Protein AF-0000000087600897 (afdb_homodimer)

InterPro domains:
  IPR027417 P-loop containing nucleoside triphosphate hydrolase [G3DSA:3.40.50.300] (1-191)
  IPR027417 P-loop containing nucleoside triphosphate hydrolase [SSF52540] (1-180)
  IPR048444 Deoxynucleotide monophosphate kinase [PF21448] (4-45)
  IPR048444 Deoxynucleotide monophosphate kinase [PF21448] (94-173)

Sequence (384 aa):
MIFGITGRKRSGKDTVADHLIGHHGFTKYQIASPLKQAVHALYGWDMDKLETDDKEIHDDTYGISPRQAMQFMGAEFNKYMSQHFPQYAEVTNTKLYMMRMLEYIKLHPDQDIAIPDVRMPFTAKAIRDIGGVMVRVERGTNPTGDQHDTERFVDTMDVDVVIRNDGTLEDLFAATESALQGLRDKEKERECMIFGITGRKRSGKDTVADHLIGHHGFTKYQIASPLKQAVHALYGWDMDKLETDDKEIHDDTYGISPRQAMQFMGAEFNKYMSQHFPQYAEVTNTKLYMMRMLEYIKLHPDQDIAIPDVRMPFTAKAIRDIGGVMVRVERGTNPTGDQHDTERFVDTMDVDVVIRNDGTLEDLFAATESALQGLRDKEKEREC

pLDDT: mean 86.99, std 11.9, range [47.41, 97.5]

Structure (mmCIF, N/CA/C/O backbone):
data_AF-0000000087600897-model_v1
#
loop_
_entity.id
_entity.type
_entity.pdbx_description
1 polymer 'Higher eukaryotic phosphomevalonate kinase'
#
loop_
_atom_site.group_PDB
_atom_site.id
_atom_site.type_symbol
_atom_site.label_atom_id
_atom_site.label_alt_id
_atom_site.label_comp_id
_atom_site.label_asym_id
_atom_site.label_entity_id
_atom_site.label_seq_id
_atom_site.pdbx_PDB_ins_code
_atom_site.Cartn_x
_atom_site.Cartn_y
_atom_site.Cartn_z
_atom_site.occupancy
_atom_site.B_iso_or_equiv
_atom_site.auth_seq_id
_atom_site.auth_comp_id
_atom_site.auth_asym_id
_atom_site.auth_atom_id
_atom_site.pdbx_PDB_model_num
ATOM 1 N N . MET A 1 1 ? -8.703 17.969 21.344 1 91.88 1 MET A N 1
ATOM 2 C CA . MET A 1 1 ? -8.25 19.031 20.469 1 91.88 1 MET A CA 1
ATOM 3 C C . MET A 1 1 ? -7.477 18.484 19.281 1 91.88 1 MET A C 1
ATOM 5 O O . MET A 1 1 ? -6.68 17.547 19.438 1 91.88 1 MET A O 1
ATOM 9 N N . ILE A 1 2 ? -7.727 19 18.078 1 94.94 2 ILE A N 1
ATOM 10 C CA . ILE A 1 2 ? -7.027 18.641 16.859 1 94.94 2 ILE A CA 1
ATOM 11 C C . ILE A 1 2 ? -6.16 19.797 16.391 1 94.94 2 ILE A C 1
ATOM 13 O O . ILE A 1 2 ? -6.664 20.906 16.141 1 94.94 2 ILE A O 1
ATOM 17 N N . PHE A 1 3 ? -4.852 19.578 16.359 1 95.12 3 PHE A N 1
ATOM 18 C CA . PHE A 1 3 ? -3.85 20.594 16.016 1 95.12 3 PHE A CA 1
ATOM 19 C C . PHE A 1 3 ? -3.195 20.281 14.68 1 95.12 3 PHE A C 1
ATOM 21 O O . PHE A 1 3 ? -2.252 19.484 14.609 1 95.12 3 PHE A O 1
ATOM 28 N N . GLY A 1 4 ? -3.736 20.891 13.602 1 96.44 4 GLY A N 1
ATOM 29 C CA . GLY A 1 4 ? -3.105 20.781 12.289 1 96.44 4 GLY A CA 1
ATOM 30 C C . GLY A 1 4 ? -1.948 21.75 12.109 1 96.44 4 GLY A C 1
ATOM 31 O O . GLY A 1 4 ? -2.049 22.922 12.461 1 96.44 4 GLY A O 1
ATOM 32 N N . ILE A 1 5 ? -0.835 21.234 11.609 1 96.19 5 ILE A N 1
ATOM 33 C CA . ILE A 1 5 ? 0.356 22.062 11.445 1 96.19 5 ILE A CA 1
ATOM 34 C C . ILE A 1 5 ? 0.804 22.047 9.992 1 96.19 5 ILE A C 1
ATOM 36 O O . ILE A 1 5 ? 0.884 20.984 9.375 1 96.19 5 ILE A O 1
ATOM 40 N N . THR A 1 6 ? 0.962 23.203 9.438 1 95.31 6 THR A N 1
ATOM 41 C CA . THR A 1 6 ? 1.526 23.375 8.102 1 95.31 6 THR A CA 1
ATOM 42 C C . THR A 1 6 ? 2.768 24.266 8.141 1 95.31 6 THR A C 1
ATOM 44 O O . THR A 1 6 ? 3.008 24.953 9.133 1 95.31 6 THR A O 1
ATOM 47 N N . GLY A 1 7 ? 3.596 24.125 7.184 1 92.69 7 GLY A N 1
ATOM 48 C CA . GLY A 1 7 ? 4.848 24.859 7.09 1 92.69 7 GLY A CA 1
ATOM 49 C C . GLY A 1 7 ? 5.812 24.266 6.082 1 92.69 7 GLY A C 1
ATOM 50 O O . GLY A 1 7 ? 5.758 23.062 5.797 1 92.69 7 GLY A O 1
ATOM 51 N N . ARG A 1 8 ? 6.664 25.078 5.57 1 87.94 8 ARG A N 1
ATOM 52 C CA . ARG A 1 8 ? 7.645 24.609 4.594 1 87.94 8 ARG A CA 1
ATOM 53 C C . ARG A 1 8 ? 8.633 23.641 5.23 1 87.94 8 ARG A C 1
ATOM 55 O O . ARG A 1 8 ? 8.703 23.531 6.457 1 87.94 8 ARG A O 1
ATOM 62 N N . LYS A 1 9 ? 9.305 22.875 4.285 1 82.62 9 LYS A N 1
ATOM 63 C CA . LYS A 1 9 ? 10.375 22 4.773 1 82.62 9 LYS A CA 1
ATOM 64 C C . LYS A 1 9 ? 11.391 22.797 5.602 1 82.62 9 LYS A C 1
ATOM 66 O O . LYS A 1 9 ? 11.773 23.906 5.227 1 82.62 9 LYS A O 1
ATOM 71 N N . ARG A 1 10 ? 11.703 22.328 6.781 1 85.25 10 ARG A N 1
ATOM 72 C CA . ARG A 1 10 ? 12.711 22.891 7.676 1 85.25 10 ARG A CA 1
ATOM 73 C C . ARG A 1 10 ? 12.188 24.141 8.375 1 85.25 10 ARG A C 1
ATOM 75 O O . ARG A 1 10 ? 12.969 24.969 8.844 1 85.25 10 ARG A O 1
ATOM 82 N N . SER A 1 11 ? 10.883 24.328 8.398 1 89.75 11 SER A N 1
ATOM 83 C CA . SER A 1 11 ? 10.289 25.469 9.086 1 89.75 11 SER A CA 1
ATOM 84 C C . SER A 1 11 ? 10.273 25.266 10.594 1 89.75 11 SER A C 1
ATOM 86 O O . SER A 1 11 ? 10.125 26.219 11.359 1 89.75 11 SER A O 1
ATOM 88 N N . GLY A 1 12 ? 10.383 24 11.039 1 91.38 12 GLY A N 1
ATOM 89 C CA . GLY A 1 12 ? 10.297 23.656 12.453 1 91.38 12 GLY A CA 1
ATOM 90 C C . GLY A 1 12 ? 8.977 23.016 12.844 1 91.38 12 GLY A C 1
ATOM 91 O O . GLY A 1 12 ? 8.68 22.875 14.023 1 91.38 12 GLY A O 1
ATOM 92 N N . LYS A 1 13 ? 8.18 22.734 11.844 1 91.94 13 LYS A N 1
ATOM 93 C CA . LYS A 1 13 ? 6.855 22.172 12.109 1 91.94 13 LYS A CA 1
ATOM 94 C C . LYS A 1 13 ? 6.961 20.859 12.883 1 91.94 13 LYS A C 1
ATOM 96 O O . LYS A 1 13 ? 6.152 20.609 13.781 1 91.94 13 LYS A O 1
ATOM 101 N N . ASP A 1 14 ? 7.969 20.047 12.602 1 91.06 14 ASP A N 1
ATOM 102 C CA . ASP A 1 14 ? 8.133 18.781 13.328 1 91.06 14 ASP A CA 1
ATOM 103 C C . ASP A 1 14 ? 8.547 19.031 14.773 1 91.06 14 ASP A C 1
ATOM 105 O O . ASP A 1 14 ? 8.141 18.297 15.68 1 91.06 14 ASP A O 1
ATOM 109 N N . THR A 1 15 ? 9.336 20.047 14.938 1 93.44 15 THR A N 1
ATOM 110 C CA . THR A 1 15 ? 9.75 20.422 16.281 1 93.44 15 THR A CA 1
ATOM 111 C C . THR A 1 15 ? 8.547 20.844 17.125 1 93.44 15 THR A C 1
ATOM 113 O O . THR A 1 15 ? 8.422 20.453 18.281 1 93.44 15 THR A O 1
ATOM 116 N N . VAL A 1 16 ? 7.727 21.609 16.516 1 95.25 16 VAL A N 1
ATOM 117 C CA . VAL A 1 16 ? 6.508 22.062 17.172 1 95.25 16 VAL A CA 1
ATOM 118 C C . VAL A 1 16 ? 5.641 20.859 17.531 1 95.25 16 VAL A C 1
ATOM 120 O O . VAL A 1 16 ? 5.172 20.734 18.672 1 95.25 16 VAL A O 1
ATOM 123 N N . ALA A 1 17 ? 5.41 19.953 16.609 1 95.75 17 ALA A N 1
ATOM 124 C CA . ALA A 1 17 ? 4.602 18.766 16.844 1 95.75 17 ALA A CA 1
ATOM 125 C C . ALA A 1 17 ? 5.195 17.922 17.969 1 95.75 17 ALA A C 1
ATOM 127 O O . ALA A 1 17 ? 4.473 17.469 18.859 1 95.75 17 ALA A O 1
ATOM 128 N N . ASP A 1 18 ? 6.469 17.781 17.922 1 95.25 18 ASP A N 1
ATOM 129 C CA . ASP A 1 18 ? 7.148 16.969 18.938 1 95.25 18 ASP A CA 1
ATOM 130 C C . ASP A 1 18 ? 6.977 17.578 20.328 1 95.25 18 ASP A C 1
ATOM 132 O O . ASP A 1 18 ? 6.859 16.859 21.312 1 95.25 18 ASP A O 1
ATOM 136 N N . HIS A 1 19 ? 7.035 18.859 20.391 1 95.44 19 HIS A N 1
ATOM 137 C CA . HIS A 1 19 ? 6.828 19.547 21.656 1 95.44 19 HIS A CA 1
ATOM 138 C C . HIS A 1 19 ? 5.441 19.266 22.219 1 95.44 19 HIS A C 1
ATOM 140 O O . HIS A 1 19 ? 5.297 18.984 23.422 1 95.44 19 HIS A O 1
ATOM 146 N N . LEU A 1 20 ? 4.41 19.266 21.406 1 95.25 20 LEU A N 1
ATOM 147 C CA . LEU A 1 20 ? 3.041 18.984 21.812 1 95.25 20 LEU A CA 1
ATOM 148 C C . LEU A 1 20 ? 2.908 17.547 22.312 1 95.25 20 LEU A C 1
ATOM 150 O O . LEU A 1 20 ? 2.246 17.297 23.312 1 95.25 20 LEU A O 1
ATOM 154 N N . ILE A 1 21 ? 3.535 16.656 21.594 1 95.5 21 ILE A N 1
ATOM 155 C CA . ILE A 1 21 ? 3.475 15.242 21.938 1 95.5 21 ILE A CA 1
ATOM 156 C C . ILE A 1 21 ? 4.199 15 23.266 1 95.5 21 ILE A C 1
ATOM 158 O O . ILE A 1 21 ? 3.652 14.367 24.172 1 95.5 21 ILE A O 1
ATOM 162 N N . GLY A 1 22 ? 5.309 15.539 23.391 1 95.56 22 GLY A N 1
ATOM 163 C CA . GLY A 1 22 ? 6.156 15.281 24.547 1 95.56 22 GLY A CA 1
ATOM 164 C C . GLY A 1 22 ? 5.691 15.984 25.812 1 95.56 22 GLY A C 1
ATOM 165 O O . GLY A 1 22 ? 5.848 15.461 26.906 1 95.56 22 GLY A O 1
ATOM 166 N N . HIS A 1 23 ? 5.094 17.156 25.688 1 95.12 23 HIS A N 1
ATOM 167 C CA . HIS A 1 23 ? 4.852 17.984 26.859 1 95.12 23 HIS A CA 1
ATOM 168 C C . HIS A 1 23 ? 3.357 18.156 27.125 1 95.12 23 HIS A C 1
ATOM 170 O O . HIS A 1 23 ? 2.953 18.578 28.203 1 95.12 23 HIS A O 1
ATOM 176 N N . HIS A 1 24 ? 2.52 17.797 26.203 1 94.88 24 HIS A N 1
ATOM 177 C CA . HIS A 1 24 ? 1.095 18.062 26.375 1 94.88 24 HIS A CA 1
ATOM 178 C C . HIS A 1 24 ? 0.271 16.812 26.078 1 94.88 24 HIS A C 1
ATOM 180 O O . HIS A 1 24 ? -0.958 16.875 26.016 1 94.88 24 HIS A O 1
ATOM 186 N N . GLY A 1 25 ? 0.942 15.695 25.719 1 94.75 25 GLY A N 1
ATOM 187 C CA . GLY A 1 25 ? 0.263 14.414 25.594 1 94.75 25 GLY A CA 1
ATOM 188 C C . GLY A 1 25 ? -0.474 14.266 24.266 1 94.75 25 GLY A C 1
ATOM 189 O O . GLY A 1 25 ? -1.38 13.438 24.156 1 94.75 25 GLY A O 1
ATOM 190 N N . PHE A 1 26 ? -0.203 15.031 23.328 1 96.69 26 PHE A N 1
ATOM 191 C CA . PHE A 1 26 ? -0.804 14.867 22 1 96.69 26 PHE A CA 1
ATOM 192 C C . PHE A 1 26 ? -0.363 13.547 21.375 1 96.69 26 PHE A C 1
ATOM 194 O O . PHE A 1 26 ? 0.727 13.047 21.656 1 96.69 26 PHE A O 1
ATOM 201 N N . THR A 1 27 ? -1.232 13.023 20.594 1 97.44 27 THR A N 1
ATOM 202 C CA . THR A 1 27 ? -0.879 11.914 19.719 1 97.44 27 THR A CA 1
ATOM 203 C C . THR A 1 27 ? -0.578 12.422 18.297 1 97.44 27 THR A C 1
ATOM 205 O O . THR A 1 27 ? -1.274 13.305 17.797 1 97.44 27 THR A O 1
ATOM 208 N N . LYS A 1 28 ? 0.465 11.836 17.781 1 96.69 28 LYS A N 1
ATOM 209 C CA . LYS A 1 28 ? 0.85 12.242 16.422 1 96.69 28 LYS A CA 1
ATOM 210 C C . LYS A 1 28 ? 0.103 11.43 15.375 1 96.69 28 LYS A C 1
ATOM 212 O O . LYS A 1 28 ? 0.027 10.203 15.469 1 96.69 28 LYS A O 1
ATOM 217 N N . TYR A 1 29 ? -0.49 12.062 14.461 1 97.12 29 TYR A N 1
ATOM 218 C CA . TYR A 1 29 ? -1.015 11.43 13.258 1 97.12 29 TYR A CA 1
ATOM 219 C C . TYR A 1 29 ? -0.398 12.047 12.008 1 97.12 29 TYR A C 1
ATOM 221 O O . TYR A 1 29 ? -0.478 13.258 11.797 1 97.12 29 TYR A O 1
ATOM 229 N N . GLN A 1 30 ? 0.198 11.266 11.211 1 95.81 30 GLN A N 1
ATOM 230 C CA . GLN A 1 30 ? 0.773 11.734 9.953 1 95.81 30 GLN A CA 1
ATOM 231 C C . GLN A 1 30 ? -0.131 11.383 8.773 1 95.81 30 GLN A C 1
ATOM 233 O O . GLN A 1 30 ? -0.445 10.219 8.547 1 95.81 30 GLN A O 1
ATOM 238 N N . ILE A 1 31 ? -0.47 12.375 8.008 1 94.38 31 ILE A N 1
ATOM 239 C CA . ILE A 1 31 ? -1.347 12.203 6.855 1 94.38 31 ILE A CA 1
ATOM 240 C C . ILE A 1 31 ? -0.697 11.25 5.852 1 94.38 31 ILE A C 1
ATOM 242 O O . ILE A 1 31 ? -1.385 10.461 5.199 1 94.38 31 ILE A O 1
ATOM 246 N N . ALA A 1 32 ? 0.608 11.234 5.762 1 92.62 32 ALA A N 1
ATOM 247 C CA . ALA A 1 32 ? 1.35 10.43 4.797 1 92.62 32 ALA A CA 1
ATOM 248 C C . ALA A 1 32 ? 1.506 8.992 5.281 1 92.62 32 ALA A C 1
ATOM 250 O O . ALA A 1 32 ? 1.988 8.133 4.543 1 92.62 32 ALA A O 1
ATOM 251 N N . SER A 1 33 ? 1.104 8.672 6.477 1 94.19 33 SER A N 1
ATOM 252 C CA . SER A 1 33 ? 1.367 7.371 7.086 1 94.19 33 SER A CA 1
ATOM 253 C C . SER A 1 33 ? 0.771 6.242 6.254 1 94.19 33 SER A C 1
ATOM 255 O O . SER A 1 33 ? 1.444 5.246 5.973 1 94.19 33 SER A O 1
ATOM 257 N N . PRO A 1 34 ? -0.525 6.383 5.82 1 94.25 34 PRO A N 1
ATOM 258 C CA . PRO A 1 34 ? -1.065 5.301 4.996 1 94.25 34 PRO A CA 1
ATOM 259 C C . PRO A 1 34 ? -0.25 5.062 3.725 1 94.25 34 PRO A C 1
ATOM 261 O O . PRO A 1 34 ? -0.049 3.916 3.32 1 94.25 34 PRO A O 1
ATOM 264 N N . LEU A 1 35 ? 0.196 6.086 3.117 1 93.44 35 LEU A N 1
ATOM 265 C CA . LEU A 1 35 ? 1.02 5.969 1.919 1 93.44 35 LEU A CA 1
ATOM 266 C C . LEU A 1 35 ? 2.336 5.266 2.23 1 93.44 35 LEU A C 1
ATOM 268 O O . LEU A 1 35 ? 2.775 4.398 1.473 1 93.44 35 LEU A O 1
ATOM 272 N N . LYS A 1 36 ? 2.975 5.664 3.346 1 95.5 36 LYS A N 1
ATOM 273 C CA . LYS A 1 36 ? 4.227 5.031 3.746 1 95.5 36 LYS A CA 1
ATOM 274 C C . LYS A 1 36 ? 4.027 3.539 4.004 1 95.5 36 LYS A C 1
ATOM 276 O O . LYS A 1 36 ? 4.859 2.721 3.6 1 95.5 36 LYS A O 1
ATOM 281 N N . GLN A 1 37 ? 2.971 3.24 4.621 1 96.25 37 GLN A N 1
ATOM 282 C CA . GLN A 1 37 ? 2.658 1.841 4.895 1 96.25 37 GLN A CA 1
ATOM 283 C C . GLN A 1 37 ? 2.412 1.069 3.6 1 96.25 37 GLN A C 1
ATOM 285 O O . GLN A 1 37 ? 2.791 -0.098 3.486 1 96.25 37 GLN A O 1
ATOM 290 N N . ALA A 1 38 ? 1.729 1.72 2.695 1 94.06 38 ALA A N 1
ATOM 291 C CA . ALA A 1 38 ? 1.474 1.078 1.408 1 94.06 38 ALA A CA 1
ATOM 292 C C . ALA A 1 38 ? 2.777 0.805 0.664 1 94.06 38 ALA A C 1
ATOM 294 O O . ALA A 1 38 ? 2.977 -0.289 0.131 1 94.06 38 ALA A O 1
ATOM 295 N N . VAL A 1 39 ? 3.641 1.769 0.652 1 93.44 39 VAL A N 1
ATOM 296 C CA . VAL A 1 39 ? 4.926 1.628 -0.022 1 93.44 39 VAL A CA 1
ATOM 297 C C . VAL A 1 39 ? 5.762 0.559 0.679 1 93.44 39 VAL A C 1
ATOM 299 O O . VAL A 1 39 ? 6.445 -0.232 0.024 1 93.44 39 VAL A O 1
ATOM 302 N N . HIS A 1 40 ? 5.699 0.535 1.979 1 96.44 40 HIS A N 1
ATOM 303 C CA . HIS A 1 40 ? 6.34 -0.528 2.746 1 96.44 40 HIS A CA 1
ATOM 304 C C . HIS A 1 40 ? 5.844 -1.901 2.307 1 96.44 40 HIS A C 1
ATOM 306 O O . HIS A 1 40 ? 6.645 -2.818 2.104 1 96.44 40 HIS A O 1
ATOM 312 N N . ALA A 1 41 ? 4.594 -2.014 2.162 1 94.62 41 ALA A N 1
ATOM 313 C CA . ALA A 1 41 ? 3.979 -3.289 1.798 1 94.62 41 ALA A CA 1
ATOM 314 C C . ALA A 1 41 ? 4.395 -3.715 0.392 1 94.62 41 ALA A C 1
ATOM 316 O O . ALA A 1 41 ? 4.652 -4.895 0.146 1 94.62 41 ALA A O 1
ATOM 317 N N . LEU A 1 42 ? 4.504 -2.818 -0.483 1 91.75 42 LEU A N 1
ATOM 318 C CA . LEU A 1 42 ? 4.777 -3.123 -1.884 1 91.75 42 LEU A CA 1
ATOM 319 C C . LEU A 1 42 ? 6.25 -3.461 -2.088 1 91.75 42 LEU A C 1
ATOM 321 O O . LEU A 1 42 ? 6.578 -4.461 -2.732 1 91.75 42 LEU A O 1
ATOM 325 N N . TYR A 1 43 ? 7.109 -2.686 -1.494 1 91.75 43 TYR A N 1
ATOM 326 C CA . TYR A 1 43 ? 8.523 -2.779 -1.848 1 91.75 43 TYR A CA 1
ATOM 327 C C . TYR A 1 43 ? 9.297 -3.545 -0.784 1 91.75 43 TYR A C 1
ATOM 329 O O . TYR A 1 43 ? 10.43 -3.979 -1.024 1 91.75 43 TYR A O 1
ATOM 337 N N . GLY A 1 44 ? 8.734 -3.619 0.403 1 93.06 44 GLY A N 1
ATOM 338 C CA . GLY A 1 44 ? 9.391 -4.363 1.466 1 93.06 44 GLY A CA 1
ATOM 339 C C . GLY A 1 44 ? 10.422 -3.545 2.225 1 93.06 44 GLY A C 1
ATOM 340 O O . GLY A 1 44 ? 11.18 -4.082 3.033 1 93.06 44 GLY A O 1
ATOM 341 N N . TRP A 1 45 ? 10.484 -2.303 1.94 1 95.12 45 TRP A N 1
ATOM 342 C CA . TRP A 1 45 ? 11.391 -1.43 2.674 1 95.12 45 TRP A CA 1
ATOM 343 C C . TRP A 1 45 ? 10.977 -1.312 4.137 1 95.12 45 TRP A C 1
ATOM 345 O O . TRP A 1 45 ? 9.781 -1.231 4.441 1 95.12 45 TRP A O 1
ATOM 355 N N . ASP A 1 46 ? 11.938 -1.274 5.012 1 95.69 46 ASP A N 1
ATOM 356 C CA . ASP A 1 46 ? 11.648 -1.06 6.426 1 95.69 46 ASP A CA 1
ATOM 357 C C . ASP A 1 46 ? 11.031 0.317 6.656 1 95.69 46 ASP A C 1
ATOM 359 O O . ASP A 1 46 ? 11.438 1.299 6.035 1 95.69 46 ASP A O 1
ATOM 363 N N . MET A 1 47 ? 10.133 0.357 7.645 1 95.75 47 MET A N 1
ATOM 364 C CA . MET A 1 47 ? 9.461 1.617 7.957 1 95.75 47 MET A CA 1
ATOM 365 C C . MET A 1 47 ? 10.477 2.678 8.375 1 95.75 47 MET A C 1
ATOM 367 O O . MET A 1 47 ? 10.297 3.863 8.094 1 95.75 47 MET A O 1
ATOM 371 N N . ASP A 1 48 ? 11.484 2.279 9.055 1 94.62 48 ASP A N 1
ATOM 372 C CA . ASP A 1 48 ? 12.516 3.225 9.477 1 94.62 48 ASP A CA 1
ATOM 373 C C . ASP A 1 48 ? 13.125 3.936 8.266 1 94.62 48 ASP A C 1
ATOM 375 O O . ASP A 1 48 ? 13.391 5.141 8.32 1 94.62 48 ASP A O 1
ATOM 379 N N . LYS A 1 49 ? 13.391 3.168 7.219 1 94.12 49 LYS A N 1
ATOM 380 C CA . LYS A 1 49 ? 13.922 3.74 5.988 1 94.12 49 LYS A CA 1
ATOM 381 C C . LYS A 1 49 ? 12.969 4.773 5.402 1 94.12 49 LYS A C 1
ATOM 383 O O . LYS A 1 49 ? 13.398 5.797 4.863 1 94.12 49 LYS A O 1
ATOM 388 N N . LEU A 1 50 ? 11.656 4.543 5.527 1 95.5 50 LEU A N 1
ATOM 389 C CA . LEU A 1 50 ? 10.641 5.406 4.941 1 95.5 50 LEU A CA 1
ATOM 390 C C . LEU A 1 50 ? 10.43 6.652 5.793 1 95.5 50 LEU A C 1
ATOM 392 O O . LEU A 1 50 ? 9.891 7.656 5.316 1 95.5 50 LEU A O 1
ATOM 396 N N . GLU A 1 51 ? 10.859 6.633 7.051 1 92 51 GLU A N 1
ATOM 397 C CA . GLU A 1 51 ? 10.586 7.715 7.988 1 92 51 GLU A CA 1
ATOM 398 C C . GLU A 1 51 ? 11.82 8.578 8.211 1 92 51 GLU A C 1
ATOM 400 O O . GLU A 1 51 ? 11.75 9.609 8.883 1 92 51 GLU A O 1
ATOM 405 N N . THR A 1 52 ? 12.93 8.141 7.727 1 91.94 52 THR A N 1
ATOM 406 C CA . THR A 1 52 ? 14.18 8.867 7.914 1 91.94 52 THR A CA 1
ATOM 407 C C . THR A 1 52 ? 14.703 9.383 6.578 1 91.94 52 THR A C 1
ATOM 409 O O . THR A 1 52 ? 14.078 9.188 5.535 1 91.94 52 THR A O 1
ATOM 412 N N . ASP A 1 53 ? 15.805 9.992 6.68 1 90.69 53 ASP A N 1
ATOM 413 C CA . ASP A 1 53 ? 16.406 10.555 5.473 1 90.69 53 ASP A CA 1
ATOM 414 C C . ASP A 1 53 ? 16.875 9.453 4.527 1 90.69 53 ASP A C 1
ATOM 416 O O . ASP A 1 53 ? 17.156 9.719 3.354 1 90.69 53 ASP A O 1
ATOM 420 N N . ASP A 1 54 ? 16.875 8.289 4.992 1 94.12 54 ASP A N 1
ATOM 421 C CA . ASP A 1 54 ? 17.25 7.16 4.152 1 94.12 54 ASP A CA 1
ATOM 422 C C . ASP A 1 54 ? 16.281 6.977 2.998 1 94.12 54 ASP A C 1
ATOM 424 O O . ASP A 1 54 ? 16.578 6.285 2.023 1 94.12 54 ASP A O 1
ATOM 428 N N . LYS A 1 55 ? 15.148 7.625 3.098 1 94.12 55 LYS A N 1
ATOM 429 C CA . LYS A 1 55 ? 14.148 7.508 2.039 1 94.12 55 LYS A CA 1
ATOM 430 C C . LYS A 1 55 ? 14.633 8.164 0.75 1 94.12 55 LYS A C 1
ATOM 432 O O . LYS A 1 55 ? 14.078 7.922 -0.324 1 94.12 55 LYS A O 1
ATOM 437 N N . GLU A 1 56 ? 15.648 8.969 0.887 1 93.94 56 GLU A N 1
ATOM 438 C CA . GLU A 1 56 ? 16.188 9.672 -0.277 1 93.94 56 GLU A CA 1
ATOM 439 C C . GLU A 1 56 ? 17.156 8.781 -1.053 1 93.94 56 GLU A C 1
ATOM 441 O O . GLU A 1 56 ? 17.5 9.078 -2.199 1 93.94 56 GLU A O 1
ATOM 446 N N . ILE A 1 57 ? 17.609 7.773 -0.434 1 94.81 57 ILE A N 1
ATOM 447 C CA . ILE A 1 57 ? 18.672 6.949 -1.006 1 94.81 57 ILE A CA 1
ATOM 448 C C . ILE A 1 57 ? 18.078 6.039 -2.086 1 94.81 57 ILE A C 1
ATOM 450 O O . ILE A 1 57 ? 17.109 5.32 -1.845 1 94.81 57 ILE A O 1
ATOM 454 N N . HIS A 1 58 ? 18.766 6.043 -3.217 1 92.75 58 HIS A N 1
ATOM 455 C CA . HIS A 1 58 ? 18.391 5.203 -4.348 1 92.75 58 HIS A CA 1
ATOM 456 C C . HIS A 1 58 ? 18.531 3.725 -4.008 1 92.75 58 HIS A C 1
ATOM 458 O O . HIS A 1 58 ? 19.531 3.32 -3.395 1 92.75 58 HIS A O 1
ATOM 464 N N . ASP A 1 59 ? 17.5 2.934 -4.371 1 90.44 59 ASP A N 1
ATOM 465 C CA . ASP A 1 59 ? 17.562 1.484 -4.223 1 90.44 59 ASP A CA 1
ATOM 466 C C . ASP A 1 59 ? 17.859 0.804 -5.555 1 90.44 59 ASP A C 1
ATOM 468 O O . ASP A 1 59 ? 17.062 0.883 -6.488 1 90.44 59 ASP A O 1
ATOM 472 N N . ASP A 1 60 ? 18.922 0.058 -5.645 1 86.62 60 ASP A N 1
ATOM 473 C CA . ASP A 1 60 ? 19.359 -0.561 -6.891 1 86.62 60 ASP A CA 1
ATOM 474 C C . ASP A 1 60 ? 18.438 -1.713 -7.289 1 86.62 60 ASP A C 1
ATOM 476 O O . ASP A 1 60 ? 18.297 -2.016 -8.477 1 86.62 60 ASP A O 1
ATOM 480 N N . THR A 1 61 ? 17.859 -2.271 -6.32 1 83.88 61 THR A N 1
ATOM 481 C CA . THR A 1 61 ? 17 -3.406 -6.605 1 83.88 61 THR A CA 1
ATOM 482 C C . THR A 1 61 ? 15.766 -2.963 -7.402 1 83.88 61 THR A C 1
ATOM 484 O O . THR A 1 61 ? 15.383 -3.617 -8.375 1 83.88 61 THR A O 1
ATOM 487 N N . TYR A 1 62 ? 15.25 -1.8 -7.023 1 85.19 62 TYR A N 1
ATOM 488 C CA . TYR A 1 62 ? 14.008 -1.36 -7.648 1 85.19 62 TYR A CA 1
ATOM 489 C C . TYR A 1 62 ? 14.258 -0.209 -8.617 1 85.19 62 TYR A C 1
ATOM 491 O O . TYR A 1 62 ? 13.375 0.166 -9.383 1 85.19 62 TYR A O 1
ATOM 499 N N . GLY A 1 63 ? 15.383 0.406 -8.547 1 84.31 63 GLY A N 1
ATOM 500 C CA . GLY A 1 63 ? 15.742 1.463 -9.477 1 84.31 63 GLY A CA 1
ATOM 501 C C . GLY A 1 63 ? 15.172 2.814 -9.102 1 84.31 63 GLY A C 1
ATOM 502 O O . GLY A 1 63 ? 15.141 3.734 -9.922 1 84.31 63 GLY A O 1
ATOM 503 N N . ILE A 1 64 ? 14.602 2.879 -7.875 1 88 64 ILE A N 1
ATOM 504 C CA . ILE A 1 64 ? 14.039 4.133 -7.375 1 88 64 ILE A CA 1
ATOM 505 C C . ILE A 1 64 ? 14.289 4.246 -5.875 1 88 64 ILE A C 1
ATOM 507 O O . ILE A 1 64 ? 14.602 3.256 -5.211 1 88 64 ILE A O 1
ATOM 511 N N . SER A 1 65 ? 14.18 5.488 -5.398 1 92.06 65 SER A N 1
ATOM 512 C CA . SER A 1 65 ? 14.242 5.699 -3.957 1 92.06 65 SER A CA 1
ATOM 513 C C . SER A 1 65 ? 12.859 5.598 -3.326 1 92.06 65 SER A C 1
ATOM 515 O O . SER A 1 65 ? 11.844 5.734 -4.012 1 92.06 65 SER A O 1
ATOM 517 N N . PRO A 1 66 ? 12.852 5.312 -1.98 1 93.62 66 PRO A N 1
ATOM 518 C CA . PRO A 1 66 ? 11.555 5.34 -1.296 1 93.62 66 PRO A CA 1
ATOM 519 C C . PRO A 1 66 ? 10.812 6.664 -1.489 1 93.62 66 PRO A C 1
ATOM 521 O O . PRO A 1 66 ? 9.594 6.672 -1.662 1 93.62 66 PRO A O 1
ATOM 524 N N . ARG A 1 67 ? 11.508 7.754 -1.524 1 92.5 67 ARG A N 1
ATOM 525 C CA . ARG A 1 67 ? 10.891 9.047 -1.793 1 92.5 67 ARG A CA 1
ATOM 526 C C . ARG A 1 67 ? 10.203 9.055 -3.156 1 92.5 67 ARG A C 1
ATOM 528 O O . ARG A 1 67 ? 9.055 9.477 -3.279 1 92.5 67 ARG A O 1
ATOM 535 N N . GLN A 1 68 ? 10.859 8.594 -4.105 1 89.31 68 GLN A N 1
ATOM 536 C CA . GLN A 1 68 ? 10.305 8.547 -5.453 1 89.31 68 GLN A CA 1
ATOM 537 C C . GLN A 1 68 ? 9.086 7.633 -5.52 1 89.31 68 GLN A C 1
ATOM 539 O O . GLN A 1 68 ? 8.094 7.961 -6.172 1 89.31 68 GLN A O 1
ATOM 544 N N . ALA A 1 69 ? 9.164 6.488 -4.852 1 89.25 69 ALA A N 1
ATOM 545 C CA . ALA A 1 69 ? 8.039 5.562 -4.824 1 89.25 69 ALA A CA 1
ATOM 546 C C . ALA A 1 69 ? 6.797 6.227 -4.234 1 89.25 69 ALA A C 1
ATOM 548 O O . ALA A 1 69 ? 5.691 6.078 -4.762 1 89.25 69 ALA A O 1
ATOM 549 N N . MET A 1 70 ? 7.008 6.969 -3.191 1 91.12 70 MET A N 1
ATOM 550 C CA . MET A 1 70 ? 5.898 7.664 -2.541 1 91.12 70 MET A CA 1
ATOM 551 C C . MET A 1 70 ? 5.328 8.75 -3.449 1 91.12 70 MET A C 1
ATOM 553 O O . MET A 1 70 ? 4.113 8.938 -3.504 1 91.12 70 MET A O 1
ATOM 557 N N . GLN A 1 71 ? 6.164 9.383 -4.121 1 86.75 71 GLN A N 1
ATOM 558 C CA . GLN A 1 71 ? 5.711 10.414 -5.055 1 86.75 71 GLN A CA 1
ATOM 559 C C . GLN A 1 71 ? 4.902 9.805 -6.199 1 86.75 71 GLN A C 1
ATOM 561 O O . GLN A 1 71 ? 3.865 10.344 -6.586 1 86.75 71 GLN A O 1
ATOM 566 N N . PHE A 1 72 ? 5.402 8.75 -6.711 1 85.62 72 PHE A N 1
ATOM 567 C CA . PHE A 1 72 ? 4.707 8.086 -7.809 1 85.62 72 PHE A CA 1
ATOM 568 C C . PHE A 1 72 ? 3.342 7.586 -7.359 1 85.62 72 PHE A C 1
ATOM 570 O O . PHE A 1 72 ? 2.33 7.859 -8.008 1 85.62 72 PHE A O 1
ATOM 577 N N . MET A 1 73 ? 3.316 6.941 -6.254 1 85.75 73 MET A N 1
ATOM 578 C CA . MET A 1 73 ? 2.068 6.344 -5.789 1 85.75 73 MET A CA 1
ATOM 579 C C . MET A 1 73 ? 1.121 7.41 -5.254 1 85.75 73 MET A C 1
ATOM 581 O O . MET A 1 73 ? -0.099 7.273 -5.359 1 85.75 73 MET A O 1
ATOM 585 N N . GLY A 1 74 ? 1.632 8.375 -4.645 1 84.12 74 GLY A N 1
ATOM 586 C CA . GLY A 1 74 ? 0.823 9.414 -4.031 1 84.12 74 GLY A CA 1
ATOM 587 C C . GLY A 1 74 ? 0.383 10.484 -5.016 1 84.12 74 GLY A C 1
ATOM 588 O O . GLY A 1 74 ? -0.809 10.617 -5.301 1 84.12 74 GLY A O 1
ATOM 589 N N . ALA A 1 75 ? 1.31 11.148 -5.664 1 78.81 75 ALA A N 1
ATOM 590 C CA . ALA A 1 75 ? 1.006 12.305 -6.5 1 78.81 75 ALA A CA 1
ATOM 591 C C . ALA A 1 75 ? 0.702 11.883 -7.934 1 78.81 75 ALA A C 1
ATOM 593 O O . ALA A 1 75 ? -0.323 12.273 -8.5 1 78.81 75 ALA A O 1
ATOM 594 N N . GLU A 1 76 ? 1.518 11.047 -8.5 1 78.06 76 GLU A N 1
ATOM 595 C CA . GLU A 1 76 ? 1.377 10.695 -9.906 1 78.06 76 GLU A CA 1
ATOM 596 C C . GLU A 1 76 ? 0.156 9.812 -10.141 1 78.06 76 GLU A C 1
ATOM 598 O O . GLU A 1 76 ? -0.569 9.984 -11.117 1 78.06 76 GLU A O 1
ATOM 603 N N . PHE A 1 77 ? 0.028 8.914 -9.258 1 75.88 77 PHE A N 1
ATOM 604 C CA . PHE A 1 77 ? -1.141 8.047 -9.359 1 75.88 77 PHE A CA 1
ATOM 605 C C . PHE A 1 77 ? -2.426 8.859 -9.242 1 75.88 77 PHE A C 1
ATOM 607 O O . PHE A 1 77 ? -3.381 8.625 -9.992 1 75.88 77 PHE A O 1
ATOM 614 N N . ASN A 1 78 ? -2.42 9.742 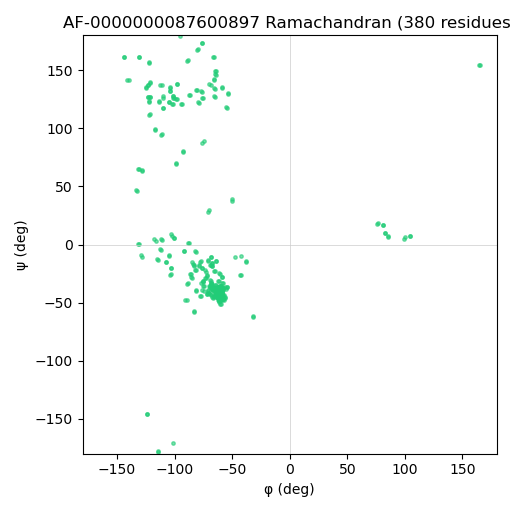-8.383 1 76.81 78 ASN A N 1
ATOM 615 C CA . ASN A 1 78 ? -3.582 10.609 -8.227 1 76.81 78 ASN A CA 1
ATOM 616 C C . ASN A 1 78 ? -3.863 11.414 -9.492 1 76.81 78 ASN A C 1
ATOM 618 O O . ASN A 1 78 ? -5.02 11.562 -9.898 1 76.81 78 ASN A O 1
ATOM 622 N N . LYS A 1 79 ? -2.846 11.961 -9.984 1 77.25 79 LYS A N 1
ATOM 623 C CA . LYS A 1 79 ? -2.984 12.711 -11.227 1 77.25 79 LYS A CA 1
ATOM 624 C C . LYS A 1 79 ? -3.549 11.828 -12.336 1 77.25 79 LYS A C 1
ATOM 626 O O . LYS A 1 79 ? -4.473 12.234 -13.047 1 77.25 79 LYS A O 1
ATOM 631 N N . TYR A 1 80 ? -3.059 10.711 -12.484 1 78.19 80 TYR A N 1
ATOM 632 C CA . TYR A 1 80 ? -3.502 9.758 -13.5 1 78.19 80 TYR A CA 1
ATOM 633 C C . TYR A 1 80 ? -4.973 9.406 -13.312 1 78.19 80 TYR A C 1
ATOM 635 O O . TYR A 1 80 ? -5.75 9.43 -14.266 1 78.19 80 TYR A O 1
ATOM 643 N N . MET A 1 81 ? -5.32 9.023 -12.109 1 79.31 81 MET A N 1
ATOM 644 C CA . MET A 1 81 ? -6.699 8.633 -11.82 1 79.31 81 MET A CA 1
ATOM 645 C C . MET A 1 81 ? -7.656 9.781 -12.117 1 79.31 81 MET A C 1
ATOM 647 O O . MET A 1 81 ? -8.742 9.57 -12.656 1 79.31 81 MET A O 1
ATOM 651 N N . SER A 1 82 ? -7.242 10.945 -11.781 1 78.19 82 SER A N 1
ATOM 652 C CA . SER A 1 82 ? -8.078 12.117 -12.023 1 78.19 82 SER A CA 1
ATOM 653 C C . SER A 1 82 ? -8.273 12.352 -13.516 1 78.19 82 SER A C 1
ATOM 655 O O . SER A 1 82 ? -9.344 12.805 -13.945 1 78.19 82 SER A O 1
ATOM 657 N N . GLN A 1 83 ? -7.273 12.055 -14.242 1 79.38 83 GLN A N 1
ATOM 658 C CA . GLN A 1 83 ? -7.305 12.32 -15.68 1 79.38 83 GLN A CA 1
ATOM 659 C C . GLN A 1 83 ? -8.062 11.219 -16.422 1 79.38 83 GLN A C 1
ATOM 661 O O . GLN A 1 83 ? -8.812 11.5 -17.359 1 79.38 83 GLN A O 1
ATOM 666 N N . HIS A 1 84 ? -7.891 10.023 -16.047 1 78.88 84 HIS A N 1
ATOM 667 C CA . HIS A 1 84 ? -8.375 8.906 -16.844 1 78.88 84 HIS A CA 1
ATOM 668 C C . HIS A 1 84 ? -9.648 8.305 -16.25 1 78.88 84 HIS A C 1
ATOM 670 O O . HIS A 1 84 ? -10.422 7.656 -16.969 1 78.88 84 HIS A O 1
ATOM 676 N N . PHE A 1 85 ? -9.797 8.484 -14.938 1 80.31 85 PHE A N 1
ATOM 677 C CA . PHE A 1 85 ? -10.977 7.965 -14.25 1 80.31 85 PHE A CA 1
ATOM 678 C C . PHE A 1 85 ? -11.594 9.031 -13.359 1 80.31 85 PHE A C 1
ATOM 680 O O . PHE A 1 85 ? -11.703 8.844 -12.141 1 80.31 85 PHE A O 1
ATOM 687 N N . PRO A 1 86 ? -12.086 10.078 -13.977 1 78.06 86 PRO A N 1
ATOM 688 C CA . PRO A 1 86 ? -12.586 11.227 -13.203 1 78.06 86 PRO A CA 1
ATOM 689 C C . PRO A 1 86 ? -13.703 10.844 -12.242 1 78.06 86 PRO A C 1
ATOM 691 O O . PRO A 1 86 ? -13.852 11.461 -11.18 1 78.06 86 PRO A O 1
ATOM 694 N N . GLN A 1 87 ? -14.43 9.828 -12.594 1 78.06 87 GLN A N 1
ATOM 695 C CA . GLN A 1 87 ? -15.539 9.406 -11.734 1 78.06 87 GLN A CA 1
ATOM 696 C C . GLN A 1 87 ? -15.023 8.836 -10.414 1 78.06 87 GLN A C 1
ATOM 698 O O . GLN A 1 87 ? -15.766 8.766 -9.438 1 78.06 87 GLN A O 1
ATOM 703 N N . TYR A 1 88 ? -13.719 8.484 -10.477 1 73.81 88 TYR A N 1
ATOM 704 C CA . TYR A 1 88 ? -13.117 7.918 -9.273 1 73.81 88 TYR A CA 1
ATOM 705 C C . TYR A 1 88 ? -12.094 8.875 -8.672 1 73.81 88 TYR A C 1
ATOM 707 O O . TYR A 1 88 ? -11.383 8.516 -7.727 1 73.81 88 TYR A O 1
ATOM 715 N N . ALA A 1 89 ? -12 10.031 -9.273 1 66 89 ALA A N 1
ATOM 716 C CA . ALA A 1 89 ? -10.938 10.969 -8.938 1 66 89 ALA A CA 1
ATOM 717 C C . ALA A 1 89 ? -10.977 11.344 -7.457 1 66 89 ALA A C 1
ATOM 719 O O . ALA A 1 89 ? -9.93 11.516 -6.824 1 66 89 ALA A O 1
ATOM 720 N N . GLU A 1 90 ? -12.133 11.383 -6.918 1 61.03 90 GLU A N 1
ATOM 721 C CA . GLU A 1 90 ? -12.242 11.844 -5.539 1 61.03 90 GLU A CA 1
ATOM 722 C C . GLU A 1 90 ? -11.695 10.805 -4.562 1 61.03 90 GLU A C 1
ATOM 724 O O . GLU A 1 90 ? -11.234 11.156 -3.475 1 61.03 90 GLU A O 1
ATOM 729 N N . VAL A 1 91 ? -11.805 9.484 -5.027 1 57.53 91 VAL A N 1
ATOM 730 C CA . VAL A 1 91 ? -11.484 8.398 -4.113 1 57.53 91 VAL A CA 1
ATOM 731 C C . VAL A 1 91 ? -9.984 8.109 -4.168 1 57.53 91 VAL A C 1
ATOM 733 O O . VAL A 1 91 ? -9.453 7.402 -3.309 1 57.53 91 VAL A O 1
ATOM 736 N N . THR A 1 92 ? -9.32 8.406 -5.219 1 57.16 92 THR A N 1
ATOM 737 C CA . THR A 1 92 ? -7.902 8.117 -5.355 1 57.16 92 THR A CA 1
ATOM 738 C C . THR A 1 92 ? -7.059 9.297 -4.891 1 57.16 92 THR A C 1
ATOM 740 O O . THR A 1 92 ? -5.848 9.172 -4.703 1 57.16 92 THR A O 1
ATOM 743 N N . ASN A 1 93 ? -7.672 10.367 -4.578 1 58.66 93 ASN A N 1
ATOM 744 C CA . ASN A 1 93 ? -7.008 11.656 -4.387 1 58.66 93 ASN A CA 1
ATOM 745 C C . ASN A 1 93 ? -6.695 11.906 -2.916 1 58.66 93 ASN A C 1
ATOM 747 O O . ASN A 1 93 ? -6.984 11.07 -2.061 1 58.66 93 ASN A O 1
ATOM 751 N N . THR A 1 94 ? -6.098 13.062 -2.83 1 61.06 94 THR A N 1
ATOM 752 C CA . THR A 1 94 ? -5.816 13.812 -1.614 1 61.06 94 THR A CA 1
ATOM 753 C C . THR A 1 94 ? -7.008 13.773 -0.663 1 61.06 94 THR A C 1
ATOM 755 O O . THR A 1 94 ? -6.836 13.773 0.558 1 61.06 94 THR A O 1
ATOM 758 N N . LYS A 1 95 ? -8.023 13.258 -1.26 1 77.69 95 LYS A N 1
ATOM 759 C CA . LYS A 1 95 ? -9.195 13.164 -0.395 1 77.69 95 LYS A CA 1
ATOM 760 C C . LYS A 1 95 ? -9.156 11.883 0.435 1 77.69 95 LYS A C 1
ATOM 762 O O . LYS A 1 95 ? -9.656 11.852 1.562 1 77.69 95 LYS A O 1
ATOM 767 N N . LEU A 1 96 ? -8.484 10.914 -0.209 1 86.31 96 LEU A N 1
ATOM 768 C CA . LEU A 1 96 ? -8.344 9.648 0.502 1 86.31 96 LEU A CA 1
ATOM 769 C C . LEU A 1 96 ? -7.609 9.844 1.823 1 86.31 96 LEU A C 1
ATOM 771 O O . LEU A 1 96 ? -8.062 9.375 2.869 1 86.31 96 LEU A O 1
ATOM 775 N N . TYR A 1 97 ? -6.586 10.586 1.751 1 89.81 97 TYR A N 1
ATOM 776 C CA . TYR A 1 97 ? -5.773 10.789 2.947 1 89.81 97 TYR A CA 1
ATOM 777 C C . TYR A 1 97 ? -6.527 11.625 3.979 1 89.81 97 TYR A C 1
ATOM 779 O O . TYR A 1 97 ? -6.406 11.383 5.184 1 89.81 97 TYR A O 1
ATOM 787 N N . MET A 1 98 ? -7.25 12.547 3.471 1 91.06 98 MET A N 1
ATOM 788 C CA . MET A 1 98 ? -8.086 13.336 4.367 1 91.06 98 MET A CA 1
ATOM 789 C C . MET A 1 98 ? -9.141 12.461 5.039 1 91.06 98 MET A C 1
ATOM 791 O O . MET A 1 98 ? -9.375 12.578 6.246 1 91.06 98 MET A O 1
ATOM 795 N N . MET A 1 99 ? -9.75 11.602 4.254 1 90.88 99 MET A N 1
ATOM 796 C CA . MET A 1 99 ? -10.789 10.719 4.793 1 90.88 99 MET A CA 1
ATOM 797 C C . MET A 1 99 ? -10.211 9.797 5.855 1 90.88 99 MET A C 1
ATOM 799 O O . MET A 1 99 ? -10.844 9.57 6.895 1 90.88 99 MET A O 1
ATOM 803 N N . ARG A 1 100 ? -9.078 9.281 5.562 1 93.25 100 ARG A N 1
ATOM 804 C CA . ARG A 1 100 ? -8.414 8.414 6.531 1 93.25 100 ARG A CA 1
ATOM 805 C C . ARG A 1 100 ? -8.094 9.18 7.812 1 93.25 100 ARG A C 1
ATOM 807 O O . ARG A 1 100 ? -8.242 8.641 8.914 1 93.25 100 ARG A O 1
ATOM 814 N N . MET A 1 101 ? -7.652 10.398 7.66 1 95.69 101 MET A N 1
ATOM 815 C CA . MET A 1 101 ? -7.367 11.25 8.812 1 95.69 101 MET A CA 1
ATOM 816 C C . MET A 1 101 ? -8.625 11.469 9.648 1 95.69 101 MET A C 1
ATOM 818 O O . MET A 1 101 ? -8.602 11.289 10.867 1 95.69 101 MET A O 1
ATOM 822 N N . LEU A 1 102 ? -9.695 11.805 9.008 1 95.06 102 LEU A N 1
ATOM 823 C CA . LEU A 1 102 ? -10.953 12.07 9.703 1 95.06 102 LEU A CA 1
ATOM 824 C C . LEU A 1 102 ? -11.461 10.82 10.398 1 95.06 102 LEU A C 1
ATOM 826 O O . LEU A 1 102 ? -11.992 10.891 11.516 1 95.06 102 LEU A O 1
ATOM 830 N N . GLU A 1 103 ? -11.32 9.734 9.742 1 94.44 103 GLU A N 1
ATOM 831 C CA . GLU A 1 103 ? -11.711 8.469 10.359 1 94.44 103 GLU A CA 1
ATOM 832 C C . GLU A 1 103 ? -10.906 8.203 11.633 1 94.44 103 GLU A C 1
ATOM 834 O O . GLU A 1 103 ? -11.461 7.781 12.648 1 94.44 103 GLU A O 1
ATOM 839 N N . TYR A 1 104 ? -9.656 8.438 11.547 1 96.31 104 TYR A N 1
ATOM 840 C CA . TYR A 1 104 ? -8.797 8.25 12.719 1 96.31 104 TYR A CA 1
ATOM 841 C C . TYR A 1 104 ? -9.25 9.133 13.867 1 96.31 104 TYR A C 1
ATOM 843 O O . TYR A 1 104 ? -9.352 8.672 15.008 1 96.31 104 TYR A O 1
ATOM 851 N N . ILE A 1 105 ? -9.5 10.383 13.562 1 96.94 105 ILE A N 1
ATOM 852 C CA . ILE A 1 105 ? -9.922 11.344 14.578 1 96.94 105 ILE A CA 1
ATOM 853 C C . ILE A 1 105 ? -11.234 10.891 15.211 1 96.94 105 ILE A C 1
ATOM 855 O O . ILE A 1 105 ? -11.391 10.914 16.438 1 96.94 105 ILE A O 1
ATOM 859 N N . LYS A 1 106 ? -12.141 10.422 14.391 1 96 106 LYS A N 1
ATOM 860 C CA . LYS A 1 106 ? -13.445 9.953 14.859 1 96 106 LYS A CA 1
ATOM 861 C C . LYS A 1 106 ? -13.297 8.758 15.797 1 96 106 LYS A C 1
ATOM 863 O O . LYS A 1 106 ? -14.039 8.633 16.766 1 96 106 LYS A O 1
ATOM 868 N N . LEU A 1 107 ? -12.398 7.93 15.523 1 95.5 107 LEU A N 1
ATOM 869 C CA . LEU A 1 107 ? -12.203 6.711 16.297 1 95.5 107 LEU A CA 1
ATOM 870 C C . LEU A 1 107 ? -11.5 7.008 17.609 1 95.5 107 LEU A C 1
ATOM 872 O O . LEU A 1 107 ? -11.484 6.168 18.516 1 95.5 107 LEU A O 1
ATOM 876 N N . HIS A 1 108 ? -10.93 8.195 17.703 1 96.56 108 HIS A N 1
ATOM 877 C CA . HIS A 1 108 ? -10.188 8.578 18.891 1 96.56 108 HIS A CA 1
ATOM 878 C C . HIS A 1 108 ? -10.656 9.922 19.438 1 96.56 108 HIS A C 1
ATOM 880 O O . HIS A 1 108 ? -9.859 10.859 19.578 1 96.56 108 HIS A O 1
ATOM 886 N N . PRO A 1 109 ? -11.906 9.977 19.859 1 93.69 109 PRO A N 1
ATOM 887 C CA . PRO A 1 109 ? -12.516 11.25 20.25 1 93.69 109 PRO A CA 1
ATOM 888 C C . PRO A 1 109 ? -11.891 11.844 21.516 1 93.69 109 PRO A C 1
ATOM 890 O O . PRO A 1 109 ? -11.969 13.055 21.734 1 93.69 109 PRO A O 1
ATOM 893 N N . ASP A 1 110 ? -11.211 11.055 22.266 1 94.44 110 ASP A N 1
ATOM 894 C CA . ASP A 1 110 ? -10.703 11.531 23.547 1 94.44 110 ASP A CA 1
ATOM 895 C C . ASP A 1 110 ? -9.227 11.906 23.453 1 94.44 110 ASP A C 1
ATOM 897 O O . ASP A 1 110 ? -8.609 12.273 24.453 1 94.44 110 ASP A O 1
ATOM 901 N N . GLN A 1 111 ? -8.695 11.867 22.281 1 95.94 111 GLN A N 1
ATOM 902 C CA . GLN A 1 111 ? -7.273 12.141 22.109 1 95.94 111 GLN A CA 1
ATOM 903 C C . GLN A 1 111 ? -7.047 13.539 21.531 1 95.94 111 GLN A C 1
ATOM 905 O O . GLN A 1 111 ? -7.793 13.984 20.656 1 95.94 111 GLN A O 1
ATOM 910 N N . ASP A 1 112 ? -6.078 14.211 22.156 1 95.94 112 ASP A N 1
ATOM 911 C CA . ASP A 1 112 ? -5.504 15.367 21.453 1 95.94 112 ASP A CA 1
ATOM 912 C C . ASP A 1 112 ? -4.566 14.914 20.344 1 95.94 112 ASP A C 1
ATOM 914 O O . ASP A 1 112 ? -3.66 14.109 20.562 1 95.94 112 ASP A O 1
ATOM 918 N N . ILE A 1 113 ? -4.812 15.406 19.141 1 97.12 113 ILE A N 1
ATOM 919 C CA . ILE A 1 113 ? -4.082 14.898 17.984 1 97.12 113 ILE A CA 1
ATOM 920 C C . ILE A 1 113 ? -3.332 16.047 17.297 1 97.12 113 ILE A C 1
ATOM 922 O O . ILE A 1 113 ? -3.902 17.109 17.062 1 97.12 113 ILE A O 1
ATOM 926 N N . ALA A 1 114 ? -2.016 15.852 17.109 1 97.19 114 ALA A N 1
ATOM 927 C CA . ALA A 1 114 ? -1.195 16.75 16.312 1 97.19 114 ALA A CA 1
ATOM 928 C C . ALA A 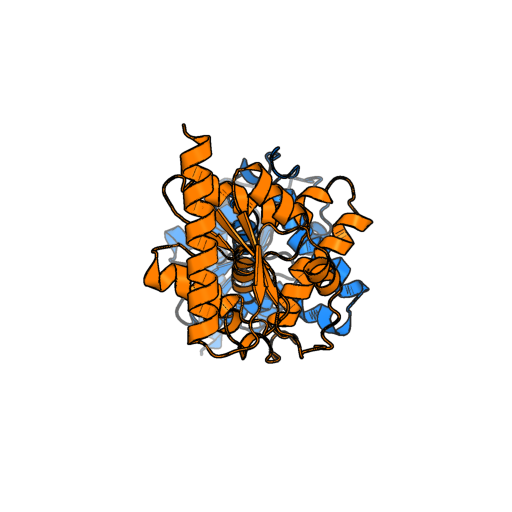1 114 ? -0.932 16.188 14.93 1 97.19 114 ALA A C 1
ATOM 930 O O . ALA A 1 114 ? -0.485 15.039 14.797 1 97.19 114 ALA A O 1
ATOM 931 N N . ILE A 1 115 ? -1.203 16.953 13.875 1 97.31 115 ILE A N 1
ATOM 932 C CA . ILE A 1 115 ? -1.021 16.547 12.484 1 97.31 115 ILE A CA 1
ATOM 933 C C . ILE A 1 115 ? 0.018 17.453 11.82 1 97.31 115 ILE A C 1
ATOM 935 O O . ILE A 1 115 ? -0.31 18.547 11.344 1 97.31 115 ILE A O 1
ATOM 939 N N . PRO A 1 116 ? 1.246 17.016 11.719 1 96.31 116 PRO A N 1
ATOM 940 C CA . PRO A 1 116 ? 2.355 17.906 11.398 1 96.31 116 PRO A CA 1
ATOM 941 C C . PRO A 1 116 ? 2.568 18.078 9.898 1 96.31 116 PRO A C 1
ATOM 943 O O . PRO A 1 116 ? 3.451 18.828 9.477 1 96.31 116 PRO A O 1
ATOM 946 N N . ASP A 1 117 ? 1.695 17.406 9.078 1 94.12 117 ASP A N 1
ATOM 947 C CA . ASP A 1 117 ? 2.023 17.391 7.656 1 94.12 117 ASP A CA 1
ATOM 948 C C . ASP A 1 117 ? 0.801 17.734 6.809 1 94.12 117 ASP A C 1
ATOM 950 O O . ASP A 1 117 ? 0.572 17.125 5.762 1 94.12 117 ASP A O 1
ATOM 954 N N . VAL A 1 118 ? 0.131 18.797 7.262 1 94.06 118 VAL A N 1
ATOM 955 C CA . VAL A 1 118 ? -0.974 19.297 6.453 1 94.06 118 VAL A CA 1
ATOM 956 C C . VAL A 1 118 ? -0.428 20.141 5.309 1 94.06 118 VAL A C 1
ATOM 958 O O . VAL A 1 118 ? 0.241 21.156 5.539 1 94.06 118 VAL A O 1
ATOM 961 N N . ARG A 1 119 ? -0.783 19.734 4.059 1 89 119 ARG A N 1
ATOM 962 C CA . ARG A 1 119 ? -0.203 20.469 2.938 1 89 119 ARG A CA 1
ATOM 963 C C . ARG A 1 119 ? -1.282 20.906 1.956 1 89 119 ARG A C 1
ATOM 965 O O . ARG A 1 119 ? -1.017 21.703 1.051 1 89 119 ARG A O 1
ATOM 972 N N . MET A 1 120 ? -2.5 20.406 2.162 1 87.62 120 MET A N 1
ATOM 973 C CA . MET A 1 120 ? -3.574 20.719 1.227 1 87.62 120 MET A CA 1
ATOM 974 C C . MET A 1 120 ? -4.629 21.594 1.887 1 87.62 120 MET A C 1
ATOM 976 O O . MET A 1 120 ? -5.047 21.328 3.016 1 87.62 120 MET A O 1
ATOM 980 N N . PRO A 1 121 ? -5.074 22.609 1.124 1 89.88 121 PRO A N 1
ATOM 981 C CA . PRO A 1 121 ? -6.082 23.516 1.685 1 89.88 121 PRO A CA 1
ATOM 982 C C . PRO A 1 121 ? -7.367 22.781 2.082 1 89.88 121 PRO A C 1
ATOM 984 O O . PRO A 1 121 ? -7.98 23.125 3.1 1 89.88 121 PRO A O 1
ATOM 987 N N . PHE A 1 122 ? -7.75 21.859 1.321 1 88.19 122 PHE A N 1
ATOM 988 C CA . PHE A 1 122 ? -9 21.172 1.637 1 88.19 122 PHE A CA 1
ATOM 989 C C . PHE A 1 122 ? -8.852 20.344 2.904 1 88.19 122 PHE A C 1
ATOM 991 O O . PHE A 1 122 ? -9.82 20.156 3.645 1 88.19 122 PHE A O 1
ATOM 998 N N . THR A 1 123 ? -7.742 19.859 3.146 1 92.62 123 THR A N 1
ATOM 999 C CA . THR A 1 123 ? -7.484 19.141 4.391 1 92.62 123 THR A CA 1
ATOM 1000 C C . THR A 1 123 ? -7.52 20.094 5.582 1 92.62 123 THR A C 1
ATOM 1002 O O . THR A 1 123 ? -8.102 19.781 6.621 1 92.62 123 THR A O 1
ATOM 1005 N N . ALA A 1 124 ? -6.91 21.234 5.395 1 94 124 ALA A N 1
ATOM 1006 C CA . ALA A 1 124 ? -6.945 22.266 6.43 1 94 124 ALA A CA 1
ATOM 1007 C C . ALA A 1 124 ? -8.383 22.641 6.773 1 94 124 ALA A C 1
ATOM 1009 O O . ALA A 1 124 ? -8.742 22.75 7.949 1 94 124 ALA A O 1
ATOM 1010 N N . LYS A 1 125 ? -9.117 22.859 5.754 1 93.94 125 LYS A N 1
ATOM 1011 C CA . LYS A 1 125 ? -10.523 23.188 5.945 1 93.94 125 LYS A CA 1
ATOM 1012 C C . LYS A 1 125 ? -11.266 22.078 6.691 1 93.94 125 LYS A C 1
ATOM 1014 O O . LYS A 1 125 ? -12.086 22.359 7.566 1 93.94 125 LYS A O 1
ATOM 1019 N N . ALA A 1 126 ? -11.016 20.875 6.34 1 94 126 ALA A N 1
ATOM 1020 C CA . ALA A 1 126 ? -11.656 19.734 6.996 1 94 126 ALA A CA 1
ATOM 1021 C C . ALA A 1 126 ? -11.328 19.703 8.484 1 94 126 ALA A C 1
ATOM 1023 O O . ALA A 1 126 ? -12.195 19.406 9.312 1 94 126 ALA A O 1
ATOM 1024 N N . ILE A 1 127 ? -10.094 19.969 8.812 1 95.88 127 ILE A N 1
ATOM 1025 C CA . ILE A 1 127 ? -9.672 20 10.203 1 95.88 127 ILE A CA 1
ATOM 1026 C C . ILE A 1 127 ? -10.445 21.094 10.945 1 95.88 127 ILE A C 1
ATOM 1028 O O . ILE A 1 127 ? -10.984 20.844 12.023 1 95.88 127 ILE A O 1
ATOM 1032 N N . ARG A 1 128 ? -10.547 22.188 10.375 1 94.25 128 ARG A N 1
ATOM 1033 C CA . ARG A 1 128 ? -11.242 23.312 10.992 1 94.25 128 ARG A CA 1
ATOM 1034 C C . ARG A 1 128 ? -12.734 23.031 11.117 1 94.25 128 ARG A C 1
ATOM 1036 O O . ARG A 1 128 ? -13.359 23.391 12.117 1 94.25 128 ARG A O 1
ATOM 1043 N N . ASP A 1 129 ? -13.289 22.391 10.133 1 95 129 ASP A N 1
ATOM 1044 C CA . ASP A 1 129 ? -14.719 22.062 10.102 1 95 129 ASP A CA 1
ATOM 1045 C C . ASP A 1 129 ? -15.109 21.172 11.273 1 95 129 ASP A C 1
ATOM 1047 O O . ASP A 1 129 ? -16.25 21.219 11.75 1 95 129 ASP A O 1
ATOM 1051 N N . ILE A 1 130 ? -14.227 20.469 11.773 1 94.31 130 ILE A N 1
ATOM 1052 C CA . ILE A 1 130 ? -14.57 19.562 12.867 1 94.31 130 ILE A CA 1
ATOM 1053 C C . ILE A 1 130 ? -14.102 20.172 14.195 1 94.31 130 ILE A C 1
ATOM 1055 O O . ILE A 1 130 ? -14.039 19.469 15.211 1 94.31 130 ILE A O 1
ATOM 1059 N N . GLY A 1 131 ? -13.664 21.344 14.125 1 91.38 131 GLY A N 1
ATOM 1060 C CA . GLY A 1 131 ? -13.359 22.078 15.344 1 91.38 131 GLY A CA 1
ATOM 1061 C C . GLY A 1 131 ? -11.875 22.094 15.672 1 91.38 131 GLY A C 1
ATOM 1062 O O . GLY A 1 131 ? -11.477 22.547 16.75 1 91.38 131 GLY A O 1
ATOM 1063 N N . GLY A 1 132 ? -11.109 21.562 14.742 1 94.06 132 GLY A N 1
ATOM 1064 C CA . GLY A 1 132 ? -9.672 21.641 14.93 1 94.06 132 GLY A CA 1
ATOM 1065 C C . GLY A 1 132 ? -9.102 23.016 14.633 1 94.06 132 GLY A C 1
ATOM 1066 O O . GLY A 1 132 ? -9.828 23.906 14.211 1 94.06 132 GLY A O 1
ATOM 1067 N N . VAL A 1 133 ? -7.805 23.156 14.922 1 94 133 VAL A N 1
ATOM 1068 C CA . VAL A 1 133 ? -7.121 24.422 14.711 1 94 133 VAL A CA 1
ATOM 1069 C C . VAL A 1 133 ? -5.945 24.234 13.758 1 94 133 VAL A C 1
ATOM 1071 O O . VAL A 1 133 ? -5.223 23.234 13.852 1 94 133 VAL A O 1
ATOM 1074 N N . MET A 1 134 ? -5.766 25.156 12.883 1 95.62 134 MET A N 1
ATOM 1075 C CA . MET A 1 134 ? -4.652 25.125 11.938 1 95.62 134 MET A CA 1
ATOM 1076 C C . MET A 1 134 ? -3.568 26.109 12.336 1 95.62 134 MET A C 1
ATOM 1078 O O . MET A 1 134 ? -3.854 27.281 12.594 1 95.62 134 MET A O 1
ATOM 1082 N N . VAL A 1 135 ? -2.359 25.625 12.336 1 95.25 135 VAL A N 1
ATOM 1083 C CA . VAL A 1 135 ? -1.199 26.438 12.688 1 95.25 135 VAL A CA 1
ATOM 1084 C C . VAL A 1 135 ? -0.173 26.391 11.555 1 95.25 135 VAL A C 1
ATOM 1086 O O . VAL A 1 135 ? 0.077 25.328 10.977 1 95.25 135 VAL A O 1
ATOM 1089 N N . ARG A 1 136 ? 0.38 27.516 11.203 1 95.44 136 ARG A N 1
ATOM 1090 C CA . ARG A 1 136 ? 1.482 27.594 10.25 1 95.44 136 ARG A CA 1
ATOM 1091 C C . ARG A 1 136 ? 2.783 27.984 10.945 1 95.44 136 ARG A C 1
ATOM 1093 O O . ARG A 1 136 ? 2.828 28.969 11.68 1 95.44 136 ARG A O 1
ATOM 1100 N N . VAL A 1 137 ? 3.77 27.188 10.742 1 95.12 137 VAL A N 1
ATOM 1101 C CA . VAL A 1 137 ? 5.102 27.516 11.234 1 95.12 137 VAL A CA 1
ATOM 1102 C C . VAL A 1 137 ? 5.934 28.125 10.102 1 95.12 137 VAL A C 1
ATOM 1104 O O . VAL A 1 137 ? 6.074 27.516 9.039 1 95.12 137 VAL A O 1
ATOM 1107 N N . GLU A 1 138 ? 6.469 29.297 10.32 1 92 138 GLU A N 1
ATOM 1108 C CA . GLU A 1 138 ? 7.234 30 9.305 1 92 138 GLU A CA 1
ATOM 1109 C C . GLU A 1 138 ? 8.641 30.328 9.805 1 92 138 GLU A C 1
ATOM 1111 O O . GLU A 1 138 ? 8.82 30.688 10.977 1 92 138 GLU A O 1
ATOM 1116 N N . ARG A 1 139 ? 9.555 30.109 8.898 1 87.81 139 ARG A N 1
ATOM 1117 C CA . ARG A 1 139 ? 10.93 30.5 9.164 1 87.81 139 ARG A CA 1
ATOM 1118 C C . ARG A 1 139 ? 11.438 31.484 8.109 1 87.81 139 ARG A C 1
ATOM 1120 O O . ARG A 1 139 ? 11.234 31.266 6.91 1 87.81 139 ARG A O 1
ATOM 1127 N N . GLY A 1 140 ? 11.719 32.781 8.391 1 72.62 140 GLY A N 1
ATOM 1128 C CA . GLY A 1 140 ? 12.086 33.906 7.547 1 72.62 140 GLY A CA 1
ATOM 1129 C C . GLY A 1 140 ? 12.898 33.5 6.332 1 72.62 140 GLY A C 1
ATOM 1130 O O . GLY A 1 140 ? 12.789 34.125 5.27 1 72.62 140 GLY A O 1
ATOM 1131 N N . THR A 1 141 ? 14.094 32.938 6.426 1 57.94 141 THR A N 1
ATOM 1132 C CA . THR A 1 141 ? 15.148 32.906 5.41 1 57.94 141 THR A CA 1
ATOM 1133 C C . THR A 1 141 ? 14.812 31.891 4.316 1 57.94 141 THR A C 1
ATOM 1135 O O . THR A 1 141 ? 15.5 31.828 3.295 1 57.94 141 THR A O 1
ATOM 1138 N N . ASN A 1 142 ? 14.203 30.875 4.449 1 53.34 142 ASN A N 1
ATOM 1139 C CA . ASN A 1 142 ? 14.57 29.75 3.6 1 53.34 142 ASN A CA 1
ATOM 1140 C C . ASN A 1 142 ? 13.734 29.719 2.32 1 53.34 142 ASN A C 1
ATOM 1142 O O . ASN A 1 142 ? 12.555 29.375 2.352 1 53.34 142 ASN A O 1
ATOM 1146 N N . PRO A 1 143 ? 14.094 30.547 1.332 1 51.25 143 PRO A N 1
ATOM 1147 C CA . PRO A 1 143 ? 13.492 30.297 0.018 1 51.25 143 PRO A CA 1
ATOM 1148 C C . PRO A 1 143 ? 13.617 28.828 -0.418 1 51.25 143 PRO A C 1
ATOM 1150 O O . PRO A 1 143 ? 14.656 28.438 -0.954 1 51.25 143 PRO A O 1
ATOM 1153 N N . THR A 1 144 ? 13.477 27.922 0.409 1 50.66 144 THR A N 1
ATOM 1154 C CA . THR A 1 144 ? 13.914 26.625 -0.112 1 50.66 144 THR A CA 1
ATOM 1155 C C . THR A 1 144 ? 13.203 26.297 -1.418 1 50.66 144 THR A C 1
ATOM 1157 O O . THR A 1 144 ? 12.016 26.594 -1.573 1 50.66 144 THR A O 1
ATOM 1160 N N . GLY A 1 145 ? 13.953 26.172 -2.471 1 47.41 145 GLY A N 1
ATOM 1161 C CA . GLY A 1 145 ? 13.797 25.766 -3.855 1 47.41 145 GLY A CA 1
ATOM 1162 C C . GLY A 1 145 ? 12.828 24.609 -4.027 1 47.41 145 GLY A C 1
ATOM 1163 O O . GLY A 1 145 ? 12.617 24.125 -5.145 1 47.41 145 GLY A O 1
ATOM 1164 N N . ASP A 1 146 ? 12.547 24 -2.887 1 51.16 146 ASP A N 1
ATOM 1165 C CA . ASP A 1 146 ? 11.812 22.812 -3.289 1 51.16 146 ASP A CA 1
ATOM 1166 C C . ASP A 1 146 ? 10.383 23.141 -3.693 1 51.16 146 ASP A C 1
ATOM 1168 O O . ASP A 1 146 ? 9.594 23.625 -2.873 1 51.16 146 ASP A O 1
ATOM 1172 N N . GLN A 1 147 ? 10.195 23.469 -4.922 1 52.53 147 GLN A N 1
ATOM 1173 C CA . GLN A 1 147 ? 9 23.875 -5.645 1 52.53 147 GLN A CA 1
ATOM 1174 C C . GLN A 1 147 ? 8.031 22.703 -5.812 1 52.53 147 GLN A C 1
ATOM 1176 O O . GLN A 1 147 ? 7.652 22.375 -6.934 1 52.53 147 GLN A O 1
ATOM 1181 N N . HIS A 1 148 ? 8.078 21.75 -4.809 1 56.66 148 HIS A N 1
ATOM 1182 C CA . HIS A 1 148 ? 6.984 20.859 -5.145 1 56.66 148 HIS A CA 1
ATOM 1183 C C . HIS A 1 148 ? 5.652 21.609 -5.184 1 56.66 148 HIS A C 1
ATOM 1185 O O . HIS A 1 148 ? 5.457 22.578 -4.445 1 56.66 148 HIS A O 1
ATOM 1191 N N . ASP A 1 149 ? 4.91 21.359 -6.164 1 58.06 149 ASP A N 1
ATOM 1192 C CA . ASP A 1 149 ? 3.648 22.016 -6.492 1 58.06 149 ASP A CA 1
ATOM 1193 C C . ASP A 1 149 ? 2.803 22.234 -5.238 1 58.06 149 ASP A C 1
ATOM 1195 O O . ASP A 1 149 ? 2.158 23.281 -5.094 1 58.06 149 ASP A O 1
ATOM 1199 N N . THR A 1 150 ? 3.066 21.344 -4.25 1 59.28 150 THR A N 1
ATOM 1200 C CA . THR A 1 150 ? 2.188 21.469 -3.092 1 59.28 150 THR A CA 1
ATOM 1201 C C . THR A 1 150 ? 2.707 22.547 -2.133 1 59.28 150 THR A C 1
ATOM 1203 O O . THR A 1 150 ? 1.968 23.016 -1.271 1 59.28 150 THR A O 1
ATOM 1206 N N . GLU A 1 151 ? 3.973 22.906 -2.307 1 65.94 151 GLU A N 1
ATOM 1207 C CA . GLU A 1 151 ? 4.566 23.891 -1.4 1 65.94 151 GLU A CA 1
ATOM 1208 C C . GLU A 1 151 ? 3.889 25.25 -1.539 1 65.94 151 GLU A C 1
ATOM 1210 O O . GLU A 1 151 ? 3.836 26.016 -0.581 1 65.94 151 GLU A O 1
ATOM 1215 N N . ARG A 1 152 ? 3.336 25.344 -2.666 1 67.38 152 ARG A N 1
ATOM 1216 C CA . ARG A 1 152 ? 2.635 26.594 -2.9 1 67.38 152 ARG A CA 1
ATOM 1217 C C . ARG A 1 152 ? 1.403 26.703 -2.006 1 67.38 152 ARG A C 1
ATOM 1219 O O . ARG A 1 152 ? 1.093 27.797 -1.504 1 67.38 152 ARG A O 1
ATOM 1226 N N . PHE A 1 153 ? 0.766 25.641 -1.723 1 77.94 153 PHE A N 1
ATOM 1227 C CA . PHE A 1 153 ? -0.447 25.656 -0.914 1 77.94 153 PHE A CA 1
ATOM 1228 C C . PHE A 1 153 ? -0.12 25.938 0.547 1 77.94 153 PHE A C 1
ATOM 1230 O O . PHE A 1 153 ? -0.92 26.547 1.262 1 77.94 153 PHE A O 1
ATOM 1237 N N . VAL A 1 154 ? 1.068 25.641 0.875 1 82.06 154 VAL A N 1
ATOM 1238 C CA . VAL A 1 154 ? 1.491 25.766 2.266 1 82.06 154 VAL A CA 1
ATOM 1239 C C . VAL A 1 154 ? 1.527 27.234 2.66 1 82.06 154 VAL A C 1
ATOM 1241 O O . VAL A 1 154 ? 1.069 27.609 3.744 1 82.06 154 VAL A O 1
ATOM 1244 N N . ASP A 1 155 ? 1.897 28.062 1.714 1 81 155 ASP A N 1
ATOM 1245 C CA . ASP A 1 155 ? 2.082 29.484 2.006 1 81 155 ASP A CA 1
ATOM 1246 C C . ASP A 1 155 ? 0.75 30.219 1.98 1 81 155 ASP A C 1
ATOM 1248 O O . ASP A 1 155 ? 0.59 31.25 2.652 1 81 155 ASP A O 1
ATOM 1252 N N . THR A 1 156 ? -0.182 29.688 1.333 1 83.12 156 THR A N 1
ATOM 1253 C CA . THR A 1 156 ? -1.388 30.469 1.087 1 83.12 156 THR A CA 1
ATOM 1254 C C . THR A 1 156 ? -2.574 29.891 1.854 1 83.12 156 THR A C 1
ATOM 1256 O O . THR A 1 156 ? -3.621 30.531 1.964 1 83.12 156 THR A O 1
ATOM 1259 N N . MET A 1 157 ? -2.393 28.844 2.469 1 88.5 157 MET A N 1
ATOM 1260 C CA . MET A 1 157 ? -3.475 28.156 3.174 1 88.5 157 MET A CA 1
ATOM 1261 C C . MET A 1 157 ? -3.928 28.969 4.387 1 88.5 157 MET A C 1
ATOM 1263 O O . MET A 1 157 ? -3.105 29.562 5.082 1 88.5 157 MET A O 1
ATOM 1267 N N . ASP A 1 158 ? -5.305 29.031 4.562 1 91 158 ASP A N 1
ATOM 1268 C CA . ASP A 1 158 ? -5.859 29.703 5.73 1 91 158 ASP A CA 1
ATOM 1269 C C . ASP A 1 158 ? -5.484 28.984 7.02 1 91 158 ASP A C 1
ATOM 1271 O O . ASP A 1 158 ? -5.68 27.766 7.129 1 91 158 ASP A O 1
ATOM 1275 N N . VAL A 1 159 ? -4.93 29.734 7.938 1 94.38 159 VAL A N 1
ATOM 1276 C CA . VAL A 1 159 ? -4.574 29.141 9.227 1 94.38 159 VAL A CA 1
ATOM 1277 C C . VAL A 1 159 ? -5.113 30.016 10.359 1 94.38 159 VAL A C 1
ATOM 1279 O O . VAL A 1 159 ? -5.512 31.156 10.133 1 94.38 159 VAL A O 1
ATOM 1282 N N . ASP A 1 160 ? -5.207 29.484 11.5 1 93.25 160 ASP A N 1
ATOM 1283 C CA . ASP A 1 160 ? -5.727 30.188 12.664 1 93.25 160 ASP A CA 1
ATOM 1284 C C . ASP A 1 160 ? -4.609 30.922 13.406 1 93.25 160 ASP A C 1
ATOM 1286 O O . ASP A 1 160 ? -4.844 31.953 14.031 1 93.25 160 ASP A O 1
ATOM 1290 N N . VAL A 1 161 ? -3.471 30.359 13.398 1 93.94 161 VAL A N 1
ATOM 1291 C CA . VAL A 1 161 ? -2.326 30.922 14.109 1 93.94 161 VAL A CA 1
ATOM 1292 C C . VAL A 1 161 ? -1.062 30.766 13.273 1 93.94 161 VAL A C 1
ATOM 1294 O O . VAL A 1 161 ? -0.889 29.75 12.586 1 93.94 161 VAL A O 1
ATOM 1297 N N . VAL A 1 162 ? -0.22 31.734 13.289 1 93.94 162 VAL A N 1
ATOM 1298 C CA . VAL A 1 162 ? 1.101 31.672 12.672 1 93.94 162 VAL A CA 1
ATOM 1299 C C . VAL A 1 162 ? 2.18 31.734 13.75 1 93.94 162 VAL A C 1
ATOM 1301 O O . VAL A 1 162 ? 2.18 32.625 14.586 1 93.94 162 VAL A O 1
ATOM 1304 N N . ILE A 1 163 ? 2.984 30.766 13.758 1 94.06 163 ILE A N 1
ATOM 1305 C CA . ILE A 1 163 ? 4.125 30.734 14.664 1 94.06 163 ILE A CA 1
ATOM 1306 C C . ILE A 1 163 ? 5.41 31.031 13.891 1 94.06 163 ILE A C 1
ATOM 1308 O O . ILE A 1 163 ? 5.762 30.312 12.961 1 94.06 163 ILE A O 1
ATOM 1312 N N . ARG A 1 164 ? 6.125 32.031 14.281 1 93.06 164 ARG A N 1
ATOM 1313 C CA . ARG A 1 164 ? 7.383 32.406 13.633 1 93.06 164 ARG A CA 1
ATOM 1314 C C . ARG A 1 164 ? 8.57 31.75 14.336 1 93.06 164 ARG A C 1
ATOM 1316 O O . ARG A 1 164 ? 8.734 31.891 15.547 1 93.06 164 ARG A O 1
ATOM 1323 N N . ASN A 1 165 ? 9.266 31 13.555 1 93.94 165 ASN A N 1
ATOM 1324 C CA . ASN A 1 165 ? 10.477 30.344 14.055 1 93.94 165 ASN A CA 1
ATOM 1325 C C . ASN A 1 165 ? 11.734 31.109 13.664 1 93.94 165 ASN A C 1
ATOM 1327 O O . ASN A 1 165 ? 12.555 30.609 12.891 1 93.94 165 ASN A O 1
ATOM 1331 N N . ASP A 1 166 ? 11.961 32.25 14.211 1 90.5 166 ASP A N 1
ATOM 1332 C CA . ASP A 1 166 ? 13.07 33.125 13.852 1 90.5 166 ASP A CA 1
ATOM 1333 C C . ASP A 1 166 ? 14.031 33.312 15.031 1 90.5 166 ASP A C 1
ATOM 1335 O O . ASP A 1 166 ? 14.977 34.094 14.945 1 90.5 166 ASP A O 1
ATOM 1339 N N . GLY A 1 167 ? 13.797 32.688 16.047 1 91.56 167 GLY A N 1
ATOM 1340 C CA . GLY A 1 167 ? 14.617 32.844 17.234 1 91.56 167 GLY A CA 1
ATOM 1341 C C . GLY A 1 167 ? 15.195 31.531 17.734 1 91.56 167 GLY A C 1
ATOM 1342 O O . GLY A 1 167 ? 15.664 30.719 16.938 1 91.56 167 GLY A O 1
ATOM 1343 N N . THR A 1 168 ? 15.336 31.406 19.062 1 93 168 THR A N 1
ATOM 1344 C CA . THR A 1 168 ? 15.867 30.203 19.688 1 93 168 THR A CA 1
ATOM 1345 C C . THR A 1 168 ? 14.789 29.125 19.781 1 93 168 THR A C 1
ATOM 1347 O O . THR A 1 168 ? 13.609 29.391 19.531 1 93 168 THR A O 1
ATOM 1350 N N . LEU A 1 169 ? 15.234 27.938 20.109 1 93.56 169 LEU A N 1
ATOM 1351 C CA . LEU A 1 169 ? 14.305 26.844 20.344 1 93.56 169 LEU A CA 1
ATOM 1352 C C . LEU A 1 169 ? 13.336 27.172 21.469 1 93.56 169 LEU A C 1
ATOM 1354 O O . LEU A 1 169 ? 12.156 26.844 21.406 1 93.56 169 LEU A O 1
ATOM 1358 N N . GLU A 1 170 ? 13.852 27.844 22.484 1 94.06 170 GLU A N 1
ATOM 1359 C CA . GLU A 1 170 ? 13.016 28.281 23.609 1 94.06 170 GLU A CA 1
ATOM 1360 C C . GLU A 1 170 ? 11.93 29.25 23.156 1 94.06 170 GLU A C 1
ATOM 1362 O O . GLU A 1 170 ? 10.797 29.188 23.641 1 94.06 170 GLU A O 1
ATOM 1367 N N . ASP A 1 171 ? 12.32 30.078 22.203 1 94.19 171 ASP A N 1
ATOM 1368 C CA . ASP A 1 171 ? 11.352 31.031 21.656 1 94.19 171 ASP A CA 1
ATOM 1369 C C . ASP A 1 171 ? 10.242 30.297 20.906 1 94.19 171 ASP A C 1
ATOM 1371 O O . ASP A 1 171 ? 9.07 30.656 21 1 94.19 171 ASP A O 1
ATOM 1375 N N . LEU A 1 172 ? 10.641 29.344 20.141 1 94.62 172 LEU A N 1
ATOM 1376 C CA . LEU A 1 172 ? 9.68 28.547 19.375 1 94.62 172 LEU A CA 1
ATOM 1377 C C . LEU A 1 172 ? 8.711 27.828 20.312 1 94.62 172 LEU A C 1
ATOM 1379 O O . LEU A 1 172 ? 7.5 27.828 20.078 1 94.62 172 LEU A O 1
ATOM 1383 N N . PHE A 1 173 ? 9.203 27.234 21.359 1 94.94 173 PHE A N 1
ATOM 1384 C CA . PHE A 1 173 ? 8.375 26.516 22.328 1 94.94 173 PHE A CA 1
ATOM 1385 C C . PHE A 1 173 ? 7.422 27.484 23.031 1 94.94 173 PHE A C 1
ATOM 1387 O O . PHE A 1 173 ? 6.246 27.156 23.234 1 94.94 173 PHE A O 1
ATOM 1394 N N . ALA A 1 174 ? 7.949 28.641 23.406 1 94.12 174 ALA A N 1
ATOM 1395 C CA . ALA A 1 174 ? 7.105 29.641 24.062 1 94.12 174 ALA A CA 1
ATOM 1396 C C . ALA A 1 174 ? 5.957 30.062 23.141 1 94.12 174 ALA A C 1
ATOM 1398 O O . ALA A 1 174 ? 4.82 30.219 23.594 1 94.12 174 ALA A O 1
ATOM 1399 N N . ALA A 1 175 ? 6.309 30.25 21.906 1 92.31 175 ALA A N 1
ATOM 1400 C CA . ALA A 1 175 ? 5.281 30.609 20.938 1 92.31 175 ALA A CA 1
ATOM 1401 C C . ALA A 1 175 ? 4.246 29.5 20.781 1 92.31 175 ALA A C 1
ATOM 1403 O O . ALA A 1 175 ? 3.049 29.766 20.656 1 92.31 175 ALA A O 1
ATOM 1404 N N . THR A 1 176 ? 4.668 28.297 20.75 1 93.5 176 THR A N 1
ATOM 1405 C CA . THR A 1 176 ? 3.787 27.141 20.672 1 93.5 176 THR A CA 1
ATOM 1406 C C . THR A 1 176 ? 2.852 27.078 21.875 1 93.5 176 THR A C 1
ATOM 1408 O O . THR A 1 176 ? 1.648 26.859 21.719 1 93.5 176 THR A O 1
ATOM 1411 N N . GLU A 1 177 ? 3.4 27.281 23.031 1 93.88 177 GLU A N 1
ATOM 1412 C CA . GLU A 1 177 ? 2.615 27.281 24.266 1 93.88 177 GLU A CA 1
ATOM 1413 C C . GLU A 1 177 ? 1.547 28.359 24.25 1 93.88 177 GLU A C 1
ATOM 1415 O O . GLU A 1 177 ? 0.413 28.141 24.672 1 93.88 177 GLU A O 1
ATOM 1420 N N . SER A 1 178 ? 1.985 29.5 23.828 1 91.44 178 SER A N 1
ATOM 1421 C CA . SER A 1 178 ? 1.048 30.625 23.734 1 91.44 178 SER A CA 1
ATOM 1422 C C . SER A 1 178 ? -0.102 30.297 22.781 1 91.44 178 SER A C 1
ATOM 1424 O O . SER A 1 178 ? -1.262 30.594 23.078 1 91.44 178 SER A O 1
ATOM 1426 N N . ALA A 1 179 ? 0.245 29.75 21.672 1 88.56 179 ALA A N 1
ATOM 1427 C CA . ALA A 1 179 ? -0.774 29.375 20.688 1 88.56 179 ALA A CA 1
ATOM 1428 C C . ALA A 1 179 ? -1.744 28.359 21.281 1 88.56 179 ALA A C 1
ATOM 1430 O O . ALA A 1 179 ? -2.959 28.469 21.109 1 88.56 179 ALA A O 1
ATOM 1431 N N . LEU A 1 180 ? -1.222 27.344 21.938 1 90.12 180 LEU A N 1
ATOM 1432 C CA . LEU A 1 180 ? -2.027 26.297 22.562 1 90.12 180 LEU A CA 1
ATOM 1433 C C . LEU A 1 180 ? -2.975 26.875 23.594 1 90.12 180 LEU A C 1
ATOM 1435 O O . LEU A 1 180 ? -4.16 26.531 23.625 1 90.12 180 LEU A O 1
ATOM 1439 N N . GLN A 1 181 ? -2.42 27.734 24.438 1 87.62 181 GLN A N 1
ATOM 1440 C CA . GLN A 1 181 ? -3.217 28.344 25.5 1 87.62 181 GLN A CA 1
ATOM 1441 C C . GLN A 1 181 ? -4.34 29.203 24.906 1 87.62 181 GLN A C 1
ATOM 1443 O O . GLN A 1 181 ? -5.465 29.188 25.406 1 87.62 181 GLN A O 1
ATOM 1448 N N . GLY A 1 182 ? -3.957 29.969 23.938 1 82.69 182 GLY A N 1
ATOM 1449 C CA . GLY A 1 182 ? -4.973 30.766 23.281 1 82.69 182 GLY A CA 1
ATOM 1450 C C . GLY A 1 182 ? -6.113 29.953 22.719 1 82.69 182 GLY A C 1
ATOM 1451 O O . GLY A 1 182 ? -7.273 30.344 22.797 1 82.69 182 GLY A O 1
ATOM 1452 N N . LEU A 1 183 ? -5.844 28.797 22.203 1 82 183 LEU A 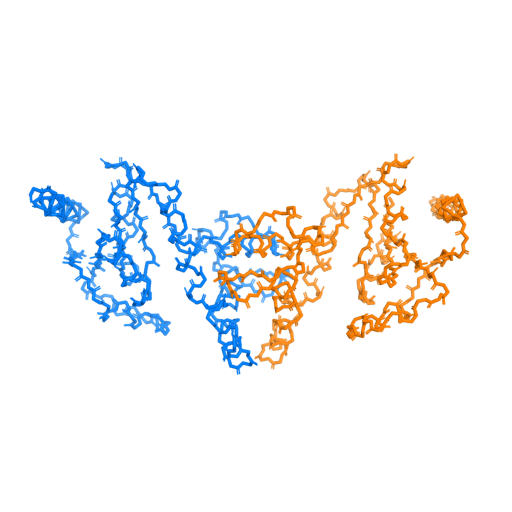N 1
ATOM 1453 C CA . LEU A 1 183 ? -6.832 27.922 21.578 1 82 183 LEU A CA 1
ATOM 1454 C C . LEU A 1 183 ? -7.688 27.219 22.641 1 82 183 LEU A C 1
ATOM 1456 O O . LEU A 1 183 ? -8.891 27.047 22.453 1 82 183 LEU A O 1
ATOM 1460 N N . ARG A 1 184 ? -7.094 26.828 23.688 1 82.69 184 ARG A N 1
ATOM 1461 C CA . ARG A 1 184 ? -7.836 26.219 24.797 1 82.69 184 ARG A CA 1
ATOM 1462 C C . ARG A 1 184 ? -8.812 27.203 25.406 1 82.69 184 ARG A C 1
ATOM 1464 O O . ARG A 1 184 ? -9.93 26.828 25.781 1 82.69 184 ARG A O 1
ATOM 1471 N N . ASP A 1 185 ? -8.383 28.438 25.484 1 81.19 185 ASP A N 1
ATOM 1472 C CA . ASP A 1 185 ? -9.242 29.484 26.031 1 81.19 185 ASP A CA 1
ATOM 1473 C C . ASP A 1 185 ? -10.461 29.703 25.141 1 81.19 185 ASP A C 1
ATOM 1475 O O . ASP A 1 185 ? -11.578 29.891 25.641 1 81.19 185 ASP A O 1
ATOM 1479 N N . LYS A 1 186 ? -10.359 29.625 23.938 1 78.12 186 LYS A N 1
ATOM 1480 C CA . LYS A 1 186 ? -11.453 29.812 22.984 1 78.12 186 LYS A CA 1
ATOM 1481 C C . LYS A 1 186 ? -12.43 28.641 23.047 1 78.12 186 LYS A C 1
ATOM 1483 O O . LYS A 1 186 ? -13.633 28.812 22.859 1 78.12 186 LYS A O 1
ATOM 1488 N N . GLU A 1 187 ? -11.828 27.422 23.156 1 73.56 187 GLU A N 1
ATOM 1489 C CA . GLU A 1 187 ? -12.672 26.234 23.25 1 73.56 187 GLU A CA 1
ATOM 1490 C C . GLU A 1 187 ? -13.57 26.297 24.484 1 73.56 187 GLU A C 1
ATOM 1492 O O . GLU A 1 187 ? -14.734 25.906 24.422 1 73.56 187 GLU A O 1
ATOM 1497 N N . LYS A 1 188 ? -13.203 26.766 25.656 1 74.06 188 LYS A N 1
ATOM 1498 C CA . LYS A 1 188 ? -13.984 26.891 26.875 1 74.06 188 LYS A CA 1
ATOM 1499 C C . LYS A 1 188 ? -15.094 27.938 26.734 1 74.06 188 LYS A C 1
ATOM 1501 O O . LYS A 1 188 ? -16.172 27.766 27.297 1 74.06 188 LYS A O 1
ATOM 1506 N N . GLU A 1 189 ? -14.664 28.953 26 1 67.38 189 GLU A N 1
ATOM 1507 C CA . GLU A 1 189 ? -15.648 30.016 25.781 1 67.38 189 GLU A CA 1
ATOM 1508 C C . GLU A 1 189 ? -16.797 29.531 24.906 1 67.38 189 GLU A C 1
ATOM 1510 O O . GLU A 1 189 ? -17.938 29.984 25.062 1 67.38 189 GLU A O 1
ATOM 1515 N N . ARG A 1 190 ? -16.609 28.688 23.984 1 66.31 190 ARG A N 1
ATOM 1516 C CA . ARG A 1 190 ? -17.625 28.125 23.094 1 66.31 190 ARG A CA 1
ATOM 1517 C C . ARG A 1 190 ? -18.531 27.156 23.859 1 66.31 190 ARG A C 1
ATOM 1519 O O . ARG A 1 190 ? -19.703 26.984 23.5 1 66.31 190 ARG A O 1
ATOM 1526 N N . GLU A 1 191 ? -17.891 26.406 24.719 1 60.38 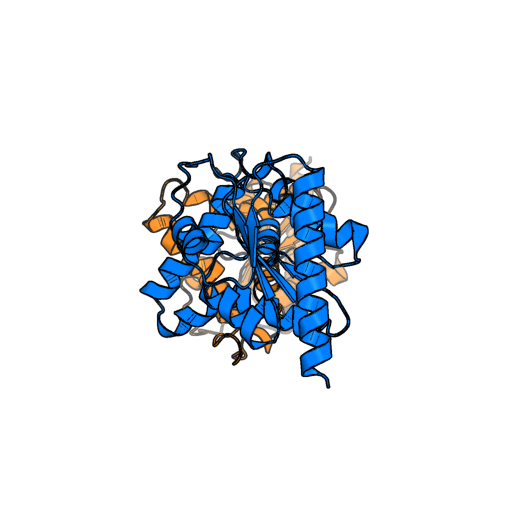191 GLU A N 1
ATOM 1527 C CA . GLU A 1 191 ? -18.656 25.438 25.5 1 60.38 191 GLU A CA 1
ATOM 1528 C C . GLU A 1 191 ? -19.531 26.141 26.531 1 60.38 191 GLU A C 1
ATOM 1530 O O . GLU A 1 191 ? -20.531 25.578 27 1 60.38 191 GLU A O 1
ATOM 1535 N N . CYS A 1 192 ? -19.344 27.438 26.844 1 56.41 192 CYS A N 1
ATOM 1536 C CA . CYS A 1 192 ? -20.203 28.188 27.75 1 56.41 192 CYS A CA 1
ATOM 1537 C C . CYS A 1 192 ? -21.281 28.938 27 1 56.41 192 CYS A C 1
ATOM 1539 O O . CYS A 1 192 ? -21.078 29.375 25.859 1 56.41 192 CYS A O 1
ATOM 1541 N N . MET B 1 1 ? 11.039 -27.047 -1.861 1 92 1 MET B N 1
ATOM 1542 C CA . MET B 1 1 ? 10.359 -27.109 -3.152 1 92 1 MET B CA 1
ATOM 1543 C C . MET B 1 1 ? 9.453 -25.906 -3.34 1 92 1 MET B C 1
ATOM 1545 O O . MET B 1 1 ? 8.773 -25.484 -2.4 1 92 1 MET B O 1
ATOM 1549 N N . ILE B 1 2 ? 9.469 -25.297 -4.523 1 95.06 2 ILE B N 1
ATOM 1550 C CA . ILE B 1 2 ? 8.609 -24.188 -4.898 1 95.06 2 ILE B CA 1
ATOM 1551 C C . ILE B 1 2 ? 7.586 -24.641 -5.938 1 95.06 2 ILE B C 1
ATOM 1553 O O . ILE B 1 2 ? 7.957 -25.109 -7.016 1 95.06 2 ILE B O 1
ATOM 1557 N N . PHE B 1 3 ? 6.316 -24.562 -5.578 1 95.19 3 PHE B N 1
ATOM 1558 C CA . PHE B 1 3 ? 5.203 -25.031 -6.395 1 95.19 3 PHE B CA 1
ATOM 1559 C C . PHE B 1 3 ? 4.363 -23.859 -6.883 1 95.19 3 PHE B C 1
ATOM 1561 O O . PHE B 1 3 ? 3.484 -23.375 -6.164 1 95.19 3 PHE B O 1
ATOM 1568 N N . GLY B 1 4 ? 4.676 -23.375 -8.117 1 96.5 4 GLY B N 1
ATOM 1569 C CA . GLY B 1 4 ? 3.848 -22.359 -8.742 1 96.5 4 GLY B CA 1
ATOM 1570 C C . GLY B 1 4 ? 2.604 -22.922 -9.398 1 96.5 4 GLY B C 1
ATOM 1571 O O . GLY B 1 4 ? 2.666 -23.953 -10.094 1 96.5 4 GLY B O 1
ATOM 1572 N N . ILE B 1 5 ? 1.471 -22.297 -9.141 1 96.25 5 ILE B N 1
ATOM 1573 C CA . ILE B 1 5 ? 0.208 -22.797 -9.672 1 96.25 5 ILE B CA 1
ATOM 1574 C C . ILE B 1 5 ? -0.472 -21.703 -10.492 1 96.25 5 ILE B C 1
ATOM 1576 O O . ILE B 1 5 ? -0.57 -20.547 -10.055 1 96.25 5 ILE B O 1
ATOM 1580 N N . THR B 1 6 ? -0.816 -22.047 -11.695 1 95.38 6 THR B N 1
ATOM 1581 C CA . THR B 1 6 ? -1.6 -21.172 -12.57 1 95.38 6 THR B CA 1
ATOM 1582 C C . THR B 1 6 ? -2.881 -21.859 -13.016 1 95.38 6 THR B C 1
ATOM 1584 O O . THR B 1 6 ? -3.01 -23.078 -12.891 1 95.38 6 THR B O 1
ATOM 1587 N N . GLY B 1 7 ? -3.836 -21.109 -13.375 1 92.75 7 GLY B N 1
ATOM 1588 C CA . GLY B 1 7 ? -5.141 -21.609 -13.797 1 92.75 7 GLY B CA 1
ATOM 1589 C C . GLY B 1 7 ? -6.203 -20.516 -13.812 1 92.75 7 GLY B C 1
ATOM 1590 O O . GLY B 1 7 ? -6.102 -19.531 -13.086 1 92.75 7 GLY B O 1
ATOM 1591 N N . ARG B 1 8 ? -7.191 -20.719 -14.617 1 87.94 8 ARG B N 1
ATOM 1592 C CA . ARG B 1 8 ? -8.281 -19.75 -14.711 1 87.94 8 ARG B CA 1
ATOM 1593 C C . ARG B 1 8 ? -9.07 -19.672 -13.406 1 87.94 8 ARG B C 1
ATOM 1595 O O . ARG B 1 8 ? -8.945 -20.562 -12.555 1 87.94 8 ARG B O 1
ATOM 1602 N N . LYS B 1 9 ? -9.82 -18.516 -13.305 1 82.69 9 LYS B N 1
ATOM 1603 C CA . LYS B 1 9 ? -10.727 -18.422 -12.164 1 82.69 9 LYS B CA 1
ATOM 1604 C C . LYS B 1 9 ? -11.648 -19.625 -12.086 1 82.69 9 LYS B C 1
ATOM 1606 O O . LYS B 1 9 ? -12.18 -20.078 -13.109 1 82.69 9 LYS B O 1
ATOM 1611 N N . ARG B 1 10 ? -11.742 -20.234 -10.93 1 85.25 10 ARG B N 1
ATOM 1612 C CA . ARG B 1 10 ? -12.633 -21.359 -10.641 1 85.25 10 ARG B CA 1
ATOM 1613 C C . ARG B 1 10 ? -12.102 -22.656 -11.242 1 85.25 10 ARG B C 1
ATOM 1615 O O . ARG B 1 10 ? -12.859 -23.609 -11.453 1 85.25 10 ARG B O 1
ATOM 1622 N N . SER B 1 11 ? -10.836 -22.703 -11.602 1 89.75 11 SER B N 1
ATOM 1623 C CA . SER B 1 11 ? -10.234 -23.922 -12.141 1 89.75 11 SER B CA 1
ATOM 1624 C C . SER B 1 11 ? -9.961 -24.938 -11.039 1 89.75 11 SER B C 1
ATOM 1626 O O . SER B 1 11 ? -9.773 -26.125 -11.312 1 89.75 11 SER B O 1
ATOM 1628 N N . GLY B 1 12 ? -9.891 -24.484 -9.773 1 91.44 12 GLY B N 1
ATOM 1629 C CA . GLY B 1 12 ? -9.555 -25.328 -8.648 1 91.44 12 GLY B CA 1
ATOM 1630 C C . GLY B 1 12 ? -8.148 -25.125 -8.133 1 91.44 12 GLY B C 1
ATOM 1631 O O . GLY B 1 12 ? -7.648 -25.922 -7.328 1 91.44 12 GLY B O 1
ATOM 1632 N N . LYS B 1 13 ? -7.488 -24.125 -8.672 1 91.9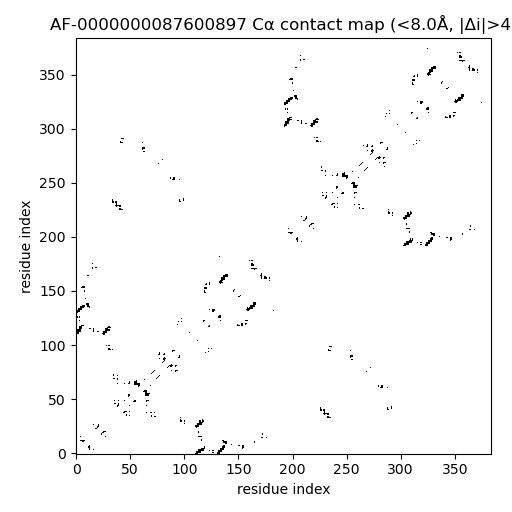4 13 LYS B N 1
ATOM 1633 C CA . LYS B 1 13 ? -6.102 -23.859 -8.289 1 91.94 13 LYS B CA 1
ATOM 1634 C C . LYS B 1 13 ? -5.977 -23.625 -6.789 1 91.94 13 LYS B C 1
ATOM 1636 O O . LYS B 1 13 ? -5.02 -24.078 -6.16 1 91.94 13 LYS B O 1
ATOM 1641 N N . ASP B 1 14 ? -6.953 -22.953 -6.16 1 91 14 ASP B N 1
ATOM 1642 C CA . ASP B 1 14 ? -6.902 -22.719 -4.723 1 91 14 ASP B CA 1
ATOM 1643 C C . ASP B 1 14 ? -7.094 -24.016 -3.939 1 91 14 ASP B C 1
ATOM 1645 O O . ASP B 1 14 ? -6.488 -24.203 -2.883 1 91 14 ASP B O 1
ATOM 1649 N N . THR B 1 15 ? -7.922 -24.844 -4.488 1 93.38 15 THR B N 1
ATOM 1650 C CA . THR B 1 15 ? -8.141 -26.141 -3.869 1 93.38 15 THR B CA 1
ATOM 1651 C C . THR B 1 15 ? -6.855 -26.969 -3.869 1 93.38 15 THR B C 1
ATOM 1653 O O . THR B 1 15 ? -6.512 -27.594 -2.863 1 93.38 15 THR B O 1
ATOM 1656 N N . VAL B 1 16 ? -6.207 -26.922 -4.973 1 95.19 16 VAL B N 1
ATOM 1657 C CA . VAL B 1 16 ? -4.934 -27.625 -5.102 1 95.19 16 VAL B CA 1
ATOM 1658 C C . VAL B 1 16 ? -3.93 -27.078 -4.098 1 95.19 16 VAL B C 1
ATOM 1660 O O . VAL B 1 16 ? -3.277 -27.828 -3.375 1 95.19 16 VAL B O 1
ATOM 1663 N N . ALA B 1 17 ? -3.779 -25.781 -4.035 1 95.75 17 ALA B N 1
ATOM 1664 C CA . ALA B 1 17 ? -2.855 -25.141 -3.105 1 95.75 17 ALA B CA 1
ATOM 1665 C C . ALA B 1 17 ? -3.191 -25.5 -1.661 1 95.75 17 ALA B C 1
ATOM 1667 O O . ALA B 1 17 ? -2.303 -25.844 -0.877 1 95.75 17 ALA B O 1
ATOM 1668 N N . ASP B 1 18 ? -4.434 -25.484 -1.369 1 95.31 18 ASP B N 1
ATOM 1669 C CA . ASP B 1 18 ? -4.875 -25.797 -0.014 1 95.31 18 ASP B CA 1
ATOM 1670 C C . ASP B 1 18 ? -4.531 -27.234 0.355 1 95.31 18 ASP B C 1
ATOM 1672 O O . ASP B 1 18 ? -4.199 -27.516 1.506 1 95.31 18 ASP B O 1
ATOM 1676 N N . HIS B 1 19 ? -4.688 -28.109 -0.566 1 95.5 19 HIS B N 1
ATOM 1677 C CA . HIS B 1 19 ? -4.332 -29.5 -0.341 1 95.5 19 HIS B CA 1
ATOM 1678 C C . HIS B 1 19 ? -2.855 -29.641 0.002 1 95.5 19 HIS B C 1
ATOM 1680 O O . HIS B 1 19 ? -2.498 -30.375 0.935 1 95.5 19 HIS B O 1
ATOM 1686 N N . LEU B 1 20 ? -1.975 -28.938 -0.686 1 95.31 20 LEU B N 1
ATOM 1687 C CA . LEU B 1 20 ? -0.537 -28.969 -0.439 1 95.31 20 LEU B CA 1
ATOM 1688 C C . LEU B 1 20 ? -0.211 -28.422 0.947 1 95.31 20 LEU B C 1
ATOM 1690 O O . LEU B 1 20 ? 0.621 -28.984 1.661 1 95.31 20 LEU B O 1
ATOM 1694 N N . ILE B 1 21 ? -0.872 -27.359 1.288 1 95.56 21 ILE B N 1
ATOM 1695 C CA . ILE B 1 21 ? -0.644 -26.703 2.576 1 95.56 21 ILE B CA 1
ATOM 1696 C C . ILE B 1 21 ? -1.126 -27.609 3.703 1 95.56 21 ILE B C 1
ATOM 1698 O O . ILE B 1 21 ? -0.394 -27.859 4.664 1 95.56 21 ILE B O 1
ATOM 1702 N N . GLY B 1 22 ? -2.225 -28.156 3.562 1 95.56 22 GLY B N 1
ATOM 1703 C CA . GLY B 1 22 ? -2.855 -28.922 4.617 1 95.56 22 GLY B CA 1
ATOM 1704 C C . GLY B 1 22 ? -2.25 -30.297 4.789 1 95.56 22 GLY B C 1
ATOM 1705 O O . GLY B 1 22 ? -2.191 -30.828 5.902 1 95.56 22 GLY B O 1
ATOM 1706 N N . HIS B 1 23 ? -1.787 -30.906 3.729 1 95.25 23 HIS B N 1
ATOM 1707 C CA . HIS B 1 23 ? -1.425 -32.312 3.789 1 95.25 23 HIS B CA 1
ATOM 1708 C C . HIS B 1 23 ? 0.073 -32.531 3.578 1 95.25 23 HIS B C 1
ATOM 1710 O O . HIS B 1 23 ? 0.612 -33.594 3.869 1 95.25 23 HIS B O 1
ATOM 1716 N N . HIS B 1 24 ? 0.777 -31.531 3.121 1 94.94 24 HIS B N 1
ATOM 1717 C CA . HIS B 1 24 ? 2.189 -31.734 2.812 1 94.94 24 HIS B CA 1
ATOM 1718 C C . HIS B 1 24 ? 3.051 -30.641 3.447 1 94.94 24 HIS B C 1
ATOM 1720 O O . HIS B 1 24 ? 4.246 -30.547 3.156 1 94.94 24 HIS B O 1
ATOM 1726 N N . GLY B 1 25 ? 2.428 -29.703 4.172 1 94.81 25 GLY B N 1
ATOM 1727 C CA . GLY B 1 25 ? 3.176 -28.734 4.961 1 94.81 25 GLY B CA 1
ATOM 1728 C C . GLY B 1 25 ? 3.697 -27.562 4.137 1 94.81 25 GLY B C 1
ATOM 1729 O O . GLY B 1 25 ? 4.641 -26.891 4.543 1 94.81 25 GLY B O 1
ATOM 1730 N N . PHE B 1 26 ? 3.213 -27.344 3.01 1 96.75 26 PHE B N 1
ATOM 1731 C CA . PHE B 1 26 ? 3.6 -26.188 2.217 1 96.75 26 PHE B CA 1
ATOM 1732 C C . PHE B 1 26 ? 3.166 -24.906 2.898 1 96.75 26 PHE B C 1
ATOM 1734 O O . PHE B 1 26 ? 2.182 -24.875 3.639 1 96.75 26 PHE B O 1
ATOM 1741 N N . THR B 1 27 ? 3.939 -23.891 2.672 1 97.5 27 THR B N 1
ATOM 1742 C CA . THR B 1 27 ? 3.535 -22.547 3.023 1 97.5 27 THR B CA 1
ATOM 1743 C C . THR B 1 27 ? 2.973 -21.812 1.807 1 97.5 27 THR B C 1
ATOM 1745 O O . THR B 1 27 ? 3.508 -21.922 0.703 1 97.5 27 THR B O 1
ATOM 1748 N N . LYS B 1 28 ? 1.908 -21.109 2.094 1 96.75 28 LYS B N 1
ATOM 1749 C CA . LYS B 1 28 ? 1.279 -20.375 1.005 1 96.75 28 LYS B CA 1
ATOM 1750 C C . LYS B 1 28 ? 1.904 -18.984 0.85 1 96.75 28 LYS B C 1
ATOM 1752 O O . LYS B 1 28 ? 2.08 -18.266 1.834 1 96.75 28 LYS B O 1
ATOM 1757 N N . TYR B 1 29 ? 2.293 -18.641 -0.298 1 97.12 29 TYR B N 1
ATOM 1758 C CA . TYR B 1 29 ? 2.664 -17.281 -0.65 1 97.12 29 TYR B CA 1
ATOM 1759 C C . TYR B 1 29 ? 1.812 -16.766 -1.804 1 97.12 29 TYR B C 1
ATOM 1761 O O . TYR B 1 29 ? 1.774 -17.375 -2.875 1 97.12 29 TYR B O 1
ATOM 1769 N N . GLN B 1 30 ? 1.147 -15.711 -1.6 1 95.81 30 GLN B N 1
ATOM 1770 C CA . GLN B 1 30 ? 0.345 -15.094 -2.65 1 95.81 30 GLN B CA 1
ATOM 1771 C C . GLN B 1 30 ? 1.072 -13.898 -3.268 1 95.81 30 GLN B C 1
ATOM 1773 O O . GLN B 1 30 ? 1.438 -12.953 -2.564 1 95.81 30 GLN B O 1
ATOM 1778 N N . ILE B 1 31 ? 1.203 -13.914 -4.551 1 94.44 31 ILE B N 1
ATOM 1779 C CA . ILE B 1 31 ? 1.894 -12.859 -5.281 1 94.44 31 ILE B CA 1
ATOM 1780 C C . ILE B 1 31 ? 1.167 -11.531 -5.078 1 94.44 31 ILE B C 1
ATOM 1782 O O . ILE B 1 31 ? 1.801 -10.477 -4.988 1 94.44 31 ILE B O 1
ATOM 1786 N N . ALA B 1 32 ? -0.137 -11.555 -4.906 1 92.69 32 ALA B N 1
ATOM 1787 C CA . ALA B 1 32 ? -0.96 -10.359 -4.773 1 92.69 32 ALA B CA 1
ATOM 1788 C C . ALA B 1 32 ? -0.926 -9.82 -3.346 1 92.69 32 ALA B C 1
ATOM 1790 O O . ALA B 1 32 ? -1.454 -8.742 -3.066 1 92.69 32 ALA B O 1
ATOM 1791 N N . SER B 1 33 ? -0.303 -10.5 -2.43 1 94.25 33 SER B N 1
ATOM 1792 C CA . SER B 1 33 ? -0.363 -10.148 -1.014 1 94.25 33 SER B CA 1
ATOM 1793 C C . SER B 1 33 ? 0.169 -8.742 -0.763 1 94.25 33 SER B C 1
ATOM 1795 O O . SER B 1 33 ? -0.467 -7.949 -0.068 1 94.25 33 SER B O 1
ATOM 1797 N N . PRO B 1 34 ? 1.361 -8.398 -1.345 1 94.31 34 PRO B N 1
ATOM 1798 C CA . PRO B 1 34 ? 1.836 -7.027 -1.12 1 94.31 34 PRO B CA 1
ATOM 1799 C C . PRO B 1 34 ? 0.841 -5.973 -1.599 1 94.31 34 PRO B C 1
ATOM 1801 O O . PRO B 1 34 ? 0.661 -4.945 -0.939 1 94.31 34 PRO B O 1
ATOM 1804 N N . LEU B 1 35 ? 0.221 -6.207 -2.689 1 93.44 35 LEU B N 1
ATOM 1805 C CA . LEU B 1 35 ? -0.777 -5.281 -3.215 1 93.44 35 LEU B CA 1
ATOM 1806 C C . LEU B 1 35 ? -1.969 -5.176 -2.268 1 93.44 35 LEU B C 1
ATOM 1808 O O . LEU B 1 35 ? -2.461 -4.074 -2.006 1 93.44 35 LEU B O 1
ATOM 1812 N N . LYS B 1 36 ? -2.439 -6.324 -1.771 1 95.5 36 LYS B N 1
ATOM 1813 C CA . LYS B 1 36 ? -3.559 -6.32 -0.833 1 95.5 36 LYS B CA 1
ATOM 1814 C C . LYS B 1 36 ? -3.211 -5.547 0.436 1 95.5 36 LYS B C 1
ATOM 1816 O O . LYS B 1 36 ? -4.031 -4.785 0.949 1 95.5 36 LYS B O 1
ATOM 1821 N N . GLN B 1 37 ? -2.043 -5.75 0.876 1 96.25 37 GLN B N 1
ATOM 1822 C CA . GLN B 1 37 ? -1.583 -5.039 2.064 1 96.25 37 GLN B CA 1
ATOM 1823 C C . GLN B 1 37 ? -1.495 -3.539 1.81 1 96.25 37 GLN B C 1
ATOM 1825 O O . GLN B 1 37 ? -1.795 -2.734 2.693 1 96.25 37 GLN B O 1
ATOM 1830 N N . ALA B 1 38 ? -1.02 -3.207 0.639 1 93.94 38 ALA B N 1
ATOM 1831 C CA . ALA B 1 38 ? -0.931 -1.793 0.286 1 93.94 38 ALA B CA 1
ATOM 1832 C C . ALA B 1 38 ? -2.314 -1.15 0.245 1 93.94 38 ALA B C 1
ATOM 1834 O O . ALA B 1 38 ? -2.514 -0.059 0.784 1 93.94 38 ALA B O 1
ATOM 1835 N N . VAL B 1 39 ? -3.236 -1.822 -0.357 1 93.5 39 VAL B N 1
ATOM 1836 C CA . VAL B 1 39 ? -4.602 -1.316 -0.458 1 93.5 39 VAL B CA 1
ATOM 1837 C C . VAL B 1 39 ? -5.227 -1.236 0.933 1 93.5 39 VAL B C 1
ATOM 1839 O O . VAL B 1 39 ? -5.945 -0.283 1.243 1 93.5 39 VAL B O 1
ATOM 1842 N N . HIS B 1 40 ? -4.953 -2.211 1.747 1 96.44 40 HIS B N 1
ATOM 1843 C CA . HIS B 1 40 ? -5.371 -2.17 3.143 1 96.44 40 HIS B CA 1
ATOM 1844 C C . HIS B 1 40 ? -4.852 -0.919 3.84 1 96.44 40 HIS B C 1
ATOM 1846 O O . HIS B 1 40 ? -5.598 -0.24 4.547 1 96.44 40 HIS B O 1
ATOM 1852 N N . ALA B 1 41 ? -3.633 -0.632 3.635 1 94.56 41 ALA B N 1
ATOM 1853 C CA . ALA B 1 41 ? -2.99 0.508 4.281 1 94.56 41 ALA B CA 1
ATOM 1854 C C . ALA B 1 41 ? -3.594 1.824 3.803 1 94.56 41 ALA B C 1
ATOM 1856 O O . ALA B 1 41 ? -3.799 2.746 4.594 1 94.56 41 ALA B O 1
ATOM 1857 N N . LEU B 1 42 ? -3.922 1.913 2.596 1 91.69 42 LEU B N 1
ATOM 1858 C CA . LEU B 1 42 ? -4.395 3.158 2 1 91.69 42 LEU B CA 1
ATOM 1859 C C . LEU B 1 42 ? -5.852 3.418 2.369 1 91.69 42 LEU B C 1
ATOM 1861 O O . LEU B 1 42 ? -6.203 4.523 2.785 1 91.69 42 LEU B O 1
ATOM 1865 N N . TYR B 1 43 ? -6.656 2.404 2.293 1 91.56 43 TYR B N 1
ATOM 1866 C CA . TYR B 1 43 ? -8.094 2.627 2.373 1 91.56 43 TYR B CA 1
ATOM 1867 C C . TYR B 1 43 ? -8.633 2.246 3.748 1 91.56 43 TYR B C 1
ATOM 1869 O O . TYR B 1 43 ? -9.742 2.623 4.113 1 91.56 43 TYR B O 1
ATOM 1877 N N . GLY B 1 44 ? -7.875 1.431 4.449 1 93 44 GLY B N 1
ATOM 1878 C CA . GLY B 1 44 ? -8.289 1.046 5.789 1 93 44 GLY B CA 1
ATOM 1879 C C . GLY B 1 44 ? -9.234 -0.14 5.805 1 93 44 GLY B C 1
ATOM 1880 O O . GLY B 1 44 ? -9.805 -0.471 6.844 1 93 44 GLY B O 1
ATOM 1881 N N . TRP B 1 45 ? -9.438 -0.722 4.688 1 95.06 45 TRP B N 1
ATOM 1882 C CA . TRP B 1 45 ? -10.281 -1.914 4.629 1 95.06 45 TRP B CA 1
ATOM 1883 C C . TRP B 1 45 ? -9.633 -3.072 5.383 1 95.06 45 TRP B C 1
ATOM 1885 O O . TRP B 1 45 ? -8.414 -3.264 5.316 1 95.06 45 TRP B O 1
ATOM 1895 N N . ASP B 1 46 ? -10.438 -3.85 6.059 1 95.69 46 ASP B N 1
ATOM 1896 C CA . ASP B 1 46 ? -9.93 -5.043 6.73 1 95.69 46 ASP B CA 1
ATOM 1897 C C . ASP B 1 46 ? -9.398 -6.055 5.719 1 95.69 46 ASP B C 1
ATOM 1899 O O . ASP B 1 46 ? -9.977 -6.238 4.648 1 95.69 46 ASP B O 1
ATOM 1903 N N . MET B 1 47 ? -8.359 -6.773 6.141 1 95.69 47 MET B N 1
ATOM 1904 C CA . MET B 1 47 ? -7.746 -7.766 5.262 1 95.69 47 MET B CA 1
ATOM 1905 C C . MET B 1 47 ? -8.758 -8.844 4.883 1 95.69 47 MET B C 1
ATOM 1907 O O . MET B 1 47 ? -8.719 -9.375 3.77 1 95.69 47 MET B O 1
ATOM 1911 N N . ASP B 1 48 ? -9.602 -9.18 5.781 1 94.62 48 ASP B N 1
ATOM 1912 C CA . ASP B 1 48 ? -10.625 -10.18 5.492 1 94.62 48 ASP B CA 1
ATOM 1913 C C . ASP B 1 48 ? -11.477 -9.766 4.297 1 94.62 48 ASP B C 1
ATOM 1915 O O . ASP B 1 48 ? -11.82 -10.594 3.451 1 94.62 48 ASP B O 1
ATOM 1919 N N . LYS B 1 49 ? -11.852 -8.484 4.273 1 94.06 49 LYS B N 1
ATOM 1920 C CA . LYS B 1 49 ? -12.625 -7.953 3.156 1 94.06 49 LYS B CA 1
ATOM 1921 C C . LYS B 1 49 ? -11.859 -8.094 1.843 1 94.06 49 LYS B C 1
ATOM 1923 O O . LYS B 1 49 ? -12.453 -8.367 0.799 1 94.06 49 LYS B O 1
ATOM 1928 N N . LEU B 1 50 ? -10.539 -7.945 1.868 1 95.5 50 LEU B N 1
ATOM 1929 C CA . LEU B 1 50 ? -9.703 -7.973 0.673 1 95.5 50 LEU B CA 1
ATOM 1930 C C . LEU B 1 50 ? -9.461 -9.406 0.217 1 95.5 50 LEU B C 1
ATOM 1932 O O . LEU B 1 50 ? -9.086 -9.641 -0.934 1 95.5 50 LEU B O 1
ATOM 1936 N N . GLU B 1 51 ? -9.672 -10.391 1.097 1 91.94 51 GLU B N 1
ATOM 1937 C CA . GLU B 1 51 ? -9.328 -11.781 0.806 1 91.94 51 GLU B CA 1
ATOM 1938 C C . GLU B 1 51 ? -10.578 -12.594 0.494 1 91.94 51 GLU B C 1
ATOM 1940 O O . GLU B 1 51 ? -10.484 -13.766 0.117 1 91.94 51 GLU B O 1
ATOM 1945 N N . THR B 1 52 ? -11.719 -12.023 0.708 1 91.94 52 THR B N 1
ATOM 1946 C CA . THR B 1 52 ? -12.977 -12.727 0.475 1 91.94 52 THR B CA 1
ATOM 1947 C C . THR B 1 52 ? -13.75 -12.078 -0.669 1 91.94 52 THR B C 1
ATOM 1949 O O . THR B 1 52 ? -13.281 -11.109 -1.271 1 91.94 52 THR B O 1
ATOM 1952 N N . ASP B 1 53 ? -14.859 -12.625 -0.882 1 90.69 53 ASP B N 1
ATOM 1953 C CA . ASP B 1 53 ? -15.695 -12.109 -1.969 1 90.69 53 ASP B CA 1
ATOM 1954 C C . ASP B 1 53 ? -16.219 -10.711 -1.644 1 90.69 53 ASP B C 1
ATOM 1956 O O . ASP B 1 53 ? -16.703 -10.008 -2.529 1 90.69 53 ASP B O 1
ATOM 1960 N N . ASP B 1 54 ? -16.047 -10.32 -0.459 1 94.12 54 ASP B N 1
ATOM 1961 C CA . ASP B 1 54 ? -16.469 -8.984 -0.055 1 94.12 54 ASP B CA 1
ATOM 1962 C C . ASP B 1 54 ? -15.68 -7.91 -0.8 1 94.12 54 ASP B C 1
ATOM 1964 O O . ASP B 1 54 ? -16.078 -6.746 -0.834 1 94.12 54 ASP B O 1
ATOM 1968 N N . LYS B 1 55 ? -14.602 -8.32 -1.42 1 94.19 55 LYS B N 1
ATOM 1969 C CA . LYS B 1 55 ? -13.789 -7.363 -2.154 1 94.19 55 LYS B CA 1
ATOM 1970 C C . LYS B 1 55 ? -14.523 -6.832 -3.381 1 94.19 55 LYS B C 1
ATOM 1972 O O . LYS B 1 55 ? -14.133 -5.816 -3.955 1 94.19 55 LYS B O 1
ATOM 1977 N N . GLU B 1 56 ? -15.57 -7.527 -3.746 1 93.94 56 GLU B N 1
ATOM 1978 C CA . GLU B 1 56 ? -16.344 -7.125 -4.918 1 93.94 56 GLU B CA 1
ATOM 1979 C C . GLU B 1 56 ? -17.344 -6.035 -4.562 1 93.94 56 GLU B C 1
ATOM 1981 O O . GLU B 1 56 ? -17.891 -5.379 -5.453 1 93.94 56 GLU B O 1
ATOM 1986 N N . ILE B 1 57 ? -17.625 -5.891 -3.332 1 94.88 57 ILE B N 1
ATOM 1987 C CA . ILE B 1 57 ? -18.688 -5.004 -2.887 1 94.88 57 ILE B CA 1
ATOM 1988 C C . ILE B 1 57 ? -18.219 -3.553 -2.959 1 94.88 57 ILE B C 1
ATOM 1990 O O . ILE B 1 57 ? -17.172 -3.205 -2.42 1 94.88 57 ILE B O 1
ATOM 1994 N N . HIS B 1 58 ? -19.078 -2.752 -3.566 1 92.69 58 HIS B N 1
ATOM 1995 C CA . HIS B 1 58 ? -18.812 -1.321 -3.693 1 92.69 58 HIS B CA 1
ATOM 1996 C C . HIS B 1 58 ? -18.797 -0.643 -2.328 1 92.69 58 HIS B C 1
ATOM 1998 O O . HIS B 1 58 ? -19.656 -0.922 -1.479 1 92.69 58 HIS B O 1
ATOM 2004 N N . ASP B 1 59 ? -17.781 0.225 -2.107 1 90.25 59 ASP B N 1
ATOM 2005 C CA . ASP B 1 59 ? -17.719 1.034 -0.895 1 90.25 59 ASP B CA 1
ATOM 2006 C C . ASP B 1 59 ? -18.156 2.469 -1.163 1 90.25 59 ASP B C 1
ATOM 2008 O O . ASP B 1 59 ? -17.516 3.191 -1.93 1 90.25 59 ASP B O 1
ATOM 2012 N N . ASP B 1 60 ? -19.172 2.936 -0.484 1 86.44 60 ASP B N 1
ATOM 2013 C CA . ASP B 1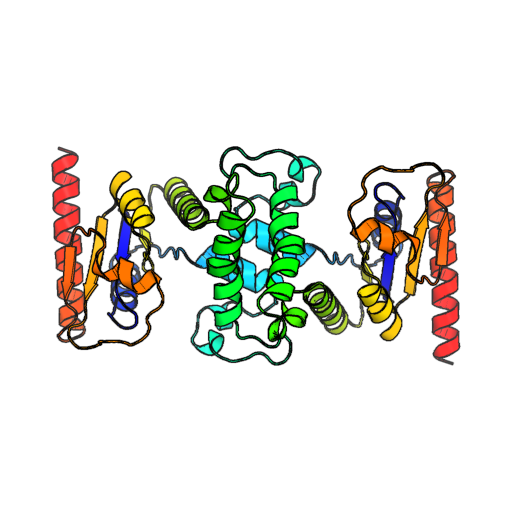 60 ? -19.75 4.254 -0.722 1 86.44 60 ASP B CA 1
ATOM 2014 C C . ASP B 1 60 ? -18.828 5.359 -0.233 1 86.44 60 ASP B C 1
ATOM 2016 O O . ASP B 1 60 ? -18.844 6.473 -0.761 1 86.44 60 ASP B O 1
ATOM 2020 N N . THR B 1 61 ? -18.047 5.023 0.71 1 83.56 61 THR B N 1
ATOM 2021 C CA . THR B 1 61 ? -17.141 6.027 1.265 1 83.56 61 THR B CA 1
ATOM 2022 C C . THR B 1 61 ? -16.109 6.445 0.234 1 83.56 61 THR B C 1
ATOM 2024 O O . THR B 1 61 ? -15.828 7.637 0.069 1 83.56 61 THR B O 1
ATOM 2027 N N . TYR B 1 62 ? -15.625 5.453 -0.514 1 84.88 62 TYR B N 1
ATOM 2028 C CA . TYR B 1 62 ? -14.539 5.742 -1.44 1 84.88 62 TYR B CA 1
ATOM 2029 C C . TYR B 1 62 ? -15.031 5.727 -2.883 1 84.88 62 TYR B C 1
ATOM 2031 O O . TYR B 1 62 ? -14.312 6.145 -3.795 1 84.88 62 TYR B O 1
ATOM 2039 N N . GLY B 1 63 ? -16.172 5.199 -3.131 1 84.19 63 GLY B N 1
ATOM 2040 C CA . GLY B 1 63 ? -16.766 5.203 -4.461 1 84.19 63 GLY B CA 1
ATOM 2041 C C . GLY B 1 63 ? -16.25 4.09 -5.348 1 84.19 63 GLY B C 1
ATOM 2042 O O . GLY B 1 63 ? -16.422 4.125 -6.566 1 84.19 63 GLY B O 1
ATOM 2043 N N . ILE B 1 64 ? -15.492 3.148 -4.73 1 87.81 64 ILE B N 1
ATOM 2044 C CA . ILE B 1 64 ? -14.953 2.008 -5.465 1 87.81 64 ILE B CA 1
ATOM 2045 C C . ILE B 1 64 ? -14.969 0.768 -4.574 1 87.81 64 ILE B C 1
ATOM 2047 O O . ILE B 1 64 ? -15.086 0.875 -3.352 1 87.81 64 ILE B O 1
ATOM 2051 N N . SER B 1 65 ? -14.883 -0.381 -5.242 1 91.94 65 SER B N 1
ATOM 2052 C CA . SER B 1 65 ? -14.719 -1.623 -4.492 1 91.94 65 SER B CA 1
ATOM 2053 C C . SER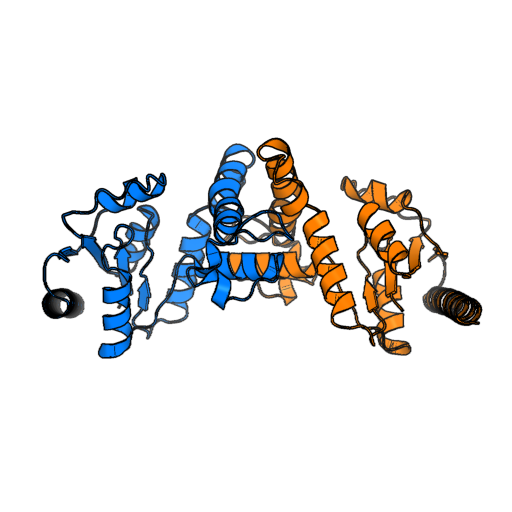 B 1 65 ? -13.25 -1.935 -4.25 1 91.94 65 SER B C 1
ATOM 2055 O O . SER B 1 65 ? -12.375 -1.421 -4.949 1 91.94 65 SER B O 1
ATOM 2057 N N . PRO B 1 66 ? -13 -2.785 -3.203 1 93.69 66 PRO B N 1
ATOM 2058 C CA . PRO B 1 66 ? -11.617 -3.229 -3.01 1 93.69 66 PRO B CA 1
ATOM 2059 C C . PRO B 1 66 ? -11.023 -3.871 -4.262 1 93.69 66 PRO B C 1
ATOM 2061 O O . PRO B 1 66 ? -9.852 -3.652 -4.574 1 93.69 66 PRO B O 1
ATOM 2064 N N . ARG B 1 67 ? -11.789 -4.598 -5 1 92.38 67 ARG B N 1
ATOM 2065 C CA . ARG B 1 67 ? -11.328 -5.172 -6.258 1 92.38 67 ARG B CA 1
ATOM 2066 C C . ARG B 1 67 ? -10.875 -4.082 -7.227 1 92.38 67 ARG B C 1
ATOM 2068 O O . ARG B 1 67 ? -9.797 -4.172 -7.812 1 92.38 67 ARG B O 1
ATOM 2075 N N . GLN B 1 68 ? -11.648 -3.119 -7.359 1 89.12 68 GLN B N 1
ATOM 2076 C CA . GLN B 1 68 ? -11.328 -2.018 -8.258 1 89.12 68 GLN B CA 1
ATOM 2077 C C . GLN B 1 68 ? -10.062 -1.29 -7.801 1 89.12 68 GLN B C 1
ATOM 2079 O O . GLN B 1 68 ? -9.219 -0.926 -8.617 1 89.12 68 GLN B O 1
ATOM 2084 N N . ALA B 1 69 ? -9.938 -1.07 -6.5 1 89.12 69 ALA B N 1
ATOM 2085 C CA . ALA B 1 69 ? -8.75 -0.411 -5.965 1 89.12 69 ALA B CA 1
ATOM 2086 C C . ALA B 1 69 ? -7.484 -1.192 -6.309 1 89.12 69 ALA B C 1
ATOM 2088 O O . ALA B 1 69 ? -6.477 -0.608 -6.707 1 89.12 69 ALA B O 1
ATOM 2089 N N . MET B 1 70 ? -7.582 -2.475 -6.191 1 91.12 70 MET B N 1
ATOM 2090 C CA . MET B 1 70 ? -6.441 -3.332 -6.5 1 91.12 70 MET B CA 1
ATOM 2091 C C . MET B 1 70 ? -6.113 -3.291 -7.988 1 91.12 70 MET B C 1
ATOM 2093 O O . MET B 1 70 ? -4.941 -3.277 -8.367 1 91.12 70 MET B O 1
ATOM 2097 N N . GLN B 1 71 ? -7.086 -3.252 -8.758 1 86.75 71 GLN B N 1
ATOM 2098 C CA . GLN B 1 71 ? -6.875 -3.164 -10.203 1 86.75 71 GLN B CA 1
ATOM 2099 C C . GLN B 1 71 ? -6.223 -1.839 -10.586 1 86.75 71 GLN B C 1
ATOM 2101 O O . GLN B 1 71 ? -5.305 -1.807 -11.406 1 86.75 71 GLN B O 1
ATOM 2106 N N . PHE B 1 72 ? -6.73 -0.808 -10.023 1 85.56 72 PHE B N 1
ATOM 2107 C CA . PHE B 1 72 ? -6.18 0.511 -10.312 1 85.56 72 PHE B CA 1
ATOM 2108 C C . PHE B 1 72 ? -4.723 0.6 -9.883 1 85.56 72 PHE B C 1
ATOM 2110 O O . PHE B 1 72 ? -3.859 1.006 -10.664 1 85.56 72 PHE B O 1
ATOM 2117 N N . MET B 1 73 ? -4.465 0.161 -8.703 1 85.75 73 MET B N 1
ATOM 2118 C CA . MET B 1 73 ? -3.113 0.288 -8.164 1 85.75 73 MET B CA 1
ATOM 2119 C C . MET B 1 73 ? -2.176 -0.732 -8.797 1 85.75 73 MET B C 1
ATOM 2121 O O . MET B 1 73 ? -0.983 -0.469 -8.961 1 85.75 73 MET B O 1
ATOM 2125 N N . GLY B 1 74 ? -2.646 -1.854 -9.07 1 84.12 74 GLY B N 1
ATOM 2126 C CA . GLY B 1 74 ? -1.828 -2.928 -9.609 1 84.12 74 GLY B CA 1
ATOM 2127 C C . GLY B 1 74 ? -1.644 -2.842 -11.109 1 84.12 74 GLY B C 1
ATOM 2128 O O . GLY B 1 74 ? -0.524 -2.664 -11.594 1 84.12 74 GLY B O 1
ATOM 2129 N N . ALA B 1 75 ? -2.709 -2.834 -11.867 1 78.88 75 ALA B N 1
ATOM 2130 C CA . ALA B 1 75 ? -2.637 -2.924 -13.328 1 78.88 75 ALA B CA 1
ATOM 2131 C C . ALA B 1 75 ? -2.559 -1.537 -13.961 1 78.88 75 ALA B C 1
ATOM 2133 O O . ALA B 1 75 ? -1.679 -1.272 -14.781 1 78.88 75 ALA B O 1
ATOM 2134 N N . GLU B 1 76 ? -3.404 -0.65 -13.555 1 78.19 76 GLU B N 1
ATOM 2135 C CA . GLU B 1 76 ? -3.49 0.656 -14.203 1 78.19 76 GLU B CA 1
ATOM 2136 C C . GLU B 1 76 ? -2.27 1.514 -13.875 1 78.19 76 GLU B C 1
ATOM 2138 O O . GLU B 1 76 ? -1.738 2.199 -14.75 1 78.19 76 GLU B O 1
ATOM 2143 N N . PHE B 1 77 ? -1.924 1.455 -12.672 1 75.62 77 PHE B N 1
ATOM 2144 C CA . PHE B 1 77 ? -0.738 2.207 -12.273 1 75.62 77 PHE B CA 1
ATOM 2145 C C . PHE B 1 77 ? 0.493 1.703 -13.023 1 75.62 77 PHE B C 1
ATOM 2147 O O . PHE B 1 77 ? 1.318 2.498 -13.477 1 75.62 77 PHE B O 1
ATOM 2154 N N . ASN B 1 78 ? 0.569 0.468 -13.148 1 76.75 78 ASN B N 1
ATOM 2155 C CA . ASN B 1 78 ? 1.683 -0.114 -13.891 1 76.75 78 ASN B CA 1
ATOM 2156 C C . ASN B 1 78 ? 1.688 0.348 -15.344 1 76.75 78 ASN B C 1
ATOM 2158 O O . ASN B 1 78 ? 2.744 0.663 -15.891 1 76.75 78 ASN B O 1
ATOM 2162 N N . LYS B 1 79 ? 0.571 0.277 -15.891 1 77.56 79 LYS B N 1
ATOM 2163 C CA . LYS B 1 79 ? 0.442 0.743 -17.266 1 77.56 79 LYS B CA 1
ATOM 2164 C C . LYS B 1 79 ? 0.865 2.203 -17.406 1 77.56 79 LYS B C 1
ATOM 2166 O O . LYS B 1 79 ? 1.622 2.559 -18.312 1 77.56 79 LYS B O 1
ATOM 2171 N N . TYR B 1 80 ? 0.434 2.996 -16.562 1 78.62 80 TYR B N 1
ATOM 2172 C CA . TYR B 1 80 ? 0.761 4.418 -16.562 1 78.62 80 TYR B CA 1
ATOM 2173 C C . TYR B 1 80 ? 2.264 4.629 -16.406 1 78.62 80 TYR B C 1
ATOM 2175 O O . TYR B 1 80 ? 2.863 5.41 -17.156 1 78.62 80 TYR B O 1
ATOM 2183 N N . MET B 1 81 ? 2.828 4.008 -15.414 1 79.44 81 MET B N 1
ATOM 2184 C CA . MET B 1 81 ? 4.258 4.16 -15.164 1 79.44 81 MET B CA 1
ATOM 2185 C C . MET B 1 81 ? 5.074 3.719 -16.375 1 79.44 81 MET B C 1
ATOM 2187 O O . MET B 1 81 ? 6.07 4.359 -16.719 1 79.44 81 MET B O 1
ATOM 2191 N N . SER B 1 82 ? 4.652 2.68 -16.969 1 78.5 82 SER B N 1
ATOM 2192 C CA . SER B 1 82 ? 5.352 2.176 -18.156 1 78.5 82 SER B CA 1
ATOM 2193 C C . SER B 1 82 ? 5.285 3.172 -19.297 1 78.5 82 SER B C 1
ATOM 2195 O O . SER B 1 82 ? 6.23 3.293 -20.078 1 78.5 82 SER B O 1
ATOM 2197 N N . GLN B 1 83 ? 4.199 3.834 -19.359 1 79.94 83 GLN B N 1
ATOM 2198 C CA . GLN B 1 83 ? 3.977 4.762 -20.469 1 79.94 83 GLN B CA 1
ATOM 2199 C C . GLN B 1 83 ? 4.676 6.094 -20.219 1 79.94 83 GLN B C 1
ATOM 2201 O O . GLN B 1 83 ? 5.234 6.688 -21.141 1 79.94 83 GLN B O 1
ATOM 2206 N N . HIS B 1 84 ? 4.66 6.562 -19.031 1 79.44 84 HIS B N 1
ATOM 2207 C CA . HIS B 1 84 ? 5.082 7.934 -18.766 1 79.44 84 HIS B CA 1
ATOM 2208 C C . HIS B 1 84 ? 6.473 7.969 -18.141 1 79.44 84 HIS B C 1
ATOM 2210 O O . HIS B 1 84 ? 7.164 8.984 -18.203 1 79.44 84 HIS B O 1
ATOM 2216 N N . PHE B 1 85 ? 6.828 6.855 -17.453 1 80.69 85 PHE B N 1
ATOM 2217 C CA . PHE B 1 85 ? 8.133 6.754 -16.812 1 80.69 85 PHE B CA 1
ATOM 2218 C C . PHE B 1 85 ? 8.805 5.434 -17.172 1 80.69 85 PHE B C 1
ATOM 2220 O O . PHE B 1 85 ? 9.125 4.637 -16.281 1 80.69 85 PHE B O 1
ATOM 2227 N N . PRO B 1 86 ? 9.117 5.266 -18.438 1 78.75 86 PRO B N 1
ATOM 2228 C CA . PRO B 1 86 ? 9.648 3.982 -18.906 1 78.75 86 PRO B CA 1
ATOM 2229 C C . PRO B 1 86 ? 10.93 3.576 -18.188 1 78.75 86 PRO B C 1
ATOM 2231 O O . PRO B 1 86 ? 11.195 2.383 -18.016 1 78.75 86 PRO B O 1
ATOM 2234 N N . GLN B 1 87 ? 11.672 4.543 -17.734 1 78.75 87 GLN B N 1
ATOM 2235 C CA . GLN B 1 87 ? 12.93 4.242 -17.062 1 78.75 87 GLN B CA 1
ATOM 2236 C C . GLN B 1 87 ? 12.672 3.566 -15.711 1 78.75 87 GLN B C 1
ATOM 2238 O O . GLN B 1 87 ? 13.562 2.918 -15.156 1 78.75 87 GLN B O 1
ATOM 2243 N N . TYR B 1 88 ? 11.398 3.734 -15.266 1 74.25 88 TYR B N 1
ATOM 2244 C CA . TYR B 1 88 ? 11.047 3.139 -13.984 1 74.25 88 TYR B CA 1
ATOM 2245 C C . TYR B 1 88 ? 10.055 1.997 -14.156 1 74.25 88 TYR B C 1
ATOM 2247 O O . TYR B 1 88 ? 9.555 1.447 -13.18 1 74.25 88 TYR B O 1
ATOM 2255 N N . ALA B 1 89 ? 9.773 1.697 -15.406 1 66.69 89 ALA B N 1
ATOM 2256 C CA . ALA B 1 89 ? 8.695 0.759 -15.727 1 66.69 89 ALA B CA 1
ATOM 2257 C C . ALA B 1 89 ? 8.945 -0.602 -15.086 1 66.69 89 ALA B C 1
ATOM 2259 O O . ALA B 1 89 ? 8.008 -1.261 -14.633 1 66.69 89 ALA B O 1
ATOM 2260 N N . GLU B 1 90 ? 10.148 -0.966 -14.977 1 61.97 90 GLU B N 1
ATOM 2261 C CA . GLU B 1 90 ? 10.453 -2.307 -14.484 1 61.97 90 GLU B CA 1
ATOM 2262 C C . GLU B 1 90 ? 10.195 -2.416 -12.984 1 61.97 90 GLU B C 1
ATOM 2264 O O . GLU B 1 90 ? 9.898 -3.5 -12.477 1 61.97 90 GLU B O 1
ATOM 2269 N N . VAL B 1 91 ? 10.359 -1.204 -12.305 1 58.5 91 VAL B N 1
ATOM 2270 C CA . VAL B 1 91 ? 10.305 -1.215 -10.844 1 58.5 91 VAL B CA 1
ATOM 2271 C C . VAL B 1 91 ? 8.859 -1.098 -10.383 1 58.5 91 VAL B C 1
ATOM 2273 O O . VAL B 1 91 ? 8.547 -1.354 -9.211 1 58.5 91 VAL B O 1
ATOM 2276 N N . THR B 1 92 ? 8.008 -0.533 -11.148 1 57.72 92 THR B N 1
ATOM 2277 C CA . THR B 1 92 ? 6.621 -0.333 -10.742 1 57.72 92 THR B CA 1
ATOM 2278 C C . THR B 1 92 ? 5.75 -1.503 -11.188 1 57.72 92 THR B C 1
ATOM 2280 O O . THR B 1 92 ? 4.59 -1.607 -10.789 1 57.72 92 THR B O 1
ATOM 2283 N N . ASN B 1 93 ? 6.285 -2.398 -11.914 1 60.66 93 ASN B N 1
ATOM 2284 C CA . ASN B 1 93 ? 5.492 -3.391 -12.633 1 60.66 93 ASN B CA 1
ATOM 2285 C C . ASN B 1 93 ? 5.488 -4.734 -11.914 1 60.66 93 ASN B C 1
ATOM 2287 O O . ASN B 1 93 ? 6.008 -4.852 -10.805 1 60.66 93 ASN B O 1
ATOM 2291 N N . THR B 1 94 ? 4.922 -5.613 -12.75 1 60.56 94 THR B N 1
ATOM 2292 C CA . THR B 1 94 ? 4.809 -7.055 -12.555 1 60.56 94 THR B CA 1
ATOM 2293 C C . THR B 1 94 ? 6.145 -7.648 -12.117 1 60.56 94 THR B C 1
ATOM 2295 O O . THR B 1 94 ? 6.18 -8.586 -11.32 1 60.56 94 THR B O 1
ATOM 2298 N N . LYS B 1 95 ? 7.07 -6.797 -12.242 1 77.69 95 LYS B N 1
ATOM 2299 C CA . LYS B 1 95 ? 8.375 -7.301 -11.812 1 77.69 95 LYS B CA 1
ATOM 2300 C C . LYS B 1 95 ? 8.57 -7.121 -10.312 1 77.69 95 LYS B C 1
ATOM 2302 O O . LYS B 1 95 ? 9.242 -7.93 -9.664 1 77.69 95 LYS B O 1
ATOM 2307 N N . LEU B 1 96 ? 7.855 -6.07 -9.859 1 86.56 96 LEU B N 1
ATOM 2308 C CA . LEU B 1 96 ? 7.93 -5.816 -8.43 1 86.56 96 LEU B CA 1
ATOM 2309 C C . LEU B 1 96 ? 7.406 -7.012 -7.633 1 86.56 96 LEU B C 1
ATOM 2311 O O . LEU B 1 96 ? 8.062 -7.477 -6.699 1 86.56 96 LEU B O 1
ATOM 2315 N N . TYR B 1 97 ? 6.324 -7.508 -8.078 1 89.94 97 TYR B N 1
ATOM 2316 C CA . TYR B 1 97 ? 5.703 -8.609 -7.355 1 89.94 97 TYR B CA 1
ATOM 2317 C C . TYR B 1 97 ? 6.547 -9.875 -7.473 1 89.94 97 TYR B C 1
ATOM 2319 O O . TYR B 1 97 ? 6.645 -10.656 -6.52 1 89.94 97 TYR B O 1
ATOM 2327 N N . MET B 1 98 ? 7.105 -10.031 -8.609 1 91.25 98 MET B N 1
ATOM 2328 C CA . MET B 1 98 ? 8.008 -11.164 -8.797 1 91.25 98 MET B CA 1
ATOM 2329 C C . MET B 1 98 ? 9.227 -11.039 -7.883 1 91.25 98 MET B C 1
ATOM 2331 O O . MET B 1 98 ? 9.641 -12.016 -7.258 1 91.25 98 MET B O 1
ATOM 2335 N N . MET B 1 99 ? 9.773 -9.844 -7.809 1 91.06 99 MET B N 1
ATOM 2336 C CA . MET B 1 99 ? 10.945 -9.609 -6.973 1 91.06 99 MET B CA 1
ATOM 2337 C C . MET B 1 99 ? 10.633 -9.875 -5.508 1 91.06 99 MET B C 1
ATOM 2339 O O . MET B 1 99 ? 11.438 -10.477 -4.793 1 91.06 99 MET B O 1
ATOM 2343 N N . ARG B 1 100 ? 9.5 -9.414 -5.121 1 93.31 100 ARG B N 1
ATOM 2344 C CA . ARG B 1 100 ? 9.07 -9.656 -3.744 1 93.31 100 ARG B CA 1
ATOM 2345 C C . ARG B 1 100 ? 8.898 -11.141 -3.473 1 93.31 100 ARG B C 1
ATOM 2347 O O . ARG B 1 100 ? 9.266 -11.633 -2.402 1 93.31 100 ARG B O 1
ATOM 2354 N N . MET B 1 101 ? 8.352 -11.844 -4.422 1 95.81 101 MET B N 1
ATOM 2355 C CA . MET B 1 101 ? 8.195 -13.289 -4.312 1 95.81 101 MET B CA 1
ATOM 2356 C C . MET B 1 101 ? 9.547 -13.977 -4.164 1 95.81 101 MET B C 1
ATOM 2358 O O . MET B 1 101 ? 9.742 -14.789 -3.26 1 95.81 101 MET B O 1
ATOM 2362 N N . LEU B 1 102 ? 10.469 -13.609 -5.004 1 95.12 102 LEU B N 1
ATOM 2363 C CA . LEU B 1 102 ? 11.797 -14.219 -4.98 1 95.12 102 LEU B CA 1
ATOM 2364 C C . LEU B 1 102 ? 12.516 -13.906 -3.67 1 95.12 102 LEU B C 1
ATOM 2366 O O . LEU B 1 102 ? 13.211 -14.766 -3.121 1 95.12 102 LEU B O 1
ATOM 2370 N N . GLU B 1 103 ? 12.352 -12.727 -3.221 1 94.56 103 GLU B N 1
ATOM 2371 C CA . GLU B 1 103 ? 12.93 -12.359 -1.933 1 94.56 103 GLU B CA 1
ATOM 2372 C C . GLU B 1 103 ? 12.367 -13.219 -0.808 1 94.56 103 GLU B C 1
ATOM 2374 O O . GLU B 1 103 ? 13.109 -13.688 0.057 1 94.56 103 GLU B O 1
ATOM 2379 N N . TYR B 1 104 ? 11.102 -13.406 -0.839 1 96.44 104 TYR B N 1
ATOM 2380 C CA . TYR B 1 104 ? 10.469 -14.242 0.17 1 96.44 104 TYR B CA 1
ATOM 2381 C C . TYR B 1 104 ? 11.023 -15.656 0.136 1 96.44 104 TYR B C 1
ATOM 2383 O O . TYR B 1 104 ? 11.352 -16.234 1.18 1 96.44 104 TYR B O 1
ATOM 2391 N N . ILE B 1 105 ? 11.133 -16.203 -1.046 1 97 105 ILE B N 1
ATOM 2392 C CA . ILE B 1 105 ? 11.641 -17.547 -1.218 1 97 105 ILE B CA 1
ATOM 2393 C C . ILE B 1 105 ? 13.078 -17.641 -0.691 1 97 105 ILE B C 1
ATOM 2395 O O . ILE B 1 105 ? 13.422 -18.578 0.023 1 97 105 ILE B O 1
ATOM 2399 N N . LYS B 1 106 ? 13.859 -16.672 -0.993 1 96.06 106 LYS B N 1
ATOM 2400 C CA . LYS B 1 106 ? 15.258 -16.625 -0.561 1 96.06 106 LYS B CA 1
ATOM 2401 C C . LYS B 1 106 ? 15.359 -16.578 0.961 1 96.06 106 LYS B C 1
ATOM 2403 O O . LYS B 1 106 ? 16.25 -17.203 1.542 1 96.06 106 LYS B O 1
ATOM 2408 N N . LEU B 1 107 ? 14.492 -15.922 1.565 1 95.56 107 LEU B N 1
ATOM 2409 C CA . LEU B 1 107 ? 14.523 -15.75 3.014 1 95.56 107 LEU B CA 1
ATOM 2410 C C . LEU B 1 107 ? 14.023 -17 3.719 1 95.56 107 LEU B C 1
ATOM 2412 O O . LEU B 1 107 ? 14.211 -17.156 4.926 1 95.56 107 LEU B O 1
ATOM 2416 N N . HIS B 1 108 ? 13.391 -17.859 2.971 1 96.62 108 HIS B N 1
ATOM 2417 C CA . HIS B 1 108 ? 12.82 -19.078 3.545 1 96.62 108 HIS B CA 1
ATOM 2418 C C . HIS B 1 108 ? 13.273 -20.312 2.773 1 96.62 108 HIS B C 1
ATOM 2420 O O . HIS B 1 108 ? 12.445 -21.078 2.273 1 96.62 108 HIS B O 1
ATOM 2426 N N . PRO B 1 109 ? 14.562 -20.578 2.793 1 93.81 109 PRO B N 1
ATOM 2427 C CA . PRO B 1 109 ? 15.125 -21.641 1.959 1 93.81 109 PRO B CA 1
ATOM 2428 C C . PRO B 1 109 ? 14.68 -23.031 2.396 1 93.81 109 PRO B C 1
ATOM 2430 O O . PRO B 1 109 ? 14.695 -23.969 1.595 1 93.81 109 PRO B O 1
ATOM 2433 N N . ASP B 1 110 ? 14.188 -23.156 3.572 1 94.5 110 ASP B N 1
ATOM 2434 C CA . ASP B 1 110 ? 13.867 -24.469 4.098 1 94.5 110 ASP B CA 1
ATOM 2435 C C . ASP B 1 110 ? 12.367 -24.75 3.99 1 94.5 110 ASP B C 1
ATOM 2437 O O . ASP B 1 110 ? 11.898 -25.812 4.422 1 94.5 110 ASP B O 1
ATOM 2441 N N . GLN B 1 111 ? 11.656 -23.891 3.383 1 96.06 111 GLN B N 1
ATOM 2442 C CA . GLN B 1 111 ? 10.203 -24.047 3.299 1 96.06 111 GLN B CA 1
ATOM 2443 C C . GLN B 1 111 ? 9.781 -24.516 1.91 1 96.06 111 GLN B C 1
ATOM 2445 O O . GLN B 1 111 ? 10.336 -24.078 0.903 1 96.06 111 GLN B O 1
ATOM 2450 N N . ASP B 1 112 ? 8.867 -25.484 1.943 1 96 112 ASP B N 1
ATOM 2451 C CA . ASP B 1 112 ? 8.109 -25.734 0.724 1 96 112 ASP B C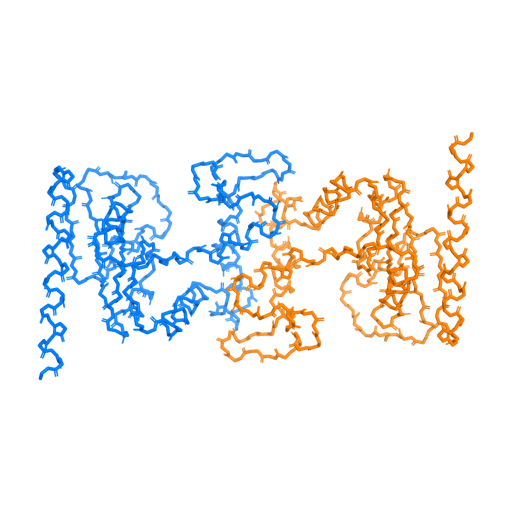A 1
ATOM 2452 C C . ASP B 1 112 ? 7.035 -24.672 0.519 1 96 112 ASP B C 1
ATOM 2454 O O . ASP B 1 112 ? 6.242 -24.391 1.422 1 96 112 ASP B O 1
ATOM 2458 N N . ILE B 1 113 ? 7.047 -24.047 -0.646 1 97.19 113 ILE B N 1
ATOM 2459 C CA . ILE B 1 113 ? 6.18 -22.891 -0.86 1 97.19 113 ILE B CA 1
ATOM 2460 C C . ILE B 1 113 ? 5.246 -23.156 -2.037 1 97.19 113 ILE B C 1
ATOM 2462 O O . ILE B 1 113 ? 5.684 -23.609 -3.098 1 97.19 113 ILE B O 1
ATOM 2466 N N . ALA B 1 114 ? 3.939 -22.984 -1.787 1 97.25 114 ALA B N 1
ATOM 2467 C CA . ALA B 1 114 ? 2.932 -23.016 -2.844 1 97.25 114 ALA B CA 1
ATOM 2468 C C . ALA B 1 114 ? 2.49 -21.609 -3.229 1 97.25 114 ALA B C 1
ATOM 2470 O O . ALA B 1 114 ? 2.123 -20.812 -2.363 1 97.25 114 ALA B O 1
ATOM 2471 N N . ILE B 1 115 ? 2.525 -21.281 -4.512 1 97.38 115 ILE B N 1
ATOM 2472 C CA . ILE B 1 115 ? 2.15 -19.969 -5.047 1 97.38 115 ILE B CA 1
ATOM 2473 C C . ILE B 1 115 ? 0.949 -20.125 -5.98 1 97.38 115 ILE B C 1
ATOM 2475 O O . ILE B 1 115 ? 1.108 -20.438 -7.164 1 97.38 115 ILE B O 1
ATOM 2479 N N . PRO B 1 116 ? -0.239 -19.844 -5.5 1 96.38 116 PRO B N 1
ATOM 2480 C CA . PRO B 1 116 ? -1.455 -20.266 -6.203 1 96.38 116 PRO B CA 1
ATOM 2481 C C . PRO B 1 116 ? -1.922 -19.234 -7.23 1 96.38 116 PRO B C 1
ATOM 2483 O O . PRO B 1 116 ? -2.92 -19.453 -7.922 1 96.38 116 PRO B O 1
ATOM 2486 N N . ASP B 1 117 ? -1.149 -18.109 -7.375 1 94.12 117 ASP B N 1
ATOM 2487 C CA . ASP B 1 117 ? -1.704 -17.047 -8.203 1 94.12 117 ASP B CA 1
ATOM 2488 C C . ASP B 1 117 ? -0.667 -16.516 -9.195 1 94.12 117 ASP B C 1
ATOM 2490 O O . ASP B 1 117 ? -0.567 -15.312 -9.414 1 94.12 117 ASP B O 1
ATOM 2494 N N . VAL B 1 118 ? -0.014 -17.5 -9.828 1 94.12 118 VAL B N 1
ATOM 2495 C CA . VAL B 1 118 ? 0.9 -17.125 -10.898 1 94.12 118 VAL B CA 1
ATOM 2496 C C . VAL B 1 118 ? 0.111 -16.828 -12.172 1 94.12 118 VAL B C 1
ATOM 2498 O O . VAL B 1 118 ? -0.583 -17.703 -12.695 1 94.12 118 VAL B O 1
ATOM 2501 N N . ARG B 1 119 ? 0.282 -15.57 -12.688 1 89.06 119 ARG B N 1
ATOM 2502 C CA . ARG B 1 119 ? -0.527 -15.227 -13.852 1 89.06 119 ARG B CA 1
ATOM 2503 C C . ARG B 1 119 ? 0.34 -14.68 -14.977 1 89.06 119 ARG B C 1
ATOM 2505 O O . ARG B 1 119 ? -0.126 -14.531 -16.109 1 89.06 119 ARG B O 1
ATOM 2512 N N . MET B 1 120 ? 1.605 -14.406 -14.656 1 87.69 120 MET B N 1
ATOM 2513 C CA . MET B 1 120 ? 2.484 -13.812 -15.664 1 87.69 120 MET B CA 1
ATOM 2514 C C . MET B 1 120 ? 3.564 -14.797 -16.094 1 87.69 120 MET B C 1
ATOM 2516 O O . MET B 1 120 ? 4.184 -15.453 -15.25 1 87.69 120 MET B O 1
ATOM 2520 N N . PRO B 1 121 ? 3.807 -14.844 -17.422 1 89.94 121 PRO B N 1
ATOM 2521 C CA . PRO B 1 121 ? 4.824 -15.773 -17.922 1 89.94 121 PRO B CA 1
ATOM 2522 C C . PRO B 1 121 ? 6.207 -15.516 -17.328 1 89.94 121 PRO B C 1
ATOM 2524 O O . PRO B 1 121 ? 6.949 -16.453 -17.047 1 89.94 121 PRO B O 1
ATOM 2527 N N . PHE B 1 122 ? 6.535 -14.305 -17.156 1 88.25 122 PHE B N 1
ATOM 2528 C CA . PHE B 1 122 ? 7.867 -14.016 -16.641 1 88.25 122 PHE B CA 1
ATOM 2529 C C . PHE B 1 122 ? 7.996 -14.461 -15.188 1 88.25 122 PHE B C 1
ATOM 2531 O O . PHE B 1 122 ? 9.086 -14.828 -14.742 1 88.25 122 PHE B O 1
ATOM 2538 N N . THR B 1 123 ? 6.973 -14.43 -14.484 1 92.62 123 THR B N 1
ATOM 2539 C CA . THR B 1 123 ? 6.98 -14.938 -13.117 1 92.62 123 THR B CA 1
ATOM 2540 C C . THR B 1 123 ? 7.133 -16.453 -13.109 1 92.62 123 THR B C 1
ATOM 2542 O O . THR B 1 123 ? 7.902 -17 -12.32 1 92.62 123 THR B O 1
ATOM 2545 N N . ALA B 1 124 ? 6.418 -17.078 -14 1 94.06 124 ALA B N 1
ATOM 2546 C CA . ALA B 1 124 ? 6.539 -18.531 -14.148 1 94.06 124 ALA B CA 1
ATOM 2547 C C . ALA B 1 124 ? 7.98 -18.922 -14.469 1 94.06 124 ALA B C 1
ATOM 2549 O O . ALA B 1 124 ? 8.516 -19.859 -13.867 1 94.06 124 ALA B O 1
ATOM 2550 N N . LYS B 1 125 ? 8.523 -18.234 -15.375 1 94 125 LYS B N 1
ATOM 2551 C CA . LYS B 1 125 ? 9.914 -18.484 -15.75 1 94 125 LYS B CA 1
ATOM 2552 C C . LYS B 1 125 ? 10.844 -18.281 -14.555 1 94 125 LYS B C 1
ATOM 2554 O O . LYS B 1 125 ? 11.766 -19.078 -14.352 1 94 125 LYS B O 1
ATOM 2559 N N . ALA B 1 126 ? 10.633 -17.25 -13.805 1 94 126 ALA B N 1
ATOM 2560 C CA . ALA B 1 126 ? 11.453 -16.984 -12.633 1 94 126 ALA B CA 1
ATOM 2561 C C . ALA B 1 126 ? 11.383 -18.125 -11.625 1 94 126 ALA B C 1
ATOM 2563 O O . ALA B 1 126 ? 12.391 -18.5 -11.031 1 94 126 ALA B O 1
ATOM 2564 N N . ILE B 1 127 ? 10.211 -18.641 -11.43 1 95.94 127 ILE B N 1
ATOM 2565 C CA . ILE B 1 127 ? 10.016 -19.766 -10.516 1 95.94 127 ILE B CA 1
ATOM 2566 C C . ILE B 1 127 ? 10.812 -20.969 -11.016 1 95.94 127 ILE B C 1
ATOM 2568 O O . ILE B 1 127 ? 11.539 -21.594 -10.242 1 95.94 127 ILE B O 1
ATOM 2572 N N . ARG B 1 128 ? 10.734 -21.234 -12.234 1 94.38 128 ARG B N 1
ATOM 2573 C CA . ARG B 1 128 ? 11.43 -22.375 -12.812 1 94.38 128 ARG B CA 1
ATOM 2574 C C . ARG B 1 128 ? 12.945 -22.172 -12.773 1 94.38 128 ARG B C 1
ATOM 2576 O O . ARG B 1 128 ? 13.695 -23.109 -12.531 1 94.38 128 ARG B O 1
ATOM 2583 N N . ASP B 1 129 ? 13.375 -20.953 -12.984 1 95 129 ASP B N 1
ATOM 2584 C CA . ASP B 1 129 ? 14.797 -20.625 -12.992 1 95 129 ASP B CA 1
ATOM 2585 C C . ASP B 1 129 ? 15.438 -20.922 -11.641 1 95 129 ASP B C 1
ATOM 2587 O O . ASP B 1 129 ? 16.625 -21.219 -11.57 1 95 129 ASP B O 1
ATOM 2591 N N . ILE B 1 130 ? 14.703 -20.922 -10.648 1 94.44 130 ILE B N 1
ATOM 2592 C CA . ILE B 1 130 ? 15.289 -21.156 -9.336 1 94.44 130 ILE B CA 1
ATOM 2593 C C . ILE B 1 130 ? 15 -22.578 -8.891 1 94.44 130 ILE B C 1
ATOM 2595 O O . ILE B 1 130 ? 15.148 -22.922 -7.711 1 94.44 130 ILE B O 1
ATOM 2599 N N . GLY B 1 131 ? 14.492 -23.312 -9.773 1 91.56 131 GLY B N 1
ATOM 2600 C CA . GLY B 1 131 ? 14.336 -24.734 -9.508 1 91.56 131 GLY B CA 1
ATOM 2601 C C . GLY B 1 131 ? 12.93 -25.109 -9.086 1 91.56 131 GLY B C 1
ATOM 2602 O O . GLY B 1 131 ? 12.68 -26.25 -8.688 1 91.56 131 GLY B O 1
ATOM 2603 N N . GLY B 1 132 ? 12.055 -24.125 -9.125 1 94.25 132 GLY B N 1
ATOM 2604 C CA . GLY B 1 132 ? 10.664 -24.438 -8.828 1 94.25 132 GLY B CA 1
ATOM 2605 C C . GLY B 1 132 ? 9.953 -25.125 -9.969 1 94.25 132 GLY B C 1
ATOM 2606 O O . GLY B 1 132 ? 10.523 -25.328 -11.039 1 94.25 132 GLY B O 1
ATOM 2607 N N . VAL B 1 133 ? 8.711 -25.547 -9.688 1 94.19 133 VAL B N 1
ATOM 2608 C CA . VAL B 1 133 ? 7.906 -26.25 -10.68 1 94.19 133 VAL B CA 1
ATOM 2609 C C . VAL B 1 133 ? 6.609 -25.469 -10.93 1 94.19 133 VAL B C 1
ATOM 2611 O O . VAL B 1 133 ? 5.992 -24.969 -9.992 1 94.19 133 VAL B O 1
ATOM 2614 N N . MET B 1 134 ? 6.211 -25.406 -12.156 1 95.75 134 MET B N 1
ATOM 2615 C CA . MET B 1 134 ? 4.965 -24.75 -12.539 1 95.75 134 MET B CA 1
ATOM 2616 C C . MET B 1 134 ? 3.887 -25.781 -12.859 1 95.75 134 MET B C 1
ATOM 2618 O O . MET B 1 134 ? 4.117 -26.703 -13.641 1 95.75 134 MET B O 1
ATOM 2622 N N . VAL B 1 135 ? 2.74 -25.562 -12.289 1 95.25 135 VAL B N 1
ATOM 2623 C CA . VAL B 1 135 ? 1.592 -26.438 -12.492 1 95.25 135 VAL B CA 1
ATOM 2624 C C . VAL B 1 135 ? 0.402 -25.625 -12.992 1 95.25 135 VAL B C 1
ATOM 2626 O O . VAL B 1 135 ? 0.143 -24.516 -12.5 1 95.25 135 VAL B O 1
ATOM 2629 N N . ARG B 1 136 ? -0.29 -26.109 -13.984 1 95.5 136 ARG B N 1
ATOM 2630 C CA . ARG B 1 136 ? -1.535 -25.5 -14.453 1 95.5 136 ARG B CA 1
ATOM 2631 C C . ARG B 1 136 ? -2.732 -26.391 -14.102 1 95.5 136 ARG B C 1
ATOM 2633 O O . ARG B 1 136 ? -2.736 -27.578 -14.391 1 95.5 136 ARG B O 1
ATOM 2640 N N . VAL B 1 137 ? -3.674 -25.797 -13.477 1 95.12 137 VAL B N 1
ATOM 2641 C CA . VAL B 1 137 ? -4.934 -26.484 -13.203 1 95.12 137 VAL B CA 1
ATOM 2642 C C . VAL B 1 137 ? -5.98 -26.078 -14.234 1 95.12 137 VAL B C 1
ATOM 2644 O O . VAL B 1 137 ? -6.242 -24.875 -14.414 1 95.12 137 VAL B O 1
ATOM 2647 N N . GLU B 1 138 ? -6.566 -27.031 -14.906 1 92.06 138 GLU B N 1
ATOM 2648 C CA . GLU B 1 138 ? -7.543 -26.766 -15.953 1 92.06 138 GLU B CA 1
ATOM 2649 C C . GLU B 1 138 ? -8.867 -27.453 -15.664 1 92.06 138 GLU B C 1
ATOM 2651 O O . GLU B 1 138 ? -8.891 -28.594 -15.172 1 92.06 138 GLU B O 1
ATOM 2656 N N . ARG B 1 139 ? -9.891 -26.672 -15.922 1 87.75 139 ARG B N 1
ATOM 2657 C CA . ARG B 1 139 ? -11.234 -27.234 -15.828 1 87.75 139 ARG B CA 1
ATOM 2658 C C . ARG B 1 139 ? -11.984 -27.094 -17.156 1 87.75 139 ARG B C 1
ATOM 2660 O O . ARG B 1 139 ? -11.969 -26.031 -17.766 1 87.75 139 ARG B O 1
ATOM 2667 N N . GLY B 1 140 ? -12.312 -28.172 -17.938 1 72.62 140 GLY B N 1
ATOM 2668 C CA . GLY B 1 140 ? -12.914 -28.266 -19.25 1 72.62 140 GLY B CA 1
ATOM 2669 C C . GLY B 1 140 ? -13.883 -27.156 -19.562 1 72.62 140 GLY B C 1
ATOM 2670 O O . GLY B 1 140 ? -14.008 -26.719 -20.703 1 72.62 140 GLY B O 1
ATOM 2671 N N . THR B 1 141 ? -14.992 -26.953 -18.844 1 58.03 141 THR B N 1
ATOM 2672 C CA . THR B 1 141 ? -16.188 -26.234 -19.25 1 58.03 141 THR B CA 1
ATOM 2673 C C . THR B 1 141 ? -15.961 -24.734 -19.219 1 58.03 141 THR B C 1
ATOM 2675 O O . THR B 1 141 ? -16.812 -23.953 -19.672 1 58.03 141 THR B O 1
ATOM 2678 N N . ASN B 1 142 ? -15.242 -24.141 -18.484 1 53.47 142 ASN B N 1
ATOM 2679 C CA . ASN B 1 142 ? -15.641 -22.797 -18.094 1 53.47 142 ASN B CA 1
ATOM 2680 C C . ASN B 1 142 ? -15.047 -21.734 -19.016 1 53.47 142 ASN B C 1
ATOM 2682 O O . ASN B 1 142 ? -13.852 -21.453 -18.953 1 53.47 142 ASN B O 1
ATOM 2686 N N . PRO B 1 143 ? -15.656 -21.516 -20.188 1 51.5 143 PRO B N 1
ATOM 2687 C CA . PRO B 1 143 ? -15.281 -20.312 -20.922 1 51.5 143 PRO B CA 1
ATOM 2688 C C . PRO B 1 143 ? -15.336 -19.062 -20.062 1 51.5 143 PRO B C 1
ATOM 2690 O O . PRO B 1 143 ? -16.406 -18.453 -19.906 1 51.5 143 PRO B O 1
ATOM 2693 N N . THR B 1 144 ? -14.984 -19.094 -18.875 1 50.88 144 THR B N 1
ATOM 2694 C CA . THR B 1 144 ? -15.398 -17.906 -18.125 1 50.88 144 THR B CA 1
ATOM 2695 C C . THR B 1 144 ? -14.875 -16.641 -18.812 1 50.88 144 THR B C 1
ATOM 2697 O O . THR B 1 144 ? -13.758 -16.625 -19.328 1 50.88 144 THR B O 1
ATOM 2700 N N . GLY B 1 145 ? -15.766 -15.797 -19.234 1 47.62 145 GLY B N 1
ATOM 2701 C CA . GLY B 1 145 ? -15.805 -14.461 -19.797 1 47.62 145 GLY B CA 1
ATOM 2702 C C . GLY B 1 145 ? -14.789 -13.523 -19.188 1 47.62 145 GLY B C 1
ATOM 2703 O O . GLY B 1 145 ? -14.719 -12.344 -19.531 1 47.62 145 GLY B O 1
ATOM 2704 N N . ASP B 1 146 ? -14.289 -13.992 -18.062 1 51.59 146 ASP B N 1
ATOM 2705 C CA . ASP B 1 146 ? -13.531 -12.867 -17.516 1 51.59 146 ASP B CA 1
ATOM 2706 C C . ASP B 1 146 ? -12.227 -12.664 -18.281 1 51.59 146 ASP B C 1
ATOM 2708 O O . ASP B 1 146 ? -11.359 -13.547 -18.281 1 51.59 146 ASP B O 1
ATOM 2712 N N . GLN B 1 147 ? -12.281 -11.891 -19.297 1 52.81 147 GLN B N 1
ATOM 2713 C CA . GLN B 1 147 ? -11.266 -11.5 -20.281 1 52.81 147 GLN B CA 1
ATOM 2714 C C . GLN B 1 147 ? -10.227 -10.578 -19.656 1 52.81 147 GLN B C 1
ATOM 2716 O O . GLN B 1 147 ? -9.906 -9.531 -20.219 1 52.81 147 GLN B O 1
ATOM 2721 N N . HIS B 1 148 ? -10.031 -10.75 -18.297 1 56.97 148 HIS B N 1
ATOM 2722 C CA . HIS B 1 148 ? -8.922 -9.844 -18.016 1 56.97 148 HIS B CA 1
ATOM 2723 C C . HIS B 1 148 ? -7.691 -10.195 -18.828 1 56.97 148 HIS B C 1
ATOM 2725 O O . HIS B 1 148 ? -7.461 -11.367 -19.141 1 56.97 148 HIS B O 1
ATOM 2731 N N . ASP B 1 149 ? -7.09 -9.227 -19.359 1 58.31 149 ASP B N 1
ATOM 2732 C CA . ASP B 1 149 ? -5.965 -9.305 -20.281 1 58.31 149 ASP B CA 1
ATOM 2733 C C . ASP B 1 149 ? -4.941 -10.344 -19.828 1 58.31 149 ASP B C 1
ATOM 2735 O O . ASP B 1 149 ? -4.375 -11.07 -20.641 1 58.31 149 ASP B O 1
ATOM 2739 N N . THR B 1 150 ? -4.969 -10.547 -18.484 1 59.25 150 THR B N 1
ATOM 2740 C CA . THR B 1 150 ? -3.922 -11.445 -18.016 1 59.25 150 THR B CA 1
ATOM 2741 C C . THR B 1 150 ? -4.359 -12.906 -18.141 1 59.25 150 THR B C 1
ATOM 2743 O O . THR B 1 150 ? -3.529 -13.812 -18.094 1 59.25 150 THR B O 1
ATOM 2746 N N . GLU B 1 151 ? -5.66 -13.102 -18.328 1 66.38 151 GLU B N 1
ATOM 2747 C CA . GLU B 1 151 ? -6.176 -14.469 -18.406 1 66.38 151 GLU B CA 1
ATOM 2748 C C . GLU B 1 151 ? -5.637 -15.18 -19.656 1 66.38 151 GLU B C 1
ATOM 2750 O O . GLU B 1 151 ? -5.488 -16.406 -19.656 1 66.38 151 GLU B O 1
ATOM 2755 N N . ARG B 1 152 ? -5.285 -14.328 -20.516 1 67.38 152 ARG B N 1
ATOM 2756 C CA . ARG B 1 152 ? -4.73 -14.898 -21.734 1 67.38 152 ARG B CA 1
ATOM 2757 C C . ARG B 1 152 ? -3.383 -15.562 -21.469 1 67.38 152 ARG B C 1
ATOM 2759 O O . ARG B 1 152 ? -3.08 -16.609 -22.031 1 67.38 152 ARG B O 1
ATOM 2766 N N . PHE B 1 153 ? -2.623 -15.039 -20.562 1 77.88 153 PHE B N 1
ATOM 2767 C CA . PHE B 1 153 ? -1.3 -15.578 -20.281 1 77.88 153 PHE B CA 1
ATOM 2768 C C . PHE B 1 153 ? -1.406 -16.891 -19.516 1 77.88 153 PHE B C 1
ATOM 2770 O O . PHE B 1 153 ? -0.551 -17.766 -19.672 1 77.88 153 PHE B O 1
ATOM 2777 N N . VAL B 1 154 ? -2.5 -17.047 -18.891 1 81.94 154 VAL B N 1
ATOM 2778 C CA . VAL B 1 154 ? -2.699 -18.219 -18.062 1 81.94 154 VAL B CA 1
ATOM 2779 C C . VAL B 1 154 ? -2.783 -19.469 -18.938 1 81.94 154 VAL B C 1
ATOM 2781 O O . VAL B 1 154 ? -2.184 -20.5 -18.625 1 81.94 154 VAL B O 1
ATOM 2784 N N . ASP B 1 155 ? -3.377 -19.297 -20.094 1 81 155 ASP B N 1
ATOM 2785 C CA . ASP B 1 155 ? -3.621 -20.438 -20.969 1 81 155 ASP B CA 1
ATOM 2786 C C . ASP B 1 155 ? -2.373 -20.797 -21.766 1 81 155 ASP B C 1
ATOM 2788 O O . ASP B 1 155 ? -2.188 -21.953 -22.156 1 81 155 ASP B O 1
ATOM 2792 N N . THR B 1 156 ? -1.515 -19.891 -21.906 1 83.12 156 THR B N 1
ATOM 2793 C CA . THR B 1 156 ? -0.43 -20.109 -22.859 1 83.12 156 THR B CA 1
ATOM 2794 C C . THR B 1 156 ? 0.907 -20.234 -22.125 1 83.12 156 THR B C 1
ATOM 2796 O O . THR B 1 156 ? 1.907 -20.641 -22.734 1 83.12 156 THR B O 1
ATOM 2799 N N . MET B 1 157 ? 0.909 -20.062 -20.906 1 88.44 157 MET B N 1
ATOM 2800 C CA . MET B 1 157 ? 2.143 -20.078 -20.125 1 88.44 157 MET B CA 1
ATOM 2801 C C . MET B 1 157 ? 2.723 -21.5 -20.062 1 88.44 157 MET B C 1
ATOM 2803 O O . MET B 1 157 ? 1.98 -22.469 -19.953 1 88.44 157 MET B O 1
ATOM 2807 N N . ASP B 1 158 ? 4.105 -21.562 -20.219 1 91 158 ASP B N 1
ATOM 2808 C CA . ASP B 1 158 ? 4.781 -22.844 -20.109 1 91 158 ASP B CA 1
ATOM 2809 C C . ASP B 1 158 ? 4.684 -23.391 -18.688 1 91 158 ASP B C 1
ATOM 2811 O O . ASP B 1 158 ? 4.992 -22.688 -17.719 1 91 158 ASP B O 1
ATOM 2815 N N . VAL B 1 159 ? 4.227 -24.641 -18.594 1 94.38 159 VAL B N 1
ATOM 2816 C CA . VAL B 1 159 ? 4.133 -25.266 -17.281 1 94.38 159 VAL B CA 1
ATOM 2817 C C . VAL B 1 159 ? 4.781 -26.641 -17.328 1 94.38 159 VAL B C 1
ATOM 2819 O O . VAL B 1 159 ? 5.047 -27.188 -18.422 1 94.38 159 VAL B O 1
ATOM 2822 N N . ASP B 1 160 ? 5.113 -27.172 -16.219 1 93.38 160 ASP B N 1
ATOM 2823 C CA . ASP B 1 160 ? 5.754 -28.484 -16.109 1 93.38 160 ASP B CA 1
ATOM 2824 C C . ASP B 1 160 ? 4.719 -29.594 -16.016 1 93.38 160 ASP B C 1
ATOM 2826 O O . ASP B 1 160 ? 4.969 -30.719 -16.469 1 93.38 160 ASP B O 1
ATOM 2830 N N . VAL B 1 161 ? 3.637 -29.312 -15.422 1 94.06 161 VAL B N 1
ATOM 2831 C CA . VAL B 1 161 ? 2.584 -30.312 -15.211 1 94.06 161 VAL B CA 1
ATOM 2832 C C . VAL B 1 161 ? 1.216 -29.656 -15.414 1 94.06 161 VAL B C 1
ATOM 2834 O O . VAL B 1 161 ? 1.013 -28.5 -15.039 1 94.06 161 VAL B O 1
ATOM 2837 N N . VAL B 1 162 ? 0.311 -30.359 -16.016 1 94.12 162 VAL B N 1
ATOM 2838 C CA . VAL B 1 162 ? -1.082 -29.938 -16.141 1 94.12 162 VAL B CA 1
ATOM 2839 C C . VAL B 1 162 ? -1.975 -30.891 -15.336 1 94.12 162 VAL B C 1
ATOM 2841 O O . VAL B 1 162 ? -1.911 -32.125 -15.508 1 94.12 162 VAL B O 1
ATOM 2844 N N . ILE B 1 163 ? -2.695 -30.344 -14.469 1 94.12 163 ILE B N 1
ATOM 2845 C CA . ILE B 1 163 ? -3.67 -31.094 -13.695 1 94.12 163 ILE B CA 1
ATOM 2846 C C . ILE B 1 163 ? -5.078 -30.797 -14.195 1 94.12 163 ILE B C 1
ATOM 2848 O O . ILE B 1 163 ? -5.516 -29.641 -14.172 1 94.12 163 ILE B O 1
ATOM 2852 N N . ARG B 1 164 ? -5.812 -31.781 -14.594 1 93.12 164 ARG B N 1
ATOM 2853 C CA . ARG B 1 164 ? -7.18 -31.609 -15.07 1 93.12 164 ARG B CA 1
ATOM 2854 C C . ARG B 1 164 ? -8.188 -31.828 -13.953 1 93.12 164 ARG B C 1
ATOM 2856 O O . ARG B 1 164 ? -8.172 -32.875 -13.281 1 93.12 164 ARG B O 1
ATOM 2863 N N . ASN B 1 165 ? -8.938 -30.797 -13.742 1 94 165 ASN B N 1
ATOM 2864 C CA . ASN B 1 165 ? -9.992 -30.844 -12.734 1 94 165 ASN B CA 1
ATOM 2865 C C . ASN B 1 165 ? -11.352 -31.125 -13.367 1 94 165 ASN B C 1
ATOM 2867 O O . ASN B 1 165 ? -12.25 -30.281 -13.328 1 94 165 ASN B O 1
ATOM 2871 N N . ASP B 1 166 ? -11.578 -32.312 -13.852 1 90.5 166 ASP B N 1
ATOM 2872 C CA . ASP B 1 166 ? -12.797 -32.656 -14.562 1 90.5 166 ASP B CA 1
ATOM 2873 C C . ASP B 1 166 ? -13.562 -33.75 -13.812 1 90.5 166 ASP B C 1
ATOM 2875 O O . ASP B 1 166 ? -14.57 -34.25 -14.305 1 90.5 166 ASP B O 1
ATOM 2879 N N . GLY B 1 167 ? -13.141 -34.125 -12.734 1 91.62 167 GLY B N 1
ATOM 2880 C CA . GLY B 1 167 ? -13.773 -35.188 -11.977 1 91.62 167 GLY B CA 1
ATOM 2881 C C . GLY B 1 167 ? -14.156 -34.75 -10.57 1 91.62 167 GLY B C 1
ATOM 2882 O O . GLY B 1 167 ? -14.672 -33.656 -10.367 1 91.62 167 GLY B O 1
ATOM 2883 N N . THR B 1 168 ? -14.062 -35.719 -9.633 1 93 168 THR B N 1
ATOM 2884 C CA . THR B 1 168 ? -14.398 -35.469 -8.234 1 93 168 THR B CA 1
ATOM 2885 C C . THR B 1 168 ? -13.234 -34.781 -7.52 1 93 168 THR B C 1
ATOM 2887 O O . THR B 1 168 ? -12.141 -34.656 -8.078 1 93 168 THR B O 1
ATOM 2890 N N . LEU B 1 169 ? -13.531 -34.281 -6.344 1 93.62 169 LEU B N 1
ATOM 2891 C CA . LEU B 1 169 ? -12.492 -33.688 -5.508 1 93.62 169 LEU B CA 1
ATOM 2892 C C . LEU B 1 169 ? -11.391 -34.719 -5.219 1 93.62 169 LEU B C 1
ATOM 2894 O O . LEU B 1 169 ? -10.211 -34.375 -5.195 1 93.62 169 LEU B O 1
ATOM 2898 N N . GLU B 1 170 ? -11.789 -35.969 -5.02 1 94.12 170 GLU B N 1
ATOM 2899 C CA . GLU B 1 170 ? -10.82 -37.031 -4.777 1 94.12 170 GLU B CA 1
ATOM 2900 C C . GLU B 1 170 ? -9.898 -37.219 -5.98 1 94.12 170 GLU B C 1
ATOM 2902 O O . GLU B 1 170 ? -8.703 -37.469 -5.82 1 94.12 170 GLU B O 1
ATOM 2907 N N . ASP B 1 171 ? -10.492 -37.062 -7.141 1 94.31 171 ASP B N 1
ATOM 2908 C CA . ASP B 1 171 ? -9.703 -37.156 -8.367 1 94.31 171 ASP B CA 1
ATOM 2909 C C . ASP B 1 171 ? -8.672 -36.031 -8.461 1 94.31 171 ASP B C 1
ATOM 2911 O O . ASP B 1 171 ? -7.531 -36.281 -8.859 1 94.31 171 ASP B O 1
ATOM 2915 N N . LEU B 1 172 ? -9.117 -34.875 -8.141 1 94.69 172 LEU B N 1
ATOM 2916 C CA . LEU B 1 172 ? -8.227 -33.719 -8.18 1 94.69 172 LEU B CA 1
ATOM 2917 C C . LEU B 1 172 ? -7.066 -33.906 -7.203 1 94.69 172 LEU B C 1
ATOM 2919 O O . LEU B 1 172 ? -5.914 -33.625 -7.551 1 94.69 172 LEU B O 1
ATOM 2923 N N . PHE B 1 173 ? -7.336 -34.344 -5.996 1 95.06 173 PHE B N 1
ATOM 2924 C CA . PHE B 1 173 ? -6.305 -34.562 -4.988 1 95.06 173 PHE B CA 1
ATOM 2925 C C . PHE B 1 173 ? -5.332 -35.656 -5.434 1 95.06 173 PHE B C 1
ATOM 2927 O O . PHE B 1 173 ? -4.117 -35.531 -5.266 1 95.06 173 PHE B O 1
ATOM 2934 N N . ALA B 1 174 ? -5.875 -36.719 -6.004 1 94.25 174 ALA B N 1
ATOM 2935 C CA . ALA B 1 174 ? -5.02 -37.812 -6.5 1 94.25 174 ALA B CA 1
ATOM 2936 C C . ALA B 1 174 ? -4.07 -37.281 -7.578 1 94.25 174 ALA B C 1
ATOM 2938 O O . ALA B 1 174 ? -2.893 -37.656 -7.605 1 94.25 174 ALA B O 1
ATOM 2939 N N . ALA B 1 175 ? -4.633 -36.5 -8.43 1 92.5 175 ALA B N 1
ATOM 2940 C CA . ALA B 1 175 ? -3.807 -35.906 -9.484 1 92.5 175 ALA B CA 1
ATOM 2941 C C . ALA B 1 175 ? -2.725 -35 -8.898 1 92.5 175 ALA B C 1
ATOM 2943 O O . ALA B 1 175 ? -1.588 -35 -9.375 1 92.5 175 ALA B O 1
ATOM 2944 N N . THR B 1 176 ? -3.055 -34.219 -7.93 1 93.69 176 THR B N 1
ATOM 2945 C CA . THR B 1 176 ? -2.109 -33.375 -7.234 1 93.69 176 THR B CA 1
ATOM 2946 C C . THR B 1 176 ? -0.991 -34.188 -6.598 1 93.69 176 THR B C 1
ATOM 2948 O O . THR B 1 176 ? 0.187 -33.844 -6.723 1 93.69 176 THR B O 1
ATOM 2951 N N . GLU B 1 177 ? -1.357 -35.25 -5.938 1 94.12 177 GLU B N 1
ATOM 2952 C CA . GLU B 1 177 ? -0.387 -36.125 -5.293 1 94.12 177 GLU B CA 1
ATOM 2953 C C . GLU B 1 177 ? 0.574 -36.719 -6.312 1 94.12 177 GLU B C 1
ATOM 2955 O O . GLU B 1 177 ? 1.776 -36.844 -6.059 1 94.12 177 GLU B O 1
ATOM 2960 N N . SER B 1 178 ? -0.017 -37.156 -7.375 1 91.69 178 SER B N 1
ATOM 2961 C CA . SER B 1 178 ? 0.802 -37.75 -8.438 1 91.69 178 SER B CA 1
ATOM 2962 C C . SER B 1 178 ? 1.807 -36.719 -8.977 1 91.69 178 SER B C 1
ATOM 2964 O O . SER B 1 178 ? 2.975 -37.062 -9.195 1 91.69 178 SER B O 1
ATOM 2966 N N . ALA B 1 179 ? 1.332 -35.562 -9.195 1 88.94 179 ALA B N 1
ATOM 2967 C CA . ALA B 1 179 ? 2.209 -34.469 -9.68 1 88.94 179 ALA B CA 1
ATOM 2968 C C . ALA B 1 179 ? 3.336 -34.219 -8.688 1 88.94 179 ALA B C 1
ATOM 2970 O O . ALA B 1 179 ? 4.496 -34.062 -9.086 1 88.94 179 ALA B O 1
ATOM 2971 N N . LEU B 1 180 ? 2.998 -34.125 -7.426 1 90.38 180 LEU B N 1
ATOM 2972 C CA . LEU B 1 180 ? 3.971 -33.844 -6.375 1 90.38 180 LEU B CA 1
ATOM 2973 C C . LEU B 1 180 ? 5.027 -34.938 -6.316 1 90.38 180 LEU B C 1
ATOM 2975 O O . LEU B 1 180 ? 6.223 -34.656 -6.23 1 90.38 180 LEU B O 1
ATOM 2979 N N . GLN B 1 181 ? 4.551 -36.188 -6.355 1 87.88 181 GLN B N 1
ATOM 2980 C CA . GLN B 1 181 ? 5.457 -37.312 -6.301 1 87.88 181 GLN B CA 1
ATOM 2981 C C . GLN B 1 181 ? 6.398 -37.344 -7.504 1 87.88 181 GLN B C 1
ATOM 2983 O O . GLN B 1 181 ? 7.59 -37.625 -7.359 1 87.88 181 GLN B O 1
ATOM 2988 N N . GLY B 1 182 ? 5.809 -37.125 -8.625 1 83.25 182 GLY B N 1
ATOM 2989 C CA . GLY B 1 182 ? 6.633 -37.031 -9.812 1 83.25 182 GLY B CA 1
ATOM 2990 C C . GLY B 1 182 ? 7.73 -36 -9.727 1 83.25 182 GLY B C 1
ATOM 2991 O O . GLY B 1 182 ? 8.852 -36.219 -10.172 1 83.25 182 GLY B O 1
ATOM 2992 N N . LEU B 1 183 ? 7.477 -34.875 -9.133 1 82.62 183 LEU B N 1
ATOM 2993 C CA . LEU B 1 183 ? 8.414 -33.781 -9.008 1 82.62 183 LEU B CA 1
ATOM 2994 C C . LEU B 1 183 ? 9.484 -34.094 -7.961 1 82.62 183 LEU B C 1
ATOM 2996 O O . LEU B 1 183 ? 10.656 -33.75 -8.148 1 82.62 183 LEU B O 1
ATOM 3000 N N . ARG B 1 184 ? 9.094 -34.688 -6.902 1 82.88 184 ARG B N 1
ATOM 3001 C CA . ARG B 1 184 ? 10.047 -35.062 -5.867 1 82.88 184 ARG B CA 1
ATOM 3002 C C . ARG B 1 184 ? 11.039 -36.094 -6.395 1 82.88 184 ARG B C 1
ATOM 3004 O O . ARG B 1 184 ? 12.227 -36.062 -6.059 1 82.88 184 ARG B O 1
ATOM 3011 N N . ASP B 1 185 ? 10.523 -37 -7.207 1 81.31 185 ASP B N 1
ATOM 3012 C CA . ASP B 1 185 ? 11.375 -38.031 -7.801 1 81.31 185 ASP B CA 1
ATOM 3013 C C . ASP B 1 185 ? 12.414 -37.406 -8.734 1 81.31 185 ASP B C 1
ATOM 3015 O O . ASP B 1 185 ? 13.57 -37.812 -8.742 1 81.31 185 ASP B O 1
ATOM 3019 N N . LYS B 1 186 ? 12.117 -36.438 -9.43 1 78.44 186 LYS B N 1
ATOM 3020 C CA . LYS B 1 186 ? 13.023 -35.75 -10.344 1 78.44 186 LYS B CA 1
ATOM 3021 C C . LYS B 1 186 ? 14.086 -34.969 -9.578 1 78.44 186 LYS B C 1
ATOM 3023 O O . LYS B 1 186 ? 15.227 -34.844 -10.031 1 78.44 186 LYS B O 1
ATOM 3028 N N . GLU B 1 187 ? 13.625 -34.312 -8.484 1 73.94 187 GLU B N 1
ATOM 3029 C CA . GLU B 1 187 ? 14.562 -33.562 -7.656 1 73.94 187 GLU B CA 1
ATOM 3030 C C . GLU B 1 187 ? 15.641 -34.469 -7.078 1 73.94 187 GLU B C 1
ATOM 3032 O O . GLU B 1 187 ? 16.812 -34.094 -6.984 1 73.94 187 GLU B O 1
ATOM 3037 N N . LYS B 1 188 ? 15.43 -35.688 -6.648 1 74.31 188 LYS B N 1
ATOM 3038 C CA . LYS B 1 188 ? 16.375 -36.656 -6.105 1 74.31 188 LYS B CA 1
ATOM 3039 C C . LYS B 1 188 ? 17.359 -37.125 -7.176 1 74.31 188 LYS B C 1
ATOM 3041 O O . LYS B 1 188 ? 18.531 -37.375 -6.891 1 74.31 188 LYS B O 1
ATOM 3046 N N . GLU B 1 189 ? 16.734 -37.25 -8.336 1 67.44 189 GLU B N 1
ATOM 3047 C CA . GLU B 1 189 ? 17.594 -37.719 -9.438 1 67.44 189 GLU B CA 1
ATOM 3048 C C . GLU B 1 189 ? 18.625 -36.656 -9.805 1 67.44 189 GLU B C 1
ATOM 3050 O O . GLU B 1 189 ? 19.719 -36.969 -10.242 1 67.44 189 GLU B O 1
ATOM 3055 N N . ARG B 1 190 ? 18.359 -35.406 -9.711 1 66.56 190 ARG B N 1
ATOM 3056 C CA . ARG B 1 190 ? 19.281 -34.312 -10 1 66.56 190 ARG B CA 1
ATOM 3057 C C . ARG B 1 190 ? 20.359 -34.219 -8.938 1 66.56 190 ARG B C 1
ATOM 3059 O O . ARG B 1 190 ? 21.469 -33.75 -9.219 1 66.56 190 ARG B O 1
ATOM 3066 N N . GLU B 1 191 ? 19.938 -34.438 -7.715 1 61 191 GLU B N 1
ATOM 3067 C CA . GLU B 1 191 ? 20.891 -34.344 -6.617 1 61 191 GLU B CA 1
ATOM 3068 C C . GLU B 1 191 ? 21.875 -35.531 -6.648 1 61 191 GLU B C 1
ATOM 3070 O O . GLU B 1 191 ? 22.969 -35.438 -6.102 1 61 191 GLU B O 1
ATOM 3075 N N . CYS B 1 192 ? 21.625 -36.594 -7.43 1 56.75 192 CYS B N 1
ATOM 3076 C CA . CYS B 1 192 ? 22.547 -37.719 -7.57 1 56.75 192 CYS B CA 1
ATOM 3077 C C . CYS B 1 192 ? 23.438 -37.531 -8.789 1 56.75 192 CYS B C 1
ATOM 3079 O O . CYS B 1 192 ? 23.016 -36.969 -9.805 1 56.75 192 CYS B O 1
#

Nearest PDB structures (foldseek):
  1del-assembly1_A  TM=6.781E-01  e=6.254E-10  Tequatrovirus T4
  1e4v-assembly2_B  TM=6.447E-01  e=8.506E-04  Escherichia coli
  8rj9-assembly2_B  TM=6.182E-01  e=1.021E-03  Escherichia coli
  4x8l-assembly2_B  TM=5.004E-01  e=8.003E-04  Escherichia coli K-12
  4x8o-assembly2_B  TM=5.278E-01  e=1.226E-03  Escherichia coli

Organism: NCBI:txid797122

Radius of gyration: 25.46 Å; Cα contacts (8 Å, |Δi|>4): 584; chains: 2; bounding box: 43×72×51 Å

Secondary structure (DSSP, 8-state):
-EEEEEE-TTSSHHHHHHHHHHHH-PEE--TTHHHHHHHHHHH---HHHHHSGGGGSPBTTTTB-HHHHHHIIIIIHHHHHHHH-GGGHHHHSHHHHHHHHHHHHHH-TT--EEETT---HHHHHHHHHTT-EEEEEE-TT-------TTHHHHHHS--SEEEE--S-HHHHHHHHHHHHHHHHHHHHHHH-/-EEEEEE-TTSSHHHHHHHHHHHH-PEE--TTHHHHHHHHHHH---HHHHHSGGGGSPBTTTTB-HHHHHHIIIIIHHHHHHHH-GGGHHHHSHHHHHHHHHHHHHH-TT--EEETT---HHHHHHHHHTT-EEEEEE-TT-------TTHHHHHHS--SEEEE--S-HHHHHHHHHHHHHHHHHHHHHHH-

Solvent-accessible surface area (backbone atoms only — not comparable to full-atom values): 20543 Å² total; per-residue (Å²): 94,41,42,36,25,23,41,58,93,90,20,48,33,63,58,53,43,48,48,40,34,74,73,67,64,29,40,81,47,58,57,60,46,33,55,52,46,16,50,26,38,55,72,64,51,55,66,66,41,67,74,40,77,56,13,68,47,75,32,81,89,50,70,46,19,54,50,53,51,49,43,43,62,52,55,49,43,24,52,48,36,40,70,77,36,56,92,42,22,64,40,60,23,77,47,34,43,42,50,50,48,52,50,53,49,66,75,39,75,88,48,32,36,30,26,50,63,49,50,47,57,68,50,49,50,51,41,41,73,74,68,24,45,36,34,33,26,39,39,88,78,68,79,65,78,70,72,50,78,54,51,58,37,43,76,66,43,86,56,76,43,76,43,70,46,78,70,53,72,68,52,38,51,51,49,49,50,50,53,51,50,54,51,54,52,50,54,56,57,67,75,96,93,40,41,36,26,23,45,57,91,90,20,47,34,64,58,54,42,47,49,41,34,74,74,68,64,28,39,82,47,57,57,60,46,33,56,52,46,17,48,26,39,54,72,63,50,55,65,66,41,68,74,40,78,55,13,67,46,73,33,82,89,50,66,46,19,55,50,52,51,49,42,44,62,52,53,48,43,23,53,48,36,39,70,77,36,57,92,43,24,65,41,61,24,78,48,34,43,42,50,50,47,52,50,52,47,65,75,39,75,88,47,32,34,31,28,52,62,48,47,46,56,69,49,50,49,52,41,42,72,73,68,24,45,35,34,32,26,40,40,88,78,68,78,66,77,69,71,50,79,54,52,59,37,42,77,68,44,85,56,77,42,76,43,69,45,79,70,53,72,68,52,40,51,50,50,50,51,50,53,51,50,55,50,54,54,53,54,56,56,68,76,96

Foldseek 3Di:
DEEEEFEDVPLCLVVLLVLCCVPVVAAEDELCVVLLVVLCVPPVDDSVCLVDPVQCDADPVVRGGVVVSSCCQAPVVLVVCCVPPVVCSCCSHPNVSLVVVVVVCVVCVPHHYYYSHDQAQVSQVVCVVVPHFYEYRGEPPPPPPPPPVSNVSRVVHDGDYYQYDHDDSVSSSVSSVVVVVVSVVVVVVVVD/DEEEEFEDVPLCLVVLLVLCCVPVVAAEDELCVVLLVVLCVPPVDDSVCLVDPVQCDADPVVRGGVVVSSCCQAPVVLVVCCVPPVVCSCCSHPNVSLVVVVVVCVVCVPHHYYYSHDQAQVSQVVCVVVPHFYEYRGEPPPPPPPPPVSNVSRVVHDGDYYQYDHDDSVNSSVSSVVVVVVSVVVVVVVVD